Protein 1WBH (pdb70)

Sequence (640 aa):
MKNWKTSAESILTTGPVVPVIVVKKLEHAVPMAKALVAGGVRVLNVTLRTECAVDAIRAIAKEVPEAIVGAGTVLNPQQLAEVTEAGAQFAISPGLTEPLLKAATEGTIPLIPGISTVSELMLGMDYGLKEFKFFPAEANGGVKALQAIAGPFSQVRFCPTGGISPANYRDYLALKSVLCIGGSWLVPADALEAGDYDRITKLAREAVEGAKLAMKNWKTSAESILTTGPVVPVIVVKKLEHAVPMAKALVAGGVRVLNVTLRTECAVDAIRAIAKEVPEAIVGAGTVLNPQQLAEVTEAGAQFAISPGLTEPLLKAATEGTIPLIPGISTVSELMLGMDYGLKEFKFFPAEANGGVKALQAIAGPFSQVRFCPTGGISPANYRDYLALKSVLCIGGSWLVPADALEAGDYDRITKLAREAVEGAKLMKNWKTSAESILTTGPVVPVIVVKKLEHAVPMAKALVAGGVRVLNVTLRTECAVDAIRAIAKEVPEAIVGAGTVLNPQQLAEVTEAGAQFAISPGLTEPLLKAATEGTIPLIPGISTVSELMLGMDYGLKEFKFFPAEANGGVKALQAIAGPFSQVRFCPTGGISPANYRDYLALKSVLCIGGSWLVPADALEAGDYDRITKLAREAVEGAKL

Solvent-accessible surface area: 25324 Å² total; per-residue (Å²): 107,188,58,41,213,49,57,8,66,49,1,0,68,45,27,37,5,3,0,12,0,52,0,165,120,70,130,32,0,18,47,0,0,102,7,0,31,76,5,52,4,119,4,0,5,0,1,25,85,32,184,16,1,29,74,0,0,82,22,1,33,161,98,1,112,89,2,44,0,0,0,0,3,0,26,43,51,137,37,10,64,79,0,50,122,5,28,6,66,0,0,7,0,0,0,4,5,68,63,0,0,116,29,0,18,112,22,93,18,0,1,1,0,0,0,13,7,0,8,12,0,3,42,0,62,64,65,68,13,104,9,0,11,0,10,2,0,83,34,19,40,8,37,168,4,0,91,34,5,10,45,10,8,87,145,2,45,0,5,0,11,15,59,9,36,81,98,26,8,101,78,0,38,85,26,172,15,13,46,0,0,2,3,63,40,0,8,25,78,75,0,8,146,81,34,50,53,102,91,0,26,103,33,0,101,99,3,27,88,27,16,119,212,124,33,195,64,26,208,48,44,8,85,46,2,1,77,37,26,38,5,4,0,16,0,51,0,148,124,69,122,27,0,15,41,0,0,105,7,0,39,76,7,55,6,107,4,0,6,0,1,25,92,32,187,20,1,23,72,0,0,74,21,0,32,147,103,0,95,100,2,31,1,0,0,0,6,0,30,53,53,149,42,8,63,82,0,42,134,5,32,5,64,0,0,5,0,2,0,4,7,66,73,0,0,115,22,1,23,114,24,84,17,1,0,1,0,0,0,12,9,1,6,13,0,1,38,0,60,57,64,44,10,86,7,0,12,0,11,2,0,83,26,28,38,7,36,165,2,0,88,35,7,10,45,13,6,82,147,3,48,0,3,0,12,14,57,12,37,78,100,24,7,106,79,1,23,65,24,173,14,11,54,0,0,1,4,71,46,0,9,24,68,76,1,6,130,79,28,57,57,122,96,0,24,112,37,0,109,94,3,40,101,29,9,124,150,112,189,79,17,200,59,49,7,94,47,4,0,75,46,25,35,5,5,0,11,0,50,0,164,125,67,123,35,0,20,45,0,0,110,8,0,36,81,8,51,5,113,3,0,3,0,1,28,82,32,185,22,1,24,78,0,0,88,20,0,35,152,98,2,99,100,3,38,1,0,0,0,6,0,26,51,54,149,42,10,64,86,0,43,127,5,32,5,72,0,0,5,0,2,0,4,5,68,66,0,0,117,22,0,27,124,24,91,19,0,0,0,0,0,0,10,8,0,7,13,0,3,40,0,64,68,54,41,10,114,17,0,8,0,13,3,0,91,37,20,28,8,36,156,0,2,106,26,5,8,36,14,7,82,144,2,42,0,4,0,8,13,61,8,37,75,97,28,6,113,78,1,20,72,25,164,15,12,48,0,0,1,5,67,41,0,10,24,69,75,0,9,127,82,37,50,55,120,96,0,22,106,36,0,111,86,3,43,102,31,10,144,175

GO terms:
  GO:0008700 (R,S)-4-hydroxy-2-oxoglutarate aldolase activity (F, IDA)
  GO:0008675 2-dehydro-3-deoxy-phosphogluconate aldolase activity (F, EXP)
  GO:0008948 oxaloacetate decarboxylase activity (F, EXP)
  GO:0106009 (4S)-4-hydroxy-2-oxoglutarate aldolase activity (F, EXP)
  GO:0042802 identical protein binding (F, IPI)
  GO:0005829 cytosol (C, IDA)
  GO:0016833 oxo-acid-lyase activity (F, IDA)
  GO:0008675 2-dehydro-3-deoxy-phosphogluconate aldolase activity (F, IDA)
  GO:0008948 oxaloacetate decarboxylase activity (F, IDA)
  GO:0106009 (4S)-4-hydroxy-2-oxoglutarate aldolase activity (F, IDA)
  GO:0009255 Entner-Doudoroff pathway through 6-phosphogluconate (P, EXP)
  GO:0008675 2-dehydro-3-deoxy-phosphogluconate aldolase activity (F, IMP)
  GO:0005829 cytosol (C, HDA)
  GO:0016020 membrane (C, HDA)

Radius of gyration: 25.93 Å; Cα contacts (8 Å, |Δi|>4): 1471; chains: 3; bounding box: 56×73×67 Å

Structure (mmCIF, N/CA/C/O backbone):
data_1WBH
#
_entry.id   1WBH
#
_cell.length_a   54.492
_cell.length_b   84.244
_cell.length_c   132.402
_cell.angle_alpha   90.00
_cell.angle_beta   90.00
_cell.angle_gamma   90.00
#
_symmetry.space_group_name_H-M   'P 21 21 21'
#
loop_
_entity.id
_entity.type
_entity.pdbx_description
1 polymer 'KHG/KDPG ALDOLASE'
2 non-polymer 'PHOSPHATE ION'
3 water water
#
loop_
_atom_site.group_PDB
_atom_site.id
_atom_site.type_symbol
_atom_site.label_atom_id
_atom_site.label_alt_id
_atom_site.label_comp_id
_atom_site.label_asym_id
_atom_site.label_entity_id
_atom_site.label_seq_id
_atom_site.pdbx_PDB_ins_code
_atom_site.Cartn_x
_atom_site.Cartn_y
_atom_site.Cartn_z
_atom_site.occupancy
_atom_site.B_iso_or_equiv
_atom_site.auth_seq_id
_atom_site.auth_comp_id
_atom_site.auth_asym_id
_atom_site.auth_atom_id
_atom_site.pdbx_PDB_model_num
ATOM 1 N N . MET A 1 2 ? -7.373 0.357 49.724 0.0000 29.29 1 MET A N 1
ATOM 2 C CA . MET A 1 2 ? -7.892 0.451 51.088 0.0000 29.29 1 MET A CA 1
ATOM 3 C C . MET A 1 2 ? -8.020 1.906 51.501 0.0000 29.20 1 MET A C 1
ATOM 4 O O . MET A 1 2 ? -8.867 2.242 52.329 0.0000 29.17 1 MET A O 1
ATOM 9 N N . LYS A 1 3 ? -7.203 2.765 50.879 0.0000 29.07 2 LYS A N 1
ATOM 10 C CA . LYS A 1 3 ? -7.270 4.168 51.178 0.0000 28.99 2 LYS A CA 1
ATOM 11 C C . LYS A 1 3 ? -6.429 4.475 52.347 1.00 31.21 2 LYS A C 1
ATOM 12 O O . LYS A 1 3 ? -6.520 5.639 52.745 1.00 33.19 2 LYS A O 1
ATOM 18 N N . ASN A 1 4 ? -5.715 3.546 52.979 1.00 29.21 3 ASN A N 1
ATOM 19 C CA . ASN A 1 4 ? -5.216 3.718 54.340 1.00 27.91 3 ASN A CA 1
ATOM 20 C C . ASN A 1 4 ? -3.975 4.615 54.467 1.00 25.33 3 ASN A C 1
ATOM 21 O O . ASN A 1 4 ? -3.633 5.047 55.571 1.00 25.67 3 ASN A O 1
ATOM 26 N N . TRP A 1 5 ? -3.305 4.901 53.347 1.00 22.10 4 TRP A N 1
ATOM 27 C CA . TRP A 1 5 ? -2.000 5.542 53.378 1.00 18.51 4 TRP A CA 1
ATOM 28 C C . TRP A 1 5 ? -2.154 6.943 52.853 1.00 18.90 4 TRP A C 1
ATOM 29 O O . TRP A 1 5 ? -2.455 7.145 51.658 1.00 20.86 4 TRP A O 1
ATOM 40 N N . LYS A 1 6 ? -1.948 7.901 53.736 1.00 18.0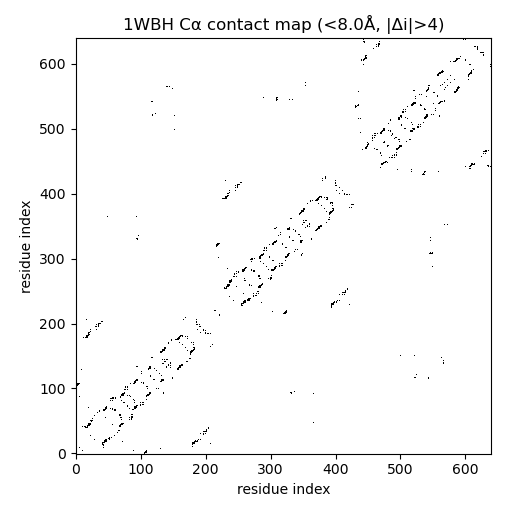8 5 LYS A N 1
ATOM 41 C CA . LYS A 1 6 ? -1.998 9.295 53.320 1.00 19.44 5 LYS A CA 1
ATOM 42 C C . LYS A 1 6 ? -0.801 9.645 52.430 1.00 19.01 5 LYS A C 1
ATOM 43 O O . LYS A 1 6 ? -0.924 10.488 51.542 1.00 18.52 5 LYS A O 1
ATOM 49 N N . THR A 1 7 ? 0.332 8.972 52.649 1.00 15.82 6 THR A N 1
ATOM 50 C CA . THR A 1 7 ? 1.516 9.111 51.795 1.00 15.35 6 THR A CA 1
ATOM 51 C C . THR A 1 7 ? 1.560 7.915 50.843 1.00 14.82 6 THR A C 1
ATOM 52 O O . THR A 1 7 ? 1.647 6.788 51.313 1.00 14.65 6 THR A O 1
ATOM 56 N N . SER A 1 8 ? 1.517 8.147 49.522 1.00 15.07 7 SER A N 1
ATOM 57 C CA . SER A 1 8 ? 1.545 7.001 48.615 1.00 14.69 7 SER A CA 1
ATOM 58 C C . SER A 1 8 ? 2.973 6.425 48.514 1.00 14.41 7 SER A C 1
ATOM 59 O O . SER A 1 8 ? 3.953 7.153 48.685 1.00 14.44 7 SER A O 1
ATOM 62 N N . ALA A 1 9 ? 3.082 5.131 48.200 1.00 13.85 8 ALA A N 1
ATOM 63 C CA . ALA A 1 9 ? 4.394 4.549 47.984 1.00 14.19 8 ALA A CA 1
ATOM 64 C C . ALA A 1 9 ? 5.055 5.222 46.789 1.00 14.33 8 ALA A C 1
ATOM 65 O O . ALA A 1 9 ? 6.264 5.480 46.800 1.00 13.91 8 ALA A O 1
ATOM 67 N N . GLU A 1 10 ? 4.262 5.549 45.757 1.00 14.46 9 GLU A N 1
ATOM 68 C CA . GLU A 1 10 ? 4.877 6.156 44.580 1.00 15.95 9 GLU A CA 1
ATOM 69 C C . GLU A 1 10 ? 5.503 7.500 44.933 1.00 15.29 9 GLU A C 1
ATOM 70 O O . GLU A 1 10 ? 6.549 7.844 44.407 1.00 15.65 9 GLU A O 1
ATOM 76 N N . SER A 1 11 ? 4.886 8.245 45.842 1.00 14.17 10 SER A N 1
ATOM 77 C CA . SER A 1 11 ? 5.423 9.569 46.192 1.00 14.79 10 SER A CA 1
ATOM 78 C C . SER A 1 11 ? 6.794 9.436 46.869 1.00 14.85 10 SER A C 1
ATOM 79 O O . SER A 1 11 ? 7.678 10.270 46.667 1.00 16.19 10 SER A O 1
ATOM 82 N N . ILE A 1 12 ? 6.982 8.376 47.653 1.00 14.44 11 ILE A N 1
ATOM 83 C CA . ILE A 1 12 ? 8.266 8.151 48.311 1.00 14.35 11 ILE A CA 1
ATOM 84 C C . ILE A 1 12 ? 9.345 7.924 47.239 1.00 14.43 11 ILE A C 1
ATOM 85 O O . ILE A 1 12 ? 10.436 8.506 47.301 1.00 16.18 11 ILE A O 1
ATOM 90 N N . LEU A 1 13 ? 9.022 7.094 46.243 1.00 13.38 12 LEU A N 1
ATOM 91 C CA . LEU A 1 13 ? 10.017 6.696 45.241 1.00 13.51 12 LEU A CA 1
ATOM 92 C C . LEU A 1 13 ? 10.294 7.773 44.193 1.00 14.37 12 LEU A C 1
ATOM 93 O O . LEU A 1 13 ? 11.312 7.750 43.510 1.00 16.79 12 LEU A O 1
ATOM 98 N N . THR A 1 14 ? 9.389 8.726 44.047 1.00 13.77 13 THR A N 1
ATOM 99 C CA . THR A 1 14 ? 9.566 9.746 43.019 1.00 14.62 13 THR A CA 1
ATOM 100 C C . THR A 1 14 ? 10.058 11.061 43.593 1.00 14.59 13 THR A C 1
ATOM 101 O O . THR A 1 14 ? 10.255 12.028 42.867 1.00 16.41 13 THR A O 1
ATOM 105 N N . THR A 1 15 ? 10.328 11.105 44.885 1.00 13.71 14 THR A N 1
ATOM 106 C CA . THR A 1 15 ? 10.824 12.366 45.477 1.00 14.90 14 THR A CA 1
ATOM 107 C C . THR A 1 15 ? 12.173 12.760 44.873 1.00 15.42 14 THR A C 1
ATOM 108 O O . THR A 1 15 ? 12.424 13.950 44.598 1.00 16.34 14 THR A O 1
ATOM 112 N N . GLY A 1 16 ? 13.053 11.767 44.723 1.00 14.37 15 GLY A N 1
ATOM 113 C CA . GLY A 1 16 ? 14.357 11.962 44.108 1.00 14.75 15 GLY A CA 1
ATOM 114 C C . GLY A 1 16 ? 14.883 10.658 43.555 1.00 14.43 15 GLY A C 1
ATOM 115 O O . GLY A 1 16 ? 14.245 9.624 43.720 1.00 14.42 15 GLY A O 1
ATOM 116 N N . PRO A 1 17 ? 16.029 10.707 42.862 1.00 13.58 16 PRO A N 1
ATOM 117 C CA . PRO A 1 17 ? 16.531 9.506 42.182 1.00 13.89 16 PRO A CA 1
ATOM 118 C C . PRO A 1 17 ? 17.222 8.495 43.090 1.00 13.69 16 PRO A C 1
ATOM 119 O O . PRO A 1 17 ? 17.387 7.355 42.682 1.00 13.73 16 PRO A O 1
ATOM 123 N N . VAL A 1 18 ? 17.692 8.919 44.262 1.00 12.35 17 VAL A N 1
ATOM 124 C CA . VAL A 1 18 ? 18.462 8.018 45.111 1.00 14.45 17 VAL A CA 1
ATOM 125 C C . VAL A 1 18 ? 17.920 8.076 46.525 1.00 14.01 17 VAL A C 1
ATOM 126 O O . VAL A 1 18 ? 17.631 9.166 47.048 1.00 14.12 17 VAL A O 1
ATOM 130 N N . VAL A 1 19 ? 17.788 6.904 47.144 1.00 13.68 18 VAL A N 1
ATOM 131 C CA . VAL A 1 19 ? 17.364 6.771 48.535 1.00 14.71 18 VAL A CA 1
ATOM 132 C C . VAL A 1 19 ? 18.533 6.106 49.293 1.00 15.44 18 VAL A C 1
ATOM 133 O O . VAL A 1 19 ? 18.871 4.942 49.019 1.00 17.12 18 VAL A O 1
ATOM 137 N N . PRO A 1 20 ? 19.177 6.840 50.219 1.00 15.00 19 PRO A N 1
ATOM 138 C CA . PRO A 1 20 ? 20.318 6.268 50.924 1.00 15.26 19 PRO A CA 1
ATOM 139 C C . PRO A 1 20 ? 19.873 5.175 51.883 1.00 15.78 19 PRO A C 1
ATOM 140 O O . PRO A 1 20 ? 18.859 5.355 52.576 1.00 16.22 19 PRO A O 1
ATOM 144 N N . VAL A 1 21 ? 20.638 4.087 51.894 1.00 15.35 20 VAL A N 1
ATOM 145 C CA . VAL A 1 21 ? 20.481 2.976 52.823 1.00 15.07 20 VAL A CA 1
ATOM 146 C C . VAL A 1 21 ? 21.390 3.313 53.981 1.00 15.59 20 VAL A C 1
ATOM 147 O O . VAL A 1 21 ? 22.652 3.205 53.868 1.00 16.35 20 VAL A O 1
ATOM 151 N N . ILE A 1 22 ? 20.780 3.723 55.092 1.00 14.20 21 ILE A N 1
ATOM 152 C CA . ILE A 1 22 ? 21.542 4.250 56.216 1.00 15.08 21 ILE A CA 1
ATOM 153 C C . ILE A 1 22 ? 21.717 3.209 57.322 1.00 15.76 21 ILE A C 1
ATOM 154 O O . ILE A 1 22 ? 20.740 2.630 57.811 1.00 14.98 21 ILE A O 1
ATOM 159 N N . VAL A 1 23 ? 22.980 3.003 57.730 1.00 16.80 22 VAL A N 1
ATOM 160 C CA . VAL A 1 23 ? 23.323 2.157 58.878 1.00 18.41 22 VAL A CA 1
ATOM 161 C C . VAL A 1 23 ? 24.004 3.098 59.823 1.00 19.14 22 VAL A C 1
ATOM 162 O O . VAL A 1 23 ? 25.091 3.622 59.515 1.00 21.24 22 VAL A O 1
ATOM 166 N N . VAL A 1 24 ? 23.349 3.361 60.944 1.00 18.68 23 VAL A N 1
ATOM 167 C CA . VAL A 1 24 ? 23.869 4.353 61.898 1.00 19.64 23 VAL A CA 1
ATOM 168 C C . VAL A 1 24 ? 24.126 3.660 63.230 1.00 20.31 23 VAL A C 1
ATOM 169 O O . VAL A 1 24 ? 23.223 3.124 63.856 1.00 21.24 23 VAL A O 1
ATOM 173 N N . LYS A 1 25 ? 25.401 3.591 63.626 1.00 21.52 24 LYS A N 1
ATOM 174 C CA . LYS A 1 25 ? 25.730 2.885 64.862 1.00 23.25 24 LYS A CA 1
ATOM 175 C C . LYS A 1 25 ? 25.636 3.746 66.114 1.00 23.56 24 LYS A C 1
ATOM 176 O O . LYS A 1 25 ? 25.286 3.238 67.199 1.00 25.01 24 LYS A O 1
ATOM 182 N N . LYS A 1 26 ? 25.988 5.026 65.983 1.00 22.09 25 LYS A N 1
ATOM 183 C CA . LYS A 1 26 ? 25.921 5.940 67.128 1.00 21.87 25 LYS A CA 1
ATOM 184 C C . LYS A 1 26 ? 24.815 6.945 66.939 1.00 20.74 25 LYS A C 1
ATOM 185 O O . LYS A 1 26 ? 24.798 7.684 65.947 1.00 20.28 25 LYS A O 1
ATOM 191 N N . LEU A 1 27 ? 23.932 7.009 67.928 1.00 19.56 26 LEU A N 1
ATOM 192 C CA . LEU A 1 27 ? 22.736 7.859 67.850 1.00 19.80 26 LEU A CA 1
ATOM 193 C C . LEU A 1 27 ? 23.057 9.334 67.586 1.00 20.94 26 LEU A C 1
ATOM 194 O O . LEU A 1 27 ? 22.330 10.003 66.859 1.00 21.34 26 LEU A O 1
ATOM 199 N N . GLU A 1 28 ? 24.167 9.824 68.140 1.00 21.46 27 GLU A N 1
ATOM 200 C CA . GLU A 1 28 ? 24.533 11.232 68.045 1.00 23.64 27 GLU A CA 1
ATOM 201 C C . GLU A 1 28 ? 24.814 11.649 66.610 1.00 23.12 27 GLU A C 1
ATOM 202 O O . GLU A 1 28 ? 24.753 12.845 66.290 1.00 24.42 27 GLU A O 1
ATOM 208 N N . HIS A 1 29 ? 25.082 10.667 65.750 1.00 22.05 28 HIS A N 1
ATOM 209 C CA . HIS A 1 29 ? 25.393 10.947 64.343 1.00 21.78 28 HIS A CA 1
ATOM 210 C C . HIS A 1 29 ? 24.153 11.138 63.482 1.00 20.61 28 HIS A C 1
ATOM 211 O O . HIS A 1 29 ? 24.256 11.610 62.332 1.00 20.60 28 HIS A O 1
ATOM 218 N N . ALA A 1 30 ? 23.008 10.714 63.991 1.00 18.96 29 ALA A N 1
ATOM 219 C CA . ALA A 1 30 ? 21.802 10.594 63.128 1.00 17.58 29 ALA A CA 1
ATOM 220 C C . ALA A 1 30 ? 21.324 11.942 62.578 1.00 17.62 29 ALA A C 1
ATOM 221 O O . ALA A 1 30 ? 21.116 12.120 61.359 1.00 17.62 29 ALA A O 1
ATOM 223 N N . VAL A 1 31 ? 21.132 12.910 63.472 1.00 17.04 30 VAL A N 1
ATOM 224 C CA . VAL A 1 31 ? 20.589 14.202 63.025 1.00 16.59 30 VAL A CA 1
ATOM 225 C C . VAL A 1 31 ? 21.558 14.976 62.115 1.00 17.12 30 VAL A C 1
ATOM 226 O O . VAL A 1 31 ? 21.135 15.462 61.055 1.00 16.46 30 VAL A O 1
ATOM 230 N N . PRO A 1 32 ? 22.848 15.121 62.512 1.00 17.16 31 PRO A N 1
ATOM 231 C CA . PRO A 1 32 ? 23.776 15.792 61.570 1.00 17.66 31 PRO A CA 1
ATOM 232 C C . PRO A 1 32 ? 23.896 15.059 60.231 1.00 17.00 31 PRO A C 1
ATOM 233 O O . PRO A 1 32 ? 24.069 15.695 59.209 1.00 17.34 31 PRO A O 1
ATOM 237 N N . MET A 1 33 ? 23.786 13.731 60.240 1.00 16.78 32 MET A N 1
ATOM 238 C CA . MET A 1 33 ? 23.855 12.959 59.000 1.00 17.87 32 MET A CA 1
ATOM 239 C C . MET A 1 33 ? 22.644 13.319 58.144 1.00 15.95 32 MET A C 1
ATOM 240 O O . MET A 1 33 ? 22.770 13.540 56.932 1.00 15.81 32 MET A O 1
ATOM 245 N N . ALA A 1 34 ? 21.460 13.361 58.765 1.00 14.24 33 ALA A N 1
ATOM 246 C CA . ALA A 1 34 ? 20.243 13.649 57.999 1.00 13.41 33 ALA A CA 1
ATOM 247 C C . ALA A 1 34 ? 20.304 15.063 57.430 1.00 13.61 33 ALA A C 1
ATOM 248 O O . ALA A 1 34 ? 19.935 15.308 56.262 1.00 13.86 33 ALA A O 1
ATOM 250 N N . LYS A 1 35 ? 20.772 16.010 58.237 1.00 14.01 34 LYS A N 1
ATOM 251 C CA . LYS A 1 35 ? 20.925 17.376 57.737 1.00 15.35 34 LYS A CA 1
ATOM 252 C C . LYS A 1 35 ? 21.908 17.477 56.576 1.00 15.06 34 LYS A C 1
ATOM 253 O O . LYS A 1 35 ? 21.680 18.250 55.624 1.00 15.93 34 LYS A O 1
ATOM 259 N N . ALA A 1 36 ? 22.963 16.669 56.642 1.00 14.24 35 ALA A N 1
ATOM 260 C CA . ALA A 1 36 ? 24.020 16.687 55.625 1.00 14.82 35 ALA A CA 1
ATOM 261 C C . ALA A 1 36 ? 23.454 16.141 54.316 1.00 14.21 35 ALA A C 1
ATOM 262 O O . ALA A 1 36 ? 23.706 16.686 53.251 1.00 14.71 35 ALA A O 1
ATOM 264 N N . LEU A 1 37 ? 22.676 15.070 54.401 1.00 14.09 36 LEU A N 1
ATOM 265 C CA . LEU A 1 37 ? 21.989 14.545 53.195 1.00 13.53 36 LEU A CA 1
ATOM 266 C C . LEU A 1 37 ? 21.027 15.570 52.603 1.00 14.00 36 LEU A C 1
ATOM 267 O O . LEU A 1 37 ? 21.041 15.814 51.394 1.00 14.70 36 LEU A O 1
ATOM 272 N N . VAL A 1 38 ? 20.219 16.193 53.447 1.00 13.67 37 VAL A N 1
ATOM 273 C CA . VAL A 1 38 ? 19.254 17.184 52.961 1.00 15.24 37 VAL A CA 1
ATOM 274 C C . VAL A 1 38 ? 19.969 18.339 52.279 1.00 15.58 37 VAL A C 1
ATOM 275 O O . VAL A 1 38 ? 19.491 18.861 51.268 1.00 17.15 37 VAL A O 1
ATOM 279 N N . ALA A 1 39 ? 21.097 18.763 52.859 1.00 15.48 38 ALA A N 1
ATOM 280 C CA . ALA A 1 39 ? 21.894 19.872 52.264 1.00 15.89 38 ALA A CA 1
ATOM 281 C C . ALA A 1 39 ? 22.443 19.507 50.862 1.00 16.07 38 ALA A C 1
ATOM 282 O O . ALA A 1 39 ? 22.754 20.400 50.028 1.00 17.95 38 ALA A O 1
ATOM 284 N N . GLY A 1 40 ? 22.581 18.210 50.600 1.00 15.34 39 GLY A N 1
ATOM 285 C CA . GLY A 1 40 ? 23.052 17.723 49.287 1.00 15.73 39 GLY A CA 1
ATOM 286 C C . GLY A 1 40 ? 21.888 17.382 48.355 1.00 15.73 39 GLY A C 1
ATOM 287 O O . GLY A 1 40 ? 22.114 16.892 47.263 1.00 16.13 39 GLY A O 1
ATOM 288 N N . GLY A 1 41 ? 20.663 17.630 48.814 1.00 15.33 40 GLY A N 1
ATOM 289 C CA . GLY A 1 41 ? 19.470 17.503 47.961 1.00 14.96 40 GLY A CA 1
ATOM 290 C C . GLY A 1 41 ? 18.827 16.124 48.025 1.00 14.36 40 GLY A C 1
ATOM 291 O O . GLY A 1 41 ? 17.937 15.824 47.221 1.00 14.68 40 GLY A O 1
ATOM 292 N N . VAL A 1 42 ? 19.216 15.320 49.016 1.00 14.17 41 VAL A N 1
ATOM 293 C CA . VAL A 1 42 ? 18.670 13.957 49.209 1.00 14.14 41 VAL A CA 1
ATOM 294 C C . VAL A 1 42 ? 17.856 13.979 50.471 1.00 14.87 41 VAL A C 1
ATOM 295 O O . VAL A 1 42 ? 18.394 14.271 51.554 1.00 16.15 41 VAL A O 1
ATOM 299 N N . ARG A 1 43 ? 16.567 13.702 50.352 1.00 15.74 42 ARG A N 1
ATOM 300 C CA . ARG A 1 43 ? 15.715 13.932 51.505 1.00 16.07 42 ARG A CA 1
ATOM 301 C C . ARG A 1 43 ? 14.710 12.843 51.806 1.00 16.10 42 ARG A C 1
ATOM 302 O O . ARG A 1 43 ? 13.870 13.035 52.673 1.00 18.41 42 ARG A O 1
ATOM 310 N N . VAL A 1 44 ? 14.806 11.705 51.133 1.00 13.91 43 VAL A N 1
ATOM 311 C CA . VAL A 1 44 ? 14.080 10.522 51.584 1.00 14.27 43 VAL A CA 1
ATOM 312 C C . VAL A 1 44 ? 15.125 9.613 52.217 1.00 15.36 43 VAL A C 1
ATOM 313 O O . VAL A 1 44 ? 16.073 9.173 51.530 1.00 16.66 43 VAL A O 1
ATOM 317 N N . LEU A 1 45 ? 14.989 9.360 53.523 1.00 14.50 44 LEU A N 1
ATOM 318 C CA . LEU A 1 45 ? 16.085 8.756 54.312 1.00 15.67 44 LEU A CA 1
ATOM 319 C C . LEU A 1 45 ? 15.645 7.416 54.816 1.00 15.40 44 LEU A C 1
ATOM 320 O O . LEU A 1 45 ? 14.753 7.362 55.656 1.00 17.75 44 LEU A O 1
ATOM 325 N N . ASN A 1 46 ? 16.266 6.344 54.326 1.00 15.10 45 ASN A N 1
ATOM 326 C CA . ASN A 1 46 ? 15.910 4.974 54.749 1.00 14.75 45 ASN A CA 1
ATOM 327 C C . ASN A 1 46 ? 16.832 4.561 55.899 1.00 14.50 45 ASN A C 1
ATOM 328 O O . ASN A 1 46 ? 17.972 4.159 55.663 1.00 15.80 45 ASN A O 1
ATOM 333 N N . VAL A 1 47 ? 16.347 4.684 57.129 1.00 13.52 46 VAL A N 1
ATOM 334 C CA . VAL A 1 47 ? 17.188 4.324 58.291 1.00 12.27 46 VAL A CA 1
ATOM 335 C C . VAL A 1 47 ? 16.958 2.844 58.564 1.00 12.70 46 VAL A C 1
ATOM 336 O O . VAL A 1 47 ? 15.860 2.431 58.964 1.00 13.65 46 VAL A O 1
ATOM 340 N N . THR A 1 48 ? 17.980 2.040 58.337 1.00 12.75 47 THR A N 1
ATOM 341 C CA . THR A 1 48 ? 17.765 0.595 58.436 1.00 12.88 47 THR A CA 1
ATOM 342 C C . THR A 1 48 ? 17.743 0.088 59.878 1.00 14.21 47 THR A C 1
ATOM 343 O O . THR A 1 48 ? 18.498 0.556 60.729 1.00 15.04 47 THR A O 1
ATOM 347 N N . LEU A 1 49 ? 16.904 -0.907 60.144 1.00 14.34 48 LEU A N 1
ATOM 348 C CA . LEU A 1 49 ? 16.816 -1.493 61.496 1.00 14.47 48 LEU A CA 1
ATOM 349 C C . LEU A 1 49 ? 17.907 -2.574 61.647 1.00 15.44 48 LEU A C 1
ATOM 350 O O . LEU A 1 49 ? 17.636 -3.753 61.833 1.00 17.72 48 LEU A O 1
ATOM 355 N N . ARG A 1 50 ? 19.149 -2.154 61.551 1.00 15.70 49 ARG A N 1
ATOM 356 C CA . ARG A 1 50 ? 20.296 -3.048 61.611 1.00 16.38 49 ARG A CA 1
ATOM 357 C C . ARG A 1 50 ? 21.199 -2.701 62.787 1.00 17.50 49 ARG A C 1
ATOM 358 O O . ARG A 1 50 ? 22.262 -3.325 62.961 1.00 19.85 49 ARG A O 1
ATOM 366 N N . THR A 1 51 ? 20.819 -1.701 63.573 1.00 17.58 50 THR A N 1
ATOM 367 C CA . THR A 1 51 ? 21.616 -1.301 64.743 1.00 18.30 50 THR A CA 1
ATOM 368 C C . THR A 1 51 ? 20.682 -1.019 65.908 1.00 18.65 50 THR A C 1
ATOM 369 O O . THR A 1 51 ? 19.508 -0.705 65.703 1.00 18.13 50 THR A O 1
ATOM 373 N N . GLU A 1 52 ? 21.218 -1.116 67.129 1.00 19.85 51 GLU A N 1
ATOM 374 C CA . GLU A 1 52 ? 20.412 -0.875 68.324 1.00 21.10 51 GLU A CA 1
ATOM 375 C C . GLU A 1 52 ? 19.749 0.493 68.293 1.00 20.24 51 GLU A C 1
ATOM 376 O O . GLU A 1 52 ? 18.624 0.614 68.744 1.00 21.76 51 GLU A O 1
ATOM 382 N N . CYS A 1 53 ? 20.432 1.517 67.763 1.00 18.77 52 CYS A N 1
ATOM 383 C CA . CYS A 1 53 ? 19.934 2.875 67.924 1.00 19.39 52 CYS A CA 1
ATOM 384 C C . CYS A 1 53 ? 18.967 3.281 66.802 1.00 18.47 52 CYS A C 1
ATOM 385 O O . CYS A 1 53 ? 18.473 4.424 66.786 1.00 20.15 52 CYS A O 1
ATOM 388 N N . ALA A 1 54 ? 18.688 2.365 65.883 1.00 16.69 53 ALA A N 1
ATOM 389 C CA . ALA A 1 54 ? 17.966 2.793 64.660 1.00 16.53 53 ALA A CA 1
ATOM 390 C C . ALA A 1 54 ? 16.607 3.471 64.896 1.00 16.07 53 ALA A C 1
ATOM 391 O O . ALA A 1 54 ? 16.272 4.479 64.252 1.00 15.50 53 ALA A O 1
ATOM 393 N N . VAL A 1 55 ? 15.782 2.895 65.755 1.00 15.68 54 VAL A N 1
ATOM 394 C CA . VAL A 1 55 ? 14.480 3.463 65.976 1.00 15.95 54 VAL A CA 1
ATOM 395 C C . VAL A 1 55 ? 14.609 4.826 66.671 1.00 16.29 54 VAL A C 1
ATOM 396 O O . VAL A 1 55 ? 13.926 5.792 66.298 1.00 15.39 54 VAL A O 1
ATOM 400 N N . ASP A 1 56 ? 15.520 4.941 67.635 1.00 16.16 55 ASP A N 1
ATOM 401 C CA . ASP A 1 56 ? 15.768 6.274 68.240 1.00 17.73 55 ASP A CA 1
ATOM 402 C C . ASP A 1 56 ? 16.261 7.308 67.215 1.00 16.63 55 ASP A C 1
ATOM 403 O O . ASP A 1 56 ? 15.938 8.505 67.285 1.00 16.40 55 ASP A O 1
ATOM 408 N N . ALA A 1 57 ? 17.067 6.838 66.271 1.00 15.76 56 ALA A N 1
ATOM 409 C CA . ALA A 1 57 ? 17.555 7.689 65.156 1.00 15.01 56 ALA A CA 1
ATOM 410 C C . ALA A 1 57 ? 16.367 8.164 64.307 1.00 14.58 56 ALA A C 1
ATOM 411 O O . ALA A 1 57 ? 16.289 9.354 63.978 1.00 14.60 56 ALA A O 1
ATOM 413 N N . ILE A 1 58 ? 15.456 7.251 63.934 1.00 14.22 57 ILE A N 1
ATOM 414 C CA . ILE A 1 58 ? 14.246 7.662 63.208 1.00 13.45 57 ILE A CA 1
ATOM 415 C C . ILE A 1 58 ? 13.478 8.692 63.997 1.00 14.23 57 ILE A C 1
ATOM 416 O O . ILE A 1 58 ? 13.066 9.720 63.465 1.00 14.27 57 ILE A O 1
ATOM 421 N N . ARG A 1 59 ? 13.297 8.423 65.291 1.00 14.17 58 ARG A N 1
ATOM 422 C CA . ARG A 1 59 ? 12.509 9.342 66.133 1.00 15.13 58 ARG A CA 1
ATOM 423 C C . ARG A 1 59 ? 13.141 10.738 66.118 1.00 15.22 58 ARG A C 1
ATOM 424 O O . ARG A 1 59 ? 12.432 11.755 66.016 1.00 15.82 58 ARG A O 1
ATOM 432 N N . ALA A 1 60 ? 14.468 10.789 66.254 1.00 15.53 59 ALA A N 1
ATOM 433 C CA . ALA A 1 60 ? 15.167 12.079 66.360 1.00 16.72 59 ALA A CA 1
ATOM 434 C C . ALA A 1 60 ? 15.099 12.842 65.044 1.00 16.13 59 ALA A C 1
ATOM 435 O O . ALA A 1 60 ? 14.814 14.059 64.990 1.00 16.61 59 ALA A O 1
ATOM 437 N N . ILE A 1 61 ? 15.330 12.116 63.964 1.00 15.00 60 ILE A N 1
ATOM 438 C CA . ILE A 1 61 ? 15.240 12.742 62.637 1.00 15.22 60 ILE A CA 1
ATOM 439 C C . ILE A 1 61 ? 13.826 13.238 62.334 1.00 15.28 60 ILE A C 1
ATOM 440 O O . ILE A 1 61 ? 13.646 14.326 61.772 1.00 16.10 60 ILE A O 1
ATOM 445 N N . ALA A 1 62 ? 12.817 12.456 62.723 1.00 15.43 61 ALA A N 1
ATOM 446 C CA . ALA A 1 62 ? 11.405 12.848 62.496 1.00 17.03 61 ALA A CA 1
ATOM 447 C C . ALA A 1 62 ? 11.079 14.169 63.175 1.00 18.87 61 ALA A C 1
ATOM 448 O O . ALA A 1 62 ? 10.313 14.992 62.645 1.00 20.05 61 ALA A O 1
ATOM 450 N N . LYS A 1 63 ? 11.695 14.370 64.331 1.00 19.57 62 LYS A N 1
ATOM 451 C CA . LYS A 1 63 ? 11.412 15.542 65.118 1.00 21.45 62 LYS A CA 1
ATOM 452 C C . LYS A 1 63 ? 12.265 16.704 64.692 1.00 21.44 62 LYS A C 1
ATOM 453 O O . LYS A 1 63 ? 11.784 17.822 64.695 1.00 23.65 62 LYS A O 1
ATOM 459 N N . GLU A 1 64 ? 13.524 16.457 64.353 1.00 19.89 63 GLU A N 1
ATOM 460 C CA . GLU A 1 64 ? 14.488 17.561 64.214 1.00 19.92 63 GLU A CA 1
ATOM 461 C C . GLU A 1 64 ? 14.794 17.984 62.789 1.00 18.78 63 GLU A C 1
ATOM 462 O O . GLU A 1 64 ? 15.327 19.071 62.586 1.00 19.25 63 GLU A O 1
ATOM 468 N N . VAL A 1 65 ? 14.357 17.187 61.800 1.00 17.08 64 VAL A N 1
ATOM 469 C CA . VAL A 1 65 ? 14.761 17.461 60.411 1.00 17.13 64 VAL A CA 1
ATOM 470 C C . VAL A 1 65 ? 13.507 17.416 59.529 1.00 17.53 64 VAL A C 1
ATOM 471 O O . VAL A 1 65 ? 13.335 16.480 58.758 1.00 17.61 64 VAL A O 1
ATOM 475 N N . PRO A 1 66 ? 12.622 18.430 59.663 1.00 18.31 65 PRO A N 1
ATOM 476 C CA . PRO A 1 66 ? 11.362 18.435 58.907 1.00 18.26 65 PRO A CA 1
ATOM 477 C C . PRO A 1 66 ? 11.568 18.547 57.392 1.00 18.14 65 PRO A C 1
ATOM 478 O O . PRO A 1 66 ? 10.627 18.339 56.629 1.00 18.48 65 PRO A O 1
ATOM 482 N N . GLU A 1 67 ? 12.779 18.863 56.950 1.00 16.76 66 GLU A N 1
ATOM 483 C CA . GLU A 1 67 ? 13.061 18.952 55.517 1.00 17.53 66 GLU A CA 1
ATOM 484 C C . GLU A 1 67 ? 13.342 17.570 54.946 1.00 15.35 66 GLU A C 1
ATOM 485 O O . GLU A 1 67 ? 13.592 17.443 53.755 1.00 14.74 66 GLU A O 1
ATOM 491 N N . ALA A 1 68 ? 13.382 16.544 55.812 1.00 14.96 67 ALA A N 1
ATOM 492 C CA . ALA A 1 68 ? 13.566 15.163 55.346 1.00 14.92 67 ALA A CA 1
ATOM 493 C C . ALA A 1 68 ? 12.289 14.383 55.541 1.00 14.50 67 ALA A C 1
ATOM 494 O O . ALA A 1 68 ? 11.483 14.677 56.435 1.00 16.99 67 ALA A O 1
ATOM 496 N N . ILE A 1 69 ? 12.109 13.372 54.701 1.00 13.69 68 ILE A N 1
ATOM 497 C CA . ILE A 1 69 ? 11.091 12.367 54.951 1.00 13.07 68 ILE A CA 1
ATOM 498 C C . ILE A 1 69 ? 11.815 11.147 55.435 1.00 13.60 68 ILE A C 1
ATOM 499 O O . ILE A 1 69 ? 12.514 10.533 54.671 1.00 13.10 68 ILE A O 1
ATOM 504 N N . VAL A 1 70 ? 11.657 10.809 56.717 1.00 14.00 69 VAL A N 1
ATOM 505 C CA . VAL A 1 70 ? 12.420 9.695 57.264 1.00 14.01 69 VAL A CA 1
ATOM 506 C C . VAL A 1 70 ? 11.541 8.482 57.294 1.00 13.26 69 VAL A C 1
ATOM 507 O O . VAL A 1 70 ? 10.321 8.592 57.565 1.00 12.87 69 VAL A O 1
ATOM 511 N N . GLY A 1 71 ? 12.139 7.351 56.951 1.00 12.79 70 GLY A N 1
ATOM 512 C CA . GLY A 1 71 ? 11.457 6.082 57.053 1.00 11.76 70 GLY A CA 1
ATOM 513 C C . GLY A 1 71 ? 12.389 5.023 57.589 1.00 12.03 70 GLY A C 1
ATOM 514 O O . GLY A 1 71 ? 13.545 5.316 57.949 1.00 13.54 70 GLY A O 1
ATOM 515 N N . ALA A 1 72 ? 11.865 3.800 57.682 1.00 11.25 71 ALA A N 1
ATOM 516 C CA . ALA A 1 72 ? 12.638 2.683 58.239 1.00 11.89 71 ALA A CA 1
ATOM 517 C C . ALA A 1 72 ? 12.899 1.634 57.186 1.00 12.37 71 ALA A C 1
ATOM 518 O O . ALA A 1 72 ? 12.024 1.376 56.355 1.00 14.88 71 ALA A O 1
ATOM 520 N N . GLY A 1 73 ? 14.074 1.000 57.231 1.00 12.33 72 GLY A N 1
ATOM 521 C CA . GLY A 1 73 ? 14.358 -0.093 56.295 1.00 12.07 72 GLY A CA 1
ATOM 522 C C . GLY A 1 73 ? 14.696 -1.342 57.089 1.00 13.50 72 GLY A C 1
ATOM 523 O O . GLY A 1 73 ? 14.786 -1.291 58.319 1.00 14.70 72 GLY A O 1
ATOM 524 N N . THR A 1 74 ? 14.801 -2.459 56.390 1.00 13.19 73 THR A N 1
ATOM 525 C CA . THR A 1 74 ? 15.027 -3.755 57.033 1.00 13.99 73 THR A CA 1
ATOM 526 C C . THR A 1 74 ? 13.912 -4.018 58.034 1.00 13.09 73 THR A C 1
ATOM 527 O O . THR A 1 74 ? 14.140 -4.609 59.103 1.00 13.71 73 THR A O 1
ATOM 531 N N . VAL A 1 75 ? 12.698 -3.622 57.663 1.00 12.72 74 VAL A N 1
ATOM 532 C CA . VAL A 1 75 ? 11.524 -3.916 58.496 1.00 12.99 74 VAL A CA 1
ATOM 533 C C . VAL A 1 75 ? 11.104 -5.346 58.121 1.00 14.14 74 VAL A C 1
ATOM 534 O O . VAL A 1 75 ? 10.774 -5.614 56.962 1.00 15.94 74 VAL A O 1
ATOM 538 N N . LEU A 1 76 ? 11.174 -6.259 59.092 1.00 13.42 75 LEU A N 1
ATOM 539 C CA . LEU A 1 76 ? 10.970 -7.673 58.779 1.00 13.48 75 LEU A CA 1
ATOM 540 C C . LEU A 1 76 ? 9.611 -8.218 59.140 1.00 12.83 75 LEU A C 1
ATOM 541 O O . LEU A 1 76 ? 9.271 -9.337 58.694 1.00 14.57 75 LEU A O 1
ATOM 546 N N . ASN A 1 77 ? 8.844 -7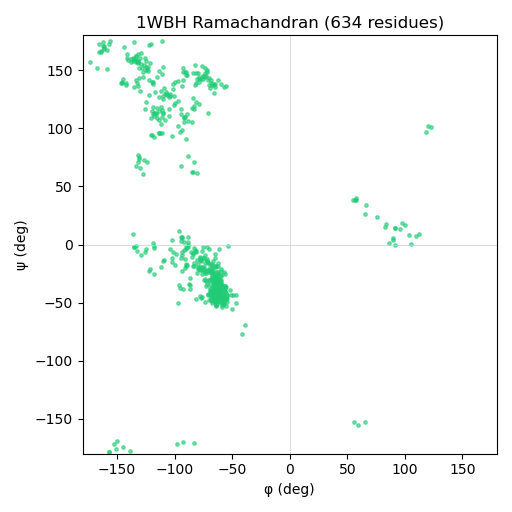.504 59.961 1.00 13.21 76 ASN A N 1
ATOM 547 C CA . ASN A 1 77 ? 7.690 -8.121 60.576 1.00 13.11 76 ASN A CA 1
ATOM 548 C C . ASN A 1 77 ? 6.786 -7.058 61.180 1.00 13.23 76 ASN A C 1
ATOM 549 O O . ASN A 1 77 ? 7.139 -5.882 61.236 1.00 13.63 76 ASN A O 1
ATOM 554 N N . PRO A 1 78 ? 5.551 -7.436 61.511 1.00 13.87 77 PRO A N 1
ATOM 555 C CA . PRO A 1 78 ? 4.643 -6.424 62.042 1.00 13.16 77 PRO A CA 1
ATOM 556 C C . PRO A 1 78 ? 5.064 -5.753 63.357 1.00 12.84 77 PRO A C 1
ATOM 557 O O . PRO A 1 78 ? 4.680 -4.600 63.610 1.00 14.36 77 PRO A O 1
ATOM 561 N N . GLN A 1 79 ? 5.801 -6.459 64.211 1.00 12.16 78 GLN A N 1
ATOM 562 C CA . GLN A 1 79 ? 6.300 -5.878 65.443 1.00 13.04 78 GLN A CA 1
ATOM 563 C C . GLN A 1 79 ? 7.179 -4.666 65.110 1.00 12.13 78 GLN A C 1
ATOM 564 O O . GLN A 1 79 ? 6.990 -3.557 65.646 1.00 14.34 78 GLN A O 1
ATOM 570 N N . GLN A 1 80 ? 8.155 -4.873 64.229 1.00 11.79 79 GLN A N 1
ATOM 571 C CA . GLN A 1 80 ? 8.990 -3.765 63.786 1.00 11.55 79 GLN A CA 1
ATOM 572 C C . GLN A 1 80 ? 8.215 -2.682 63.058 1.00 10.82 79 GLN A C 1
ATOM 573 O O . GLN A 1 80 ? 8.482 -1.461 63.240 1.00 12.31 79 GLN A O 1
ATOM 579 N N . LEU A 1 81 ? 7.268 -3.094 62.215 1.00 11.28 80 LEU A N 1
ATOM 580 C CA . LEU A 1 81 ? 6.453 -2.076 61.540 1.00 12.33 80 LEU A CA 1
ATOM 581 C C . LEU A 1 81 ? 5.744 -1.150 62.555 1.00 12.04 80 LEU A C 1
ATOM 582 O O . LEU A 1 81 ? 5.674 0.077 62.362 1.00 11.52 80 LEU A O 1
ATOM 587 N N . ALA A 1 82 ? 5.175 -1.722 63.614 1.00 12.68 81 ALA A N 1
ATOM 588 C CA . ALA A 1 82 ? 4.442 -0.936 64.590 1.00 12.13 81 ALA A CA 1
ATOM 589 C C . ALA A 1 82 ? 5.427 -0.045 65.325 1.00 13.59 81 ALA A C 1
ATOM 590 O O . ALA A 1 82 ? 5.121 1.127 65.553 1.00 13.66 81 ALA A O 1
ATOM 592 N N . GLU A 1 83 ? 6.622 -0.568 65.663 1.00 13.43 82 GLU A N 1
ATOM 593 C CA . GLU A 1 83 ? 7.632 0.275 66.332 1.00 14.21 82 GLU A CA 1
ATOM 594 C C . GLU A 1 83 ? 8.007 1.497 65.527 1.00 13.85 82 GLU A C 1
ATOM 595 O O . GLU A 1 83 ? 8.072 2.601 66.082 1.00 14.49 82 GLU A O 1
ATOM 601 N N . VAL A 1 84 ? 8.289 1.306 64.228 1.00 12.08 83 VAL A N 1
ATOM 602 C CA . VAL A 1 84 ? 8.729 2.454 63.452 1.00 12.57 83 VAL A CA 1
ATOM 603 C C . VAL A 1 84 ? 7.582 3.407 63.198 1.00 12.48 83 VAL A C 1
ATOM 604 O O . VAL A 1 84 ? 7.805 4.624 63.095 1.00 12.86 83 VAL A O 1
ATOM 608 N N . THR A 1 85 ? 6.363 2.876 63.030 1.00 12.19 84 THR A N 1
ATOM 609 C CA . THR A 1 85 ? 5.187 3.751 62.949 1.00 12.31 84 THR A CA 1
ATOM 610 C C . THR A 1 85 ? 5.060 4.639 64.188 1.00 13.22 84 THR A C 1
ATOM 611 O O . THR A 1 85 ? 4.878 5.860 64.077 1.00 14.10 84 THR A O 1
ATOM 615 N N . GLU A 1 86 ? 5.193 4.035 65.364 1.00 13.16 85 GLU A N 1
ATOM 616 C CA . GLU A 1 86 ? 5.125 4.815 66.614 1.00 13.76 85 GLU A CA 1
ATOM 617 C C . GLU A 1 86 ? 6.210 5.906 66.703 1.00 13.89 85 GLU A C 1
ATOM 618 O O . GLU A 1 86 ? 5.964 7.021 67.235 1.00 16.07 85 GLU A O 1
ATOM 624 N N . ALA A 1 87 ? 7.397 5.586 66.197 1.00 13.92 86 ALA A N 1
ATOM 625 C CA . ALA A 1 87 ? 8.560 6.473 66.299 1.00 14.23 86 ALA A CA 1
ATOM 626 C C . ALA A 1 87 ? 8.547 7.621 65.327 1.00 14.52 86 ALA A C 1
ATOM 627 O O . ALA A 1 87 ? 9.306 8.586 65.498 1.00 17.03 86 ALA A O 1
ATOM 629 N N . GLY A 1 88 ? 7.667 7.556 64.325 1.00 14.07 87 GLY A N 1
ATOM 630 C CA . GLY A 1 88 ? 7.552 8.671 63.356 1.00 14.27 87 GLY A CA 1
ATOM 631 C C . GLY A 1 88 ? 8.013 8.367 61.932 1.00 14.01 87 GLY A C 1
ATOM 632 O O . GLY A 1 88 ? 8.094 9.284 61.089 1.00 15.11 87 GLY A O 1
ATOM 633 N N . ALA A 1 89 ? 8.296 7.107 61.625 1.00 13.14 88 ALA A N 1
ATOM 634 C CA . ALA A 1 89 ? 8.611 6.753 60.242 1.00 13.27 88 ALA A CA 1
ATOM 635 C C . ALA A 1 89 ? 7.427 7.108 59.330 1.00 12.88 88 ALA A C 1
ATOM 636 O O . ALA A 1 89 ? 6.267 6.930 59.701 1.00 12.74 88 ALA A O 1
ATOM 638 N N . GLN A 1 90 ? 7.739 7.669 58.178 1.00 12.30 89 GLN A N 1
ATOM 639 C CA . GLN A 1 90 ? 6.744 8.078 57.185 1.00 13.51 89 GLN A CA 1
ATOM 640 C C . GLN A 1 90 ? 6.538 6.948 56.135 1.00 12.10 89 GLN A C 1
ATOM 641 O O . GLN A 1 90 ? 5.594 6.985 55.330 1.00 12.93 89 GLN A O 1
ATOM 647 N N . PHE A 1 91 ? 7.412 5.939 56.143 1.00 11.01 90 PHE A N 1
ATOM 648 C CA . PHE A 1 91 ? 7.336 4.805 55.205 1.00 11.81 90 PHE A CA 1
ATOM 649 C C . PHE A 1 91 ? 8.193 3.710 55.758 1.00 11.22 90 PHE A C 1
ATOM 650 O O . PHE A 1 91 ? 9.014 3.944 56.677 1.00 11.53 90 PHE A O 1
ATOM 658 N N . ALA A 1 92 ? 8.005 2.516 55.200 1.00 11.50 91 ALA A N 1
ATOM 659 C CA . ALA A 1 92 ? 8.780 1.344 55.612 1.00 10.55 91 ALA A CA 1
ATOM 660 C C . ALA A 1 92 ? 9.267 0.646 54.374 1.00 11.82 91 ALA A C 1
ATOM 661 O O . ALA A 1 92 ? 8.527 0.551 53.377 1.00 12.50 91 ALA A O 1
ATOM 663 N N . ILE A 1 93 ? 10.514 0.194 54.431 1.00 11.33 92 ILE A N 1
ATOM 664 C CA . ILE A 1 93 ? 11.082 -0.620 53.368 1.00 12.83 92 ILE A CA 1
ATOM 665 C C . ILE A 1 93 ? 11.444 -1.968 53.994 1.00 12.32 92 ILE A C 1
ATOM 666 O O . ILE A 1 93 ? 11.951 -2.027 55.114 1.00 13.03 92 ILE A O 1
ATOM 671 N N . SER A 1 94 ? 11.153 -3.038 53.280 1.00 13.05 93 SER A N 1
ATOM 672 C CA . SER A 1 94 ? 11.509 -4.372 53.755 1.00 13.53 93 SER A CA 1
ATOM 673 C C . SER A 1 94 ? 12.381 -5.050 52.703 1.00 13.97 93 SER A C 1
ATOM 674 O O . SER A 1 94 ? 12.284 -4.718 51.511 1.00 14.26 93 SER A O 1
ATOM 677 N N . PRO A 1 95 ? 13.251 -5.975 53.128 1.00 13.56 94 PRO A N 1
ATOM 678 C CA . PRO A 1 95 ? 14.125 -6.574 52.107 1.00 13.48 94 PRO A CA 1
ATOM 679 C C . PRO A 1 95 ? 13.431 -7.622 51.270 1.00 12.98 94 PRO A C 1
ATOM 680 O O . PRO A 1 95 ? 13.886 -7.896 50.170 1.00 14.95 94 PRO A O 1
ATOM 684 N N . GLY A 1 96 ? 12.346 -8.188 51.803 1.00 13.93 95 GLY A N 1
ATOM 685 C CA . GLY A 1 96 ? 11.459 -9.099 51.073 1.00 12.95 95 GLY A CA 1
ATOM 686 C C . GLY A 1 96 ? 10.083 -8.934 51.647 1.00 12.83 95 GLY A C 1
ATOM 687 O O . GLY A 1 96 ? 9.830 -8.013 52.452 1.00 12.74 95 GLY A O 1
ATOM 688 N N . LEU A 1 97 ? 9.166 -9.833 51.285 1.00 13.02 96 LEU A N 1
ATOM 689 C CA . LEU A 1 97 ? 7.797 -9.714 51.836 1.00 12.97 96 LEU A CA 1
ATOM 690 C C . LEU A 1 97 ? 7.275 -11.030 52.371 1.00 12.76 96 LEU A C 1
ATOM 691 O O . LEU A 1 97 ? 7.779 -12.104 52.027 1.00 14.07 96 LEU A O 1
ATOM 696 N N . THR A 1 98 ? 6.294 -10.903 53.262 1.00 12.57 97 THR A N 1
ATOM 697 C CA . THR A 1 98 ? 5.526 -12.015 53.802 1.00 13.97 97 THR A CA 1
ATOM 698 C C . THR A 1 98 ? 4.069 -11.562 53.925 1.00 13.69 97 THR A C 1
ATOM 699 O O . THR A 1 98 ? 3.800 -10.356 53.970 1.00 14.01 97 THR A O 1
ATOM 703 N N . GLU A 1 99 ? 3.136 -12.503 54.082 1.00 14.37 98 GLU A N 1
ATOM 704 C CA . GLU A 1 99 ? 1.733 -12.083 54.199 1.00 13.91 98 GLU A CA 1
ATOM 705 C C . GLU A 1 99 ? 1.469 -11.316 55.492 1.00 15.01 98 GLU A C 1
ATOM 706 O O . GLU A 1 99 ? 0.753 -10.320 55.450 1.00 15.65 98 GLU A O 1
ATOM 712 N N . PRO A 1 100 ? 2.049 -11.730 56.637 1.00 14.94 99 PRO A N 1
ATOM 713 C CA . PRO A 1 100 ? 1.747 -10.945 57.841 1.00 15.06 99 PRO A CA 1
ATOM 714 C C . PRO A 1 100 ? 2.240 -9.506 57.717 1.00 14.51 99 PRO A C 1
ATOM 715 O O . PRO A 1 100 ? 1.555 -8.584 58.188 1.00 16.54 99 PRO A O 1
ATOM 719 N N . LEU A 1 101 ? 3.385 -9.319 57.066 1.00 14.19 100 LEU A N 1
ATOM 720 C CA . LEU A 1 101 ? 3.896 -7.952 56.887 1.00 14.47 100 LEU A CA 1
ATOM 721 C C . LEU A 1 101 ? 3.032 -7.159 55.885 1.00 12.99 100 LEU A C 1
ATOM 722 O O . LEU A 1 101 ? 2.711 -5.976 56.103 1.00 13.04 100 LEU A O 1
ATOM 727 N N . LEU A 1 102 ? 2.661 -7.795 54.785 1.00 13.73 101 LEU A N 1
ATOM 728 C CA . LEU A 1 102 ? 1.817 -7.120 53.785 1.00 12.40 101 LEU A CA 1
ATOM 729 C C . LEU A 1 102 ? 0.448 -6.769 54.396 1.00 13.60 101 LEU A C 1
ATOM 730 O O . LEU A 1 102 ? -0.069 -5.673 54.135 1.00 13.71 101 LEU A O 1
ATOM 735 N N . LYS A 1 103 ? -0.125 -7.685 55.176 1.00 13.19 102 LYS A N 1
ATOM 736 C CA . LYS A 1 103 ? -1.424 -7.422 55.805 1.00 13.84 102 LYS A CA 1
ATOM 737 C C . LYS A 1 103 ? -1.306 -6.272 56.790 1.00 13.31 102 LYS A C 1
ATOM 738 O O . LYS A 1 103 ? -2.090 -5.314 56.735 1.00 14.32 102 LYS A O 1
ATOM 744 N N . ALA A 1 104 ? -0.309 -6.336 57.669 1.00 13.49 103 ALA A N 1
ATOM 745 C CA . ALA A 1 104 ? -0.161 -5.288 58.673 1.00 13.27 103 ALA A CA 1
ATOM 746 C C . ALA A 1 104 ? 0.109 -3.946 57.996 1.00 13.37 103 ALA A C 1
ATOM 747 O O . ALA A 1 104 ? -0.400 -2.908 58.445 1.00 13.70 103 ALA A O 1
ATOM 749 N N . ALA A 1 105 ? 0.969 -3.950 56.971 1.00 12.85 104 ALA A N 1
ATOM 750 C CA . ALA A 1 105 ? 1.264 -2.680 56.290 1.00 11.88 104 ALA A CA 1
ATOM 751 C C . ALA A 1 105 ? 0.028 -2.070 55.622 1.00 13.34 104 ALA A C 1
ATOM 752 O O . ALA A 1 105 ? -0.272 -0.872 55.814 1.00 12.74 104 ALA A O 1
ATOM 754 N N . THR A 1 106 ? -0.667 -2.868 54.822 1.00 13.26 105 THR A N 1
ATOM 755 C CA . THR A 1 106 ? -1.793 -2.317 54.079 1.00 13.59 105 THR A CA 1
ATOM 756 C C . THR A 1 106 ? -2.980 -1.913 54.964 1.00 14.08 105 THR A C 1
ATOM 757 O O . THR A 1 106 ? -3.798 -1.037 54.577 1.00 17.28 105 THR A O 1
ATOM 761 N N . GLU A 1 107 ? -3.086 -2.535 56.127 1.00 14.95 106 GLU A N 1
ATOM 762 C CA . GLU A 1 107 ? -4.069 -2.171 57.144 1.00 16.17 106 GLU A CA 1
ATOM 763 C C . GLU A 1 107 ? -3.637 -0.952 57.966 1.00 16.86 106 GLU A C 1
ATOM 764 O O . GLU A 1 107 ? -4.468 -0.285 58.616 1.00 18.69 106 GLU A O 1
ATOM 770 N N . GLY A 1 108 ? -2.346 -0.669 57.930 1.00 15.34 107 GLY A N 1
ATOM 771 C CA . GLY A 1 108 ? -1.741 0.386 58.736 1.00 15.50 107 GLY A CA 1
ATOM 772 C C . GLY A 1 108 ? -1.662 1.725 58.029 1.00 15.12 107 GLY A C 1
ATOM 773 O O . GLY A 1 108 ? -2.237 1.906 56.940 1.00 16.69 107 GLY A O 1
ATOM 774 N N . THR A 1 109 ? -0.926 2.649 58.646 1.00 14.27 108 THR A N 1
ATOM 775 C CA . THR A 1 109 ? -0.986 4.058 58.242 1.00 13.31 108 THR A CA 1
ATOM 776 C C . THR A 1 109 ? 0.153 4.565 57.381 1.00 13.18 108 THR A C 1
ATOM 777 O O . THR A 1 109 ? 0.087 5.712 56.908 1.00 13.87 108 THR A O 1
ATOM 781 N N . ILE A 1 110 ? 1.184 3.745 57.154 1.00 12.16 109 ILE A N 1
ATOM 782 C CA . ILE A 1 110 ? 2.319 4.229 56.322 1.00 11.86 109 ILE A CA 1
ATOM 783 C C . ILE A 1 110 ? 2.631 3.257 55.180 1.00 11.20 109 ILE A C 1
ATOM 784 O O . ILE A 1 110 ? 2.497 2.024 55.336 1.00 12.81 109 ILE A O 1
ATOM 789 N N . PRO A 1 111 ? 3.099 3.792 54.041 1.00 11.37 110 PRO A N 1
ATOM 790 C CA . PRO A 1 111 ? 3.373 2.894 52.911 1.00 11.26 110 PRO A CA 1
ATOM 791 C C . PRO A 1 111 ? 4.546 1.975 53.168 1.00 11.44 110 PRO A C 1
ATOM 792 O O . PRO A 1 111 ? 5.520 2.367 53.814 1.00 12.19 110 PRO A O 1
ATOM 796 N N . LEU A 1 112 ? 4.406 0.734 52.701 1.00 11.67 111 LEU A N 1
ATOM 797 C CA . LEU A 1 112 ? 5.466 -0.232 52.711 1.00 11.76 111 LEU A CA 1
ATOM 798 C C . LEU A 1 112 ? 5.891 -0.394 51.235 1.00 12.25 111 LEU A C 1
ATOM 799 O O . LEU A 1 112 ? 5.020 -0.561 50.336 1.00 12.25 111 LEU A O 1
ATOM 804 N N . ILE A 1 113 ? 7.198 -0.283 50.990 1.00 12.91 112 ILE A N 1
ATOM 805 C CA . ILE A 1 113 ? 7.791 -0.627 49.705 1.00 12.88 112 ILE A CA 1
ATOM 806 C C . ILE A 1 113 ? 8.627 -1.885 49.926 1.00 12.99 112 ILE A C 1
ATOM 807 O O . ILE A 1 113 ? 9.733 -1.833 50.475 1.00 13.51 112 ILE A O 1
ATOM 812 N N . PRO A 1 114 ? 8.038 -3.055 49.632 1.00 12.37 113 PRO A N 1
ATOM 813 C CA . PRO A 1 114 ? 8.757 -4.290 49.996 1.00 12.50 113 PRO A CA 1
ATOM 814 C C . PRO A 1 114 ? 9.655 -4.784 48.874 1.00 13.75 113 PRO A C 1
ATOM 815 O O . PRO A 1 114 ? 9.325 -4.626 47.673 1.00 13.91 113 PRO A O 1
ATOM 819 N N . GLY A 1 115 ? 10.757 -5.413 49.270 1.00 12.91 114 GLY A N 1
ATOM 820 C CA . GLY A 1 115 ? 11.633 -6.019 48.285 1.00 12.56 114 GLY A CA 1
ATOM 821 C C . GLY A 1 115 ? 11.034 -7.282 47.702 1.00 13.15 114 GLY A C 1
ATOM 822 O O . GLY A 1 115 ? 10.387 -8.064 48.391 1.00 13.79 114 GLY A O 1
ATOM 823 N N . ILE A 1 116 ? 11.358 -7.516 46.445 1.00 12.99 115 ILE A N 1
ATOM 824 C CA . ILE A 1 116 ? 11.108 -8.820 45.826 1.00 11.49 115 ILE A CA 1
ATOM 825 C C . ILE A 1 116 ? 12.336 -9.241 45.040 1.00 11.56 115 ILE A C 1
ATOM 826 O O . ILE A 1 116 ? 13.166 -8.391 44.625 1.00 12.63 115 ILE A O 1
ATOM 831 N N . SER A 1 117 ? 12.409 -10.551 44.803 1.00 11.75 116 SER A N 1
ATOM 832 C CA . SER A 1 117 ? 13.452 -11.134 43.945 1.00 12.56 116 SER A CA 1
ATOM 833 C C . SER A 1 117 ? 12.861 -11.900 42.766 1.00 12.90 116 SER A C 1
ATOM 834 O O . SER A 1 117 ? 13.572 -12.093 41.779 1.00 15.86 116 SER A O 1
ATOM 837 N N . THR A 1 118 ? 11.585 -12.321 42.876 1.00 11.38 117 THR A N 1
ATOM 838 C CA . THR A 1 118 ? 11.001 -13.187 41.874 1.00 11.47 117 THR A CA 1
ATOM 839 C C . THR A 1 118 ? 9.633 -12.672 41.487 1.00 11.64 117 THR A C 1
ATOM 840 O O . THR A 1 118 ? 8.953 -11.941 42.251 1.00 11.71 117 THR A O 1
ATOM 844 N N . VAL A 1 119 ? 9.184 -13.171 40.340 1.00 11.82 118 VAL A N 1
ATOM 845 C CA . VAL A 1 119 ? 7.845 -12.776 39.899 1.00 12.58 118 VAL A CA 1
ATOM 846 C C . VAL A 1 119 ? 6.736 -13.277 40.833 1.00 11.52 118 VAL A C 1
ATOM 847 O O . VAL A 1 119 ? 5.741 -12.587 41.015 1.00 12.75 118 VAL A O 1
ATOM 851 N N . SER A 1 120 ? 6.901 -14.469 41.428 1.00 11.39 119 SER A N 1
ATOM 852 C CA . SER A 1 120 ? 5.897 -14.961 42.375 1.00 11.26 119 SER A CA 1
ATOM 853 C C . SER A 1 120 ? 5.782 -14.016 43.561 1.00 11.26 119 SER A C 1
ATOM 854 O O . SER A 1 120 ? 4.649 -13.778 44.084 1.00 11.61 119 SER A O 1
ATOM 857 N N . GLU A 1 121 ? 6.933 -13.524 44.016 1.00 10.90 120 GLU A N 1
ATOM 858 C CA . GLU A 1 121 ? 6.904 -12.595 45.150 1.00 10.99 120 GLU A CA 1
ATOM 859 C C . GLU A 1 121 ? 6.223 -11.278 44.736 1.00 12.21 120 GLU A C 1
ATOM 860 O O . GLU A 1 121 ? 5.415 -10.706 45.489 1.00 12.42 120 GLU A O 1
ATOM 866 N N . LEU A 1 122 ? 6.543 -10.803 43.534 1.00 11.98 121 LEU A N 1
ATOM 867 C CA . LEU A 1 122 ? 5.844 -9.637 42.983 1.00 12.96 121 LEU A CA 1
ATOM 868 C C . LEU A 1 122 ? 4.322 -9.829 42.936 1.00 12.50 121 LEU A C 1
ATOM 869 O O . LEU A 1 122 ? 3.543 -8.960 43.335 1.00 13.26 121 LEU A O 1
ATOM 874 N N . MET A 1 123 ? 3.905 -10.992 42.447 1.00 11.57 122 MET A N 1
ATOM 875 C CA . MET A 1 123 ? 2.486 -11.324 42.372 1.00 11.51 122 MET A CA 1
ATOM 876 C C . MET A 1 123 ? 1.794 -11.388 43.719 1.00 12.64 122 MET A C 1
ATOM 877 O O . MET A 1 123 ? 0.676 -10.925 43.848 1.00 13.69 122 MET A O 1
ATOM 882 N N . LEU A 1 124 ? 2.474 -11.903 44.748 1.00 11.87 123 LEU A N 1
ATOM 883 C CA . LEU A 1 124 ? 1.898 -11.928 46.089 1.00 11.90 123 LEU A CA 1
ATOM 884 C C . LEU A 1 124 ? 1.728 -10.464 46.543 1.00 12.40 123 LEU A C 1
ATOM 885 O O . LEU A 1 124 ? 0.694 -10.115 47.091 1.00 13.45 123 LEU A O 1
ATOM 890 N N . GLY A 1 125 ? 2.731 -9.613 46.309 1.00 13.02 124 GLY A N 1
ATOM 891 C CA . GLY A 1 125 ? 2.557 -8.191 46.663 1.00 12.19 124 GLY A CA 1
ATOM 892 C C . GLY A 1 125 ? 1.408 -7.542 45.905 1.00 13.04 124 GLY A C 1
ATOM 893 O O . GLY A 1 125 ? 0.629 -6.760 46.478 1.00 13.21 124 GLY A O 1
ATOM 894 N N . MET A 1 126 ? 1.257 -7.894 44.627 1.00 12.90 125 MET A N 1
ATOM 895 C CA . MET A 1 126 ? 0.166 -7.332 43.836 1.00 13.62 125 MET A CA 1
ATOM 896 C C . MET A 1 126 ? -1.197 -7.812 44.343 1.00 13.86 125 MET A C 1
ATOM 897 O O . MET A 1 126 ? -2.209 -7.062 44.225 1.00 15.05 125 MET A O 1
ATOM 902 N N . ASP A 1 127 ? -1.252 -9.032 44.886 1.00 14.17 126 ASP A N 1
ATOM 903 C CA . ASP A 1 127 ? -2.479 -9.532 45.470 1.00 14.13 126 ASP A CA 1
ATOM 904 C C . ASP A 1 127 ? -2.916 -8.674 46.647 1.00 14.01 126 ASP A C 1
ATOM 905 O O . ASP A 1 127 ? -4.102 -8.653 46.977 1.00 16.29 126 ASP A O 1
ATOM 910 N N . TYR A 1 128 ? -1.968 -7.965 47.273 1.00 12.83 127 TYR A N 1
ATOM 911 C CA . TYR A 1 128 ? -2.315 -7.037 48.374 1.00 13.56 127 TYR A CA 1
ATOM 912 C C . TYR A 1 128 ? -2.467 -5.596 47.878 1.00 14.86 127 TYR A C 1
ATOM 913 O O . TYR A 1 128 ? -2.556 -4.657 48.715 1.00 15.93 127 TYR A O 1
ATOM 922 N N . GLY A 1 129 ? -2.509 -5.425 46.549 1.00 14.67 128 GLY A N 1
ATOM 923 C CA . GLY A 1 129 ? -2.783 -4.114 45.963 1.00 15.21 128 GLY A CA 1
ATOM 924 C C . GLY A 1 129 ? -1.565 -3.278 45.724 1.00 15.13 128 GLY A C 1
ATOM 925 O O . GLY A 1 129 ? -1.673 -2.097 45.300 1.00 17.58 128 GLY A O 1
ATOM 926 N N . LEU A 1 130 ? -0.382 -3.842 45.985 1.00 14.61 129 LEU A N 1
ATOM 927 C CA . LEU A 1 130 ? 0.849 -3.033 45.787 1.00 15.56 129 LEU A CA 1
ATOM 928 C C . LEU A 1 130 ? 1.317 -2.987 44.340 1.00 15.16 129 LEU A C 1
ATOM 929 O O . LEU A 1 130 ? 1.143 -3.955 43.587 1.00 14.98 129 LEU A O 1
ATOM 934 N N . LYS A 1 131 ? 1.925 -1.859 43.952 1.00 15.33 130 LYS A N 1
ATOM 935 C CA . LYS A 1 131 ? 2.468 -1.687 42.580 1.00 17.38 130 LYS A CA 1
ATOM 936 C C . LYS A 1 131 ? 3.875 -1.097 42.542 1.00 16.49 130 LYS A C 1
ATOM 937 O O . LYS A 1 131 ? 4.445 -0.883 41.451 1.00 17.21 130 LYS A O 1
ATOM 943 N N . GLU A 1 132 ? 4.414 -0.784 43.730 1.00 15.07 131 GLU A N 1
ATOM 944 C CA . GLU A 1 132 ? 5.793 -0.245 43.836 1.00 14.15 131 GLU A CA 1
ATOM 945 C C . GLU A 1 132 ? 6.582 -1.165 44.742 1.00 14.21 131 GLU A C 1
ATOM 946 O O . GLU A 1 132 ? 6.114 -1.520 45.820 1.00 13.39 131 GLU A O 1
ATOM 952 N N . PHE A 1 133 ? 7.746 -1.599 44.274 1.00 13.02 132 PHE A N 1
ATOM 953 C CA . PHE A 1 133 ? 8.547 -2.582 45.008 1.00 12.99 132 PHE A CA 1
ATOM 954 C C . PHE A 1 133 ? 9.994 -2.222 45.029 1.00 14.14 132 PHE A C 1
ATOM 955 O O . PHE A 1 133 ? 10.445 -1.462 44.161 1.00 14.74 132 PHE A O 1
ATOM 963 N N . LYS A 1 134 ? 10.723 -2.801 45.980 1.00 13.44 133 LYS A N 1
ATOM 964 C CA . LYS A 1 134 ? 12.184 -2.730 45.966 1.00 13.49 133 LYS A CA 1
ATOM 965 C C . LYS A 1 134 ? 12.632 -3.962 45.175 1.00 13.68 133 LYS A C 1
ATOM 966 O O . LYS A 1 134 ? 11.982 -5.010 45.228 1.00 15.08 133 LYS A O 1
ATOM 972 N N . PHE A 1 135 ? 13.716 -3.842 44.428 1.00 13.69 134 PHE A N 1
ATOM 973 C CA . PHE A 1 135 ? 14.291 -5.034 43.783 1.00 13.82 134 PHE A CA 1
ATOM 974 C C . PHE A 1 135 ? 15.574 -5.325 44.526 1.00 14.55 134 PHE A C 1
ATOM 975 O O . PHE A 1 135 ? 16.535 -4.577 44.403 1.00 14.90 134 PHE A O 1
ATOM 983 N N . PHE A 1 136 ? 15.595 -6.383 45.335 1.00 14.29 135 PHE A N 1
ATOM 984 C CA . PHE A 1 136 ? 16.710 -6.563 46.268 1.00 15.37 135 PHE A CA 1
ATOM 985 C C . PHE A 1 136 ? 17.015 -8.059 46.424 1.00 16.37 135 PHE A C 1
ATOM 986 O O . PHE A 1 136 ? 16.071 -8.838 46.503 1.00 16.36 135 PHE A O 1
ATOM 994 N N . PRO A 1 137 ? 18.309 -8.456 46.486 1.00 16.96 136 PRO A N 1
ATOM 995 C CA . PRO A 1 137 ? 19.502 -7.596 46.240 1.00 17.09 136 PRO A CA 1
ATOM 996 C C . PRO A 1 137 ? 19.712 -7.502 44.745 1.00 16.95 136 PRO A C 1
ATOM 997 O O . PRO A 1 137 ? 19.831 -8.537 44.051 1.00 19.28 136 PRO A O 1
ATOM 1001 N N . ALA A 1 138 ? 19.718 -6.269 44.239 1.00 16.01 137 ALA A N 1
ATOM 1002 C CA . ALA A 1 138 ? 19.616 -6.068 42.814 1.00 16.07 137 ALA A CA 1
ATOM 1003 C C . ALA A 1 138 ? 20.718 -6.792 42.040 1.00 17.80 137 ALA A C 1
ATOM 1004 O O . ALA A 1 138 ? 20.429 -7.514 41.083 1.00 18.30 137 ALA A O 1
ATOM 1006 N N . GLU A 1 139 ? 21.978 -6.592 42.444 1.00 18.27 138 GLU A N 1
ATOM 1007 C CA . GLU A 1 139 ? 23.087 -7.210 41.699 1.00 21.53 138 GLU A CA 1
ATOM 1008 C C . GLU A 1 139 ? 23.041 -8.735 41.840 1.00 23.56 138 GLU A C 1
ATOM 1009 O O . GLU A 1 139 ? 23.102 -9.449 40.839 1.00 24.60 138 GLU A O 1
ATOM 1015 N N . ALA A 1 140 ? 22.798 -9.208 43.052 1.00 24.78 139 ALA A N 1
ATOM 1016 C CA . ALA A 1 140 ? 22.605 -10.658 43.296 1.00 26.70 139 ALA A CA 1
ATOM 1017 C C . ALA A 1 140 ? 21.338 -11.266 42.649 1.00 27.58 139 ALA A C 1
ATOM 1018 O O . ALA A 1 140 ? 21.318 -12.480 42.357 1.00 29.51 139 ALA A O 1
ATOM 1020 N N . ASN A 1 141 ? 20.288 -10.469 42.441 1.00 27.45 140 ASN A N 1
ATOM 1021 C CA . ASN A 1 141 ? 19.067 -10.901 41.688 1.00 27.05 140 ASN A CA 1
ATOM 1022 C C . ASN A 1 141 ? 19.283 -11.092 40.175 1.00 28.30 140 ASN A C 1
ATOM 1023 O O . ASN A 1 141 ? 18.330 -11.472 39.469 1.00 28.64 140 ASN A O 1
ATOM 1028 N N . GLY A 1 142 ? 20.495 -10.779 39.698 1.00 28.29 141 GLY A N 1
ATOM 1029 C CA . GLY A 1 142 ? 20.855 -10.732 38.266 1.00 27.87 141 GLY A CA 1
ATOM 1030 C C . GLY A 1 142 ? 20.906 -9.359 37.597 1.00 26.26 141 GLY A C 1
ATOM 1031 O O . GLY A 1 142 ? 20.856 -9.267 36.368 1.00 27.87 141 GLY A O 1
ATOM 1032 N N . GLY A 1 143 ? 20.958 -8.287 38.398 1.00 24.22 142 GLY A N 1
ATOM 1033 C CA . GLY A 1 143 ? 21.129 -6.921 37.877 1.00 21.52 142 GLY A CA 1
ATOM 1034 C C . GLY A 1 143 ? 20.089 -6.384 36.913 1.00 20.96 142 GLY A C 1
ATOM 1035 O O . GLY A 1 143 ? 18.940 -6.797 36.911 1.00 20.86 142 GLY A O 1
ATOM 1036 N N . VAL A 1 144 ? 20.501 -5.420 36.083 1.00 19.53 143 VAL A N 1
ATOM 1037 C CA . VAL A 1 144 ? 19.610 -4.772 35.118 1.00 19.21 143 VAL A CA 1
ATOM 1038 C C . VAL A 1 144 ? 18.900 -5.788 34.211 1.00 19.71 143 VAL A C 1
ATOM 1039 O O . VAL A 1 144 ? 17.700 -5.686 33.975 1.00 19.95 143 VAL A O 1
ATOM 1043 N N . LYS A 1 145 ? 19.632 -6.781 33.718 1.00 20.91 144 LYS A N 1
ATOM 1044 C CA . LYS A 1 145 ? 19.017 -7.748 32.798 1.00 22.20 144 LYS A CA 1
ATOM 1045 C C . LYS A 1 145 ? 17.920 -8.567 33.457 1.00 21.71 144 LYS A C 1
ATOM 1046 O O . LYS A 1 145 ? 16.871 -8.823 32.836 1.00 20.02 144 LYS A O 1
ATOM 1052 N N . ALA A 1 146 ? 18.171 -8.978 34.708 1.00 21.99 145 ALA A N 1
ATOM 1053 C CA . ALA A 1 146 ? 17.202 -9.783 35.445 1.00 22.89 145 ALA A CA 1
ATOM 1054 C C . ALA A 1 146 ? 16.042 -8.880 35.727 1.00 22.58 145 ALA A C 1
ATOM 1055 O O . ALA A 1 146 ? 14.896 -9.270 35.586 1.00 24.15 145 ALA A O 1
ATOM 1057 N N . LEU A 1 147 ? 16.325 -7.623 36.085 1.00 21.30 146 LEU A N 1
ATOM 1058 C CA . LEU A 1 147 ? 15.231 -6.748 36.375 1.00 20.70 146 LEU A CA 1
ATOM 1059 C C . LEU A 1 147 ? 14.383 -6.501 35.127 1.00 20.89 146 LEU A C 1
ATOM 1060 O O . LEU A 1 147 ? 13.158 -6.519 35.223 1.00 21.86 146 LEU A O 1
ATOM 1065 N N . GLN A 1 148 ? 15.015 -6.347 33.956 1.00 21.68 147 GLN A N 1
ATOM 1066 C CA . GLN A 1 148 ? 14.288 -6.164 32.691 1.00 21.90 147 GLN A CA 1
ATOM 1067 C C . GLN A 1 148 ? 13.357 -7.373 32.387 1.00 22.30 147 GLN A C 1
ATOM 1068 O O . GLN A 1 148 ? 12.219 -7.219 31.929 1.00 23.08 147 GLN A O 1
ATOM 1074 N N . ALA A 1 149 ? 13.855 -8.566 32.649 1.00 21.90 148 ALA A N 1
ATOM 1075 C CA . ALA A 1 149 ? 13.063 -9.775 32.403 1.00 22.42 148 ALA A CA 1
ATOM 1076 C C . ALA A 1 149 ? 11.885 -9.888 33.396 1.00 23.06 148 ALA A C 1
ATOM 1077 O O . ALA A 1 149 ? 10.776 -10.240 32.985 1.00 23.10 148 ALA A O 1
ATOM 1079 N N . ILE A 1 150 ? 12.151 -9.611 34.684 1.00 23.47 149 ILE A N 1
ATOM 1080 C CA . ILE A 1 150 ? 11.158 -9.705 35.767 1.00 24.23 149 ILE A CA 1
ATOM 1081 C C . ILE A 1 150 ? 10.079 -8.659 35.540 1.00 24.19 149 ILE A C 1
ATOM 1082 O O . ILE A 1 150 ? 8.895 -8.924 35.759 1.00 25.24 149 ILE A O 1
ATOM 1087 N N . ALA A 1 151 ? 10.496 -7.473 35.122 1.00 24.07 150 ALA A N 1
ATOM 1088 C CA . ALA A 1 151 ? 9.567 -6.366 34.914 1.00 24.47 150 ALA A CA 1
ATOM 1089 C C . ALA A 1 151 ? 8.729 -6.475 33.621 1.00 25.34 150 ALA A C 1
ATOM 1090 O O . ALA A 1 151 ? 7.635 -5.883 33.537 1.00 24.78 150 ALA A O 1
ATOM 1092 N N . GLY A 1 152 ? 9.200 -7.245 32.642 1.00 24.97 151 GLY A N 1
ATOM 1093 C CA . GLY A 1 152 ? 8.553 -7.304 31.283 1.00 23.70 151 GLY A CA 1
ATOM 1094 C C . GLY A 1 152 ? 7.057 -7.643 31.208 1.00 23.49 151 GLY A C 1
ATOM 1095 O O . GLY A 1 152 ? 6.291 -6.983 30.470 1.00 25.73 151 GLY A O 1
ATOM 1096 N N . PRO A 1 153 ? 6.595 -8.676 31.932 1.00 22.30 152 PRO A N 1
ATOM 1097 C CA . PRO A 1 153 ? 5.150 -9.015 31.909 1.00 20.16 152 PRO A CA 1
ATOM 1098 C C . PRO A 1 153 ? 4.328 -8.039 32.737 1.00 20.02 152 PRO A C 1
ATOM 1099 O O . PRO A 1 153 ? 3.089 -8.160 32.822 1.00 20.23 152 PRO A O 1
ATOM 1103 N N . PHE A 1 154 ? 5.015 -7.086 33.371 1.00 19.93 153 PHE A N 1
ATOM 1104 C CA . PHE A 1 154 ? 4.354 -6.238 34.366 1.00 19.94 153 PHE A CA 1
ATOM 1105 C C . PHE A 1 154 ? 4.547 -4.749 34.072 1.00 21.99 153 PHE A C 1
ATOM 1106 O O . PHE A 1 154 ? 5.297 -4.047 34.779 1.00 22.55 153 PHE A O 1
ATOM 1114 N N . SER A 1 155 ? 3.861 -4.273 33.037 1.00 23.35 154 SER A N 1
ATOM 1115 C CA . SER A 1 155 ? 4.146 -2.960 32.452 1.00 26.34 154 SER A CA 1
ATOM 1116 C C . SER A 1 155 ? 3.971 -1.844 33.444 1.00 25.87 154 SER A C 1
ATOM 1117 O O . SER A 1 155 ? 4.634 -0.800 33.325 1.00 27.66 154 SER A O 1
ATOM 1120 N N . GLN A 1 156 ? 3.054 -2.035 34.377 1.00 25.49 155 GLN A N 1
ATOM 1121 C CA . GLN A 1 156 ? 2.632 -0.997 35.288 1.00 26.84 155 GLN A CA 1
ATOM 1122 C C . GLN A 1 156 ? 3.440 -0.971 36.592 1.00 24.56 155 GLN A C 1
ATOM 1123 O O . GLN A 1 156 ? 3.449 0.029 37.312 1.00 24.60 155 GLN A O 1
ATOM 1129 N N . VAL A 1 157 ? 4.096 -2.067 36.923 1.00 20.21 156 VAL A N 1
ATOM 1130 C CA . VAL A 1 157 ? 4.788 -2.104 38.197 1.00 18.36 156 VAL A CA 1
ATOM 1131 C C . VAL A 1 157 ? 6.028 -1.215 38.139 1.00 16.67 156 VAL A C 1
ATOM 1132 O O . VAL A 1 157 ? 6.654 -1.064 37.058 1.00 16.57 156 VAL A O 1
ATOM 1136 N N . ARG A 1 158 ? 6.429 -0.641 39.280 1.00 14.99 157 ARG A N 1
ATOM 1137 C CA . ARG A 1 158 ? 7.650 0.174 39.321 1.00 13.79 157 ARG A CA 1
ATOM 1138 C C . ARG A 1 158 ? 8.548 -0.250 40.479 1.00 14.37 157 ARG A C 1
ATOM 1139 O O . ARG A 1 158 ? 8.066 -0.779 41.477 1.00 14.15 157 ARG A O 1
ATOM 1147 N N . PHE A 1 159 ? 9.837 -0.040 40.297 1.00 13.18 158 PHE A N 1
ATOM 1148 C CA . PHE A 1 159 ? 10.855 -0.534 41.203 1.00 14.29 158 PHE A CA 1
ATOM 1149 C C . PHE A 1 159 ? 11.808 0.497 41.714 1.00 15.54 158 PHE A C 1
ATOM 1150 O O . PHE A 1 159 ? 12.110 1.470 41.038 1.00 15.53 158 PHE A O 1
ATOM 1158 N N . CYS A 1 160 ? 12.350 0.181 42.896 1.00 16.44 159 CYS A N 1
ATOM 1159 C CA . CYS A 1 160 ? 13.563 0.789 43.459 1.00 15.68 159 CYS A CA 1
ATOM 1160 C C . CYS A 1 160 ? 14.623 -0.313 43.682 1.00 15.68 159 CYS A C 1
ATOM 1161 O O . CYS A 1 160 ? 14.612 -1.029 44.694 1.00 16.80 159 CYS A O 1
ATOM 1164 N N . PRO A 1 161 ? 15.506 -0.500 42.712 1.00 14.50 160 PRO A N 1
ATOM 1165 C CA . PRO A 1 161 ? 16.585 -1.472 42.910 1.00 14.67 160 PRO A CA 1
ATOM 1166 C C . PRO A 1 161 ? 17.569 -1.018 44.013 1.00 13.84 160 PRO A C 1
ATOM 1167 O O . PRO A 1 161 ? 17.951 0.149 44.084 1.00 13.92 160 PRO A O 1
ATOM 1171 N N . THR A 1 162 ? 17.965 -1.967 44.848 1.00 14.08 161 THR A N 1
ATOM 1172 C CA . THR A 1 162 ? 18.930 -1.731 45.927 1.00 14.54 161 THR A CA 1
ATOM 1173 C C . THR A 1 162 ? 19.740 -3.011 46.063 1.00 15.38 161 THR A C 1
ATOM 1174 O O . THR A 1 162 ? 19.193 -4.093 45.963 1.00 14.68 161 THR A O 1
ATOM 1178 N N . GLY A 1 163 ? 21.043 -2.859 46.257 1.00 14.73 162 GLY A N 1
ATOM 1179 C CA . GLY A 1 163 ? 21.939 -3.977 46.563 1.00 16.45 162 GLY A CA 1
ATOM 1180 C C . GLY A 1 163 ? 23.029 -4.023 45.516 1.00 17.41 162 GLY A C 1
ATOM 1181 O O . GLY A 1 163 ? 22.807 -4.434 44.364 1.00 19.16 162 GLY A O 1
ATOM 1182 N N . GLY A 1 164 ? 24.194 -3.513 45.889 1.00 16.92 163 GLY A N 1
ATOM 1183 C CA . GLY A 1 164 ? 25.300 -3.519 44.961 1.00 17.20 163 GLY A CA 1
ATOM 1184 C C . GLY A 1 164 ? 25.277 -2.371 43.965 1.00 16.77 163 GLY A C 1
ATOM 1185 O O . GLY A 1 164 ? 26.037 -2.395 42.970 1.00 18.77 163 GLY A O 1
ATOM 1186 N N . ILE A 1 165 ? 24.463 -1.352 44.231 1.00 16.48 164 ILE A N 1
ATOM 1187 C CA . ILE A 1 165 ? 24.387 -0.205 43.320 1.00 16.26 164 ILE A CA 1
ATOM 1188 C C . ILE A 1 165 ? 25.293 0.908 43.848 1.00 17.13 164 ILE A C 1
ATOM 1189 O O . ILE A 1 165 ? 25.336 1.156 45.048 1.00 18.73 164 ILE A O 1
ATOM 1194 N N . SER A 1 166 ? 25.987 1.599 42.951 1.00 17.34 165 SER A N 1
ATOM 1195 C CA . SER A 1 166 ? 26.946 2.643 43.354 1.00 18.30 165 SER A CA 1
ATOM 1196 C C . SER A 1 166 ? 27.089 3.574 42.164 1.00 17.35 165 SER A C 1
ATOM 1197 O O . SER A 1 166 ? 26.393 3.396 41.174 1.00 15.12 165 SER A O 1
ATOM 1200 N N . PRO A 1 167 ? 27.948 4.609 42.265 1.00 16.83 166 PRO A N 1
ATOM 1201 C CA . PRO A 1 167 ? 28.001 5.492 41.079 1.00 18.46 166 PRO A CA 1
ATOM 1202 C C . PRO A 1 167 ? 28.407 4.801 39.775 1.00 19.00 166 PRO A C 1
ATOM 1203 O O . PRO A 1 167 ? 28.070 5.297 38.675 1.00 19.61 166 PRO A O 1
ATOM 1207 N N . ALA A 1 168 ? 29.100 3.671 39.898 1.00 19.18 167 ALA A N 1
ATOM 1208 C CA . ALA A 1 168 ? 29.554 2.934 38.731 1.00 20.10 167 ALA A CA 1
ATOM 1209 C C . ALA A 1 168 ? 28.399 2.400 37.900 1.00 19.28 167 ALA A C 1
ATOM 1210 O O . ALA A 1 168 ? 28.534 2.243 36.681 1.00 20.69 167 ALA A O 1
ATOM 1212 N N . ASN A 1 169 ? 27.258 2.114 38.544 1.00 16.91 168 ASN A N 1
ATOM 1213 C CA . ASN A 1 169 ? 26.197 1.407 37.816 1.00 16.20 168 ASN A CA 1
ATOM 1214 C C . ASN A 1 169 ? 24.807 1.977 38.023 1.00 15.25 168 ASN A C 1
ATOM 1215 O O . ASN A 1 169 ? 23.863 1.540 37.358 1.00 15.01 168 ASN A O 1
ATOM 1220 N N . TYR A 1 170 ? 24.681 3.002 38.857 1.00 14.57 169 TYR A N 1
ATOM 1221 C CA . TYR A 1 170 ? 23.292 3.416 39.126 1.00 14.39 169 TYR A CA 1
ATOM 1222 C C . TYR A 1 170 ? 22.553 3.972 37.907 1.00 14.83 169 TYR A C 1
ATOM 1223 O O . TYR A 1 170 ? 21.333 3.804 37.810 1.00 15.52 169 TYR A O 1
ATOM 1232 N N . ARG A 1 171 ? 23.281 4.623 36.993 1.00 15.66 170 ARG A N 1
ATOM 1233 C CA . ARG A 1 171 ? 22.642 5.149 35.784 1.00 15.73 170 ARG A CA 1
ATOM 1234 C C . ARG A 1 171 ? 22.048 4.060 34.905 1.00 15.36 170 ARG A C 1
ATOM 1235 O O . ARG A 1 171 ? 21.061 4.298 34.181 1.00 16.67 170 ARG A O 1
ATOM 1243 N N . ASP A 1 172 ? 22.623 2.867 34.978 1.00 16.19 171 ASP A N 1
ATOM 1244 C CA . ASP A 1 172 ? 22.140 1.738 34.189 1.00 16.89 171 ASP A CA 1
ATOM 1245 C C . ASP A 1 172 ? 20.735 1.355 34.621 1.00 16.76 171 ASP A C 1
ATOM 1246 O O . ASP A 1 172 ? 19.926 0.918 33.828 1.00 17.63 171 ASP A O 1
ATOM 1251 N N . TYR A 1 173 ? 20.494 1.446 35.918 1.00 15.76 172 TYR A N 1
ATOM 1252 C CA . TYR A 1 173 ? 19.177 1.168 36.491 1.00 14.59 172 TYR A CA 1
ATOM 1253 C C . TYR A 1 173 ? 18.226 2.330 36.244 1.00 14.29 172 TYR A C 1
ATOM 1254 O O . TYR A 1 173 ? 17.057 2.122 35.870 1.00 14.03 172 TYR A O 1
ATOM 1263 N N . LEU A 1 174 ? 18.694 3.555 36.486 1.00 13.67 173 LEU A N 1
ATOM 1264 C CA . LEU A 1 174 ? 17.785 4.718 36.304 1.00 14.45 173 LEU A CA 1
ATOM 1265 C C . LEU A 1 174 ? 17.329 4.843 34.873 1.00 14.58 173 LEU A C 1
ATOM 1266 O O . LEU A 1 174 ? 16.285 5.428 34.587 1.00 16.22 173 LEU A O 1
ATOM 1271 N N . ALA A 1 175 ? 18.108 4.323 33.936 1.00 15.43 174 ALA A N 1
ATOM 1272 C CA . ALA A 1 175 ? 17.706 4.385 32.536 1.00 16.22 174 ALA A CA 1
ATOM 1273 C C . ALA A 1 175 ? 16.477 3.541 32.212 1.00 16.09 174 ALA A C 1
ATOM 1274 O O . ALA A 1 175 ? 15.892 3.708 31.136 1.00 18.72 174 ALA A O 1
ATOM 1276 N N . LEU A 1 176 ? 16.125 2.607 33.096 1.00 15.70 175 LEU A N 1
ATOM 1277 C CA . LEU A 1 176 ? 15.059 1.661 32.780 1.00 15.61 175 LEU A CA 1
ATOM 1278 C C . LEU A 1 176 ? 13.693 2.267 32.995 1.00 16.50 175 LEU A C 1
ATOM 1279 O O . LEU A 1 176 ? 13.459 2.998 34.002 1.00 15.60 175 LEU A O 1
ATOM 1284 N N . LYS A 1 177 ? 12.757 1.919 32.103 1.00 17.55 176 LYS A N 1
ATOM 1285 C CA . LYS A 1 177 ? 11.408 2.483 32.273 1.00 20.28 176 LYS A CA 1
ATOM 1286 C C . LYS A 1 177 ? 10.729 2.002 33.563 1.00 17.95 176 LYS A C 1
ATOM 1287 O O . LYS A 1 177 ? 9.906 2.722 34.133 1.00 19.09 176 LYS A O 1
ATOM 1293 N N . SER A 1 178 ? 11.103 0.821 34.024 1.00 16.41 177 SER A N 1
ATOM 1294 C CA . SER A 1 178 ? 10.450 0.232 35.199 1.00 15.44 177 SER A CA 1
ATOM 1295 C C . SER A 1 178 ? 10.994 0.774 36.521 1.00 14.32 177 SER A C 1
ATOM 1296 O O . SER A 1 178 ? 10.460 0.447 37.580 1.00 15.02 177 SER A O 1
ATOM 1299 N N . VAL A 1 179 ? 12.038 1.595 36.479 1.00 13.01 178 VAL A N 1
ATOM 1300 C CA . VAL A 1 179 ? 12.730 2.062 37.714 1.00 12.95 178 VAL A CA 1
ATOM 1301 C C . VAL A 1 179 ? 12.412 3.525 38.007 1.00 13.78 178 VAL A C 1
ATOM 1302 O O . VAL A 1 179 ? 12.487 4.360 37.102 1.00 15.59 178 VAL A O 1
ATOM 1306 N N . LEU A 1 180 ? 12.008 3.808 39.234 1.00 13.67 179 LEU A N 1
ATOM 1307 C CA . LEU A 1 180 ? 11.724 5.193 39.689 1.00 14.81 179 LEU A CA 1
ATOM 1308 C C . LEU A 1 180 ? 12.914 5.884 40.350 1.00 15.58 179 LEU A C 1
ATOM 1309 O O . LEU A 1 180 ? 13.110 7.115 40.183 1.00 17.15 179 LEU A O 1
ATOM 1314 N N . CYS A 1 181 ? 13.663 5.100 41.127 1.00 14.85 180 CYS A N 1
ATOM 1315 C CA . CYS A 1 181 ? 14.800 5.534 41.904 1.00 14.53 180 CYS A CA 1
ATOM 1316 C C . CYS A 1 181 ? 15.616 4.309 42.273 1.00 13.82 180 CYS A C 1
ATOM 1317 O O . CYS A 1 181 ? 15.228 3.187 41.957 1.00 14.14 180 CYS A O 1
ATOM 1320 N N . ILE A 1 182 ? 16.776 4.511 42.894 1.00 11.65 181 ILE A N 1
ATOM 1321 C CA . ILE A 1 182 ? 17.599 3.400 43.348 1.00 13.52 181 ILE A CA 1
ATOM 1322 C C . ILE A 1 182 ? 17.973 3.645 44.788 1.00 13.52 181 ILE A C 1
ATOM 1323 O O . ILE A 1 182 ? 17.861 4.775 45.280 1.00 13.12 181 ILE A O 1
ATOM 1328 N N . GLY A 1 183 ? 18.370 2.569 45.465 1.00 13.22 182 GLY A N 1
ATOM 1329 C CA . GLY A 1 183 ? 18.875 2.686 46.828 1.00 14.48 182 GLY A CA 1
ATOM 1330 C C . GLY A 1 183 ? 20.339 2.330 46.896 1.00 15.92 182 GLY A C 1
ATOM 1331 O O . GLY A 1 183 ? 20.812 1.455 46.171 1.00 16.64 182 GLY A O 1
ATOM 1332 N N . GLY A 1 184 ? 21.052 2.947 47.829 1.00 16.32 183 GLY A N 1
ATOM 1333 C CA . GLY A 1 184 ? 22.421 2.452 48.067 1.00 17.82 183 GLY A CA 1
ATOM 1334 C C . GLY A 1 184 ? 23.020 3.000 49.320 1.00 17.45 183 GLY A C 1
ATOM 1335 O O . GLY A 1 184 ? 22.681 4.099 49.747 1.00 17.69 183 GLY A O 1
ATOM 1336 N N . SER A 1 185 ? 23.930 2.225 49.898 1.00 18.35 184 SER A N 1
ATOM 1337 C CA . SER A 1 185 ? 24.588 2.639 51.129 1.00 18.57 184 SER A CA 1
ATOM 1338 C C . SER A 1 185 ? 25.782 3.545 50.885 1.00 18.25 184 SER A C 1
ATOM 1339 O O . SER A 1 185 ? 26.353 4.055 51.843 1.00 19.16 184 SER A O 1
ATOM 1342 N N . TRP A 1 186 ? 26.193 3.753 49.636 1.00 18.74 185 TRP A N 1
ATOM 1343 C CA . TRP A 1 186 ? 27.441 4.518 49.418 1.00 18.85 185 TRP A CA 1
ATOM 1344 C C . TRP A 1 186 ? 27.348 5.992 49.810 1.00 19.26 185 TRP A C 1
ATOM 1345 O O . TRP A 1 186 ? 28.396 6.639 50.040 1.00 20.23 185 TRP A O 1
ATOM 1356 N N . LEU A 1 187 ? 26.134 6.534 49.900 1.00 19.73 186 LEU A N 1
ATOM 1357 C CA . LEU A 1 187 ? 25.950 7.937 50.288 1.00 20.45 186 LEU A CA 1
ATOM 1358 C C . LEU A 1 187 ? 26.259 8.207 51.743 1.00 19.91 186 LEU A C 1
ATOM 1359 O O . LEU A 1 187 ? 26.529 9.358 52.123 1.00 19.92 186 LEU A O 1
ATOM 1364 N N . VAL A 1 188 ? 26.205 7.144 52.552 1.00 19.80 187 VAL A N 1
ATOM 1365 C CA . VAL A 1 188 ? 26.485 7.253 54.001 1.00 19.80 187 VAL A CA 1
ATOM 1366 C C . VAL A 1 188 ? 27.474 6.164 54.415 1.00 20.58 187 VAL A C 1
ATOM 1367 O O . VAL A 1 188 ? 27.102 5.162 55.033 1.00 20.54 187 VAL A O 1
ATOM 1371 N N . PRO A 1 189 ? 28.743 6.344 54.040 1.00 21.60 188 PRO A N 1
ATOM 1372 C CA . PRO A 1 189 ? 29.760 5.355 54.381 1.00 22.45 188 PRO A CA 1
ATOM 1373 C C . PRO A 1 189 ? 30.065 5.341 55.873 1.00 23.86 188 PRO A C 1
ATOM 1374 O O . PRO A 1 189 ? 30.093 6.390 56.521 1.00 22.53 188 PRO A O 1
ATOM 1378 N N . ALA A 1 190 ? 30.314 4.144 56.400 1.00 25.69 189 ALA A N 1
ATOM 1379 C CA . ALA A 1 190 ? 30.526 3.998 57.830 1.00 28.03 189 ALA A CA 1
ATOM 1380 C C . ALA A 1 190 ? 31.686 4.883 58.307 1.00 28.57 189 ALA A C 1
ATOM 1381 O O . ALA A 1 190 ? 31.579 5.479 59.368 1.00 29.45 189 ALA A O 1
ATOM 1383 N N . ASP A 1 191 ? 32.760 4.995 57.510 1.00 29.65 190 ASP A N 1
ATOM 1384 C CA . ASP A 1 191 ? 33.934 5.796 57.906 1.00 30.70 190 ASP A CA 1
ATOM 1385 C C . ASP A 1 191 ? 33.674 7.302 57.961 1.00 30.88 190 ASP A C 1
ATOM 1386 O O . ASP A 1 191 ? 34.299 8.032 58.743 1.00 31.29 190 ASP A O 1
ATOM 1391 N N . ALA A 1 192 ? 32.754 7.770 57.122 1.00 30.12 191 ALA A N 1
ATOM 1392 C CA . ALA A 1 192 ? 32.367 9.173 57.140 1.00 30.69 191 ALA A CA 1
ATOM 1393 C C . ALA A 1 192 ? 31.618 9.498 58.430 1.00 30.92 191 ALA A C 1
ATOM 1394 O O . ALA A 1 192 ? 31.898 10.501 59.061 1.00 30.88 191 ALA A O 1
ATOM 1396 N N . LEU A 1 193 ? 30.661 8.647 58.795 1.00 32.29 192 LEU A N 1
ATOM 1397 C CA . LEU A 1 193 ? 29.924 8.809 60.043 1.00 33.81 192 LEU A CA 1
ATOM 1398 C C . LEU A 1 193 ? 30.883 8.807 61.232 1.00 35.21 192 LEU A C 1
ATOM 1399 O O . LEU A 1 193 ? 30.862 9.729 62.055 1.00 36.19 192 LEU A O 1
ATOM 1404 N N . GLU A 1 194 ? 31.744 7.789 61.286 1.00 36.51 193 GLU A N 1
ATOM 1405 C CA . GLU A 1 194 ? 32.722 7.613 62.369 1.00 37.56 193 GLU A CA 1
ATOM 1406 C C . GLU A 1 194 ? 33.655 8.818 62.541 1.00 37.24 193 GLU A C 1
ATOM 1407 O O . GLU A 1 194 ? 34.011 9.169 63.670 1.00 38.56 193 GLU A O 1
ATOM 1413 N N . ALA A 1 195 ? 34.042 9.438 61.427 1.00 35.61 194 ALA A N 1
ATOM 1414 C CA . ALA A 1 195 ? 34.979 10.566 61.404 1.00 34.17 194 ALA A CA 1
ATOM 1415 C C . ALA A 1 195 ? 34.287 11.919 61.522 1.00 33.56 194 ALA A C 1
ATOM 1416 O O . ALA A 1 195 ? 34.950 12.963 61.578 1.00 33.63 194 ALA A O 1
ATOM 1418 N N . GLY A 1 196 ? 32.953 11.893 61.544 1.00 32.73 195 GLY A N 1
ATOM 1419 C CA . GLY A 1 196 ? 32.125 13.109 61.575 1.00 31.37 195 GLY A CA 1
ATOM 1420 C C . GLY A 1 196 ? 32.241 13.973 60.325 1.00 30.45 195 GLY A C 1
ATOM 1421 O O . GLY A 1 196 ? 32.016 15.199 60.377 1.00 30.09 195 GLY A O 1
ATOM 1422 N N . ASP A 1 197 ? 32.583 13.329 59.205 1.00 29.41 196 ASP A N 1
ATOM 1423 C CA . ASP A 1 197 ? 32.766 14.019 57.929 1.00 27.95 196 ASP A CA 1
ATOM 1424 C C . ASP A 1 197 ? 31.414 14.225 57.223 1.00 26.31 196 ASP A C 1
ATOM 1425 O O . ASP A 1 197 ? 31.115 13.629 56.170 1.00 25.44 196 ASP A O 1
ATOM 1430 N N . TYR A 1 198 ? 30.621 15.121 57.791 1.00 23.52 197 TYR A N 1
ATOM 1431 C CA . TYR A 1 198 ? 29.309 15.393 57.252 1.00 22.63 197 TYR A CA 1
ATOM 1432 C C . TYR A 1 198 ? 29.421 16.123 55.939 1.00 22.33 197 TYR A C 1
ATOM 1433 O O . TYR A 1 198 ? 28.548 15.995 55.081 1.00 21.32 197 TYR A O 1
ATOM 1442 N N . ASP A 1 199 ? 30.479 16.911 55.785 1.00 22.68 198 ASP A N 1
ATOM 1443 C CA . ASP A 1 199 ? 30.741 17.626 54.536 1.00 22.98 198 ASP A CA 1
ATOM 1444 C C . ASP A 1 199 ? 30.844 16.677 53.343 1.00 21.56 198 ASP A C 1
ATOM 1445 O O . ASP A 1 199 ? 30.304 16.957 52.261 1.00 20.58 198 ASP A O 1
ATOM 1450 N N . ARG A 1 200 ? 31.452 15.520 53.572 1.00 20.40 199 ARG A N 1
ATOM 1451 C CA . ARG A 1 200 ? 31.635 14.507 52.536 1.00 20.68 199 ARG A CA 1
ATOM 1452 C C . ARG A 1 200 ? 30.311 13.830 52.233 1.00 18.91 199 ARG A C 1
ATOM 1453 O O . ARG A 1 200 ? 30.063 13.457 51.089 1.00 19.12 199 ARG A O 1
ATOM 1461 N N . ILE A 1 201 ? 29.478 13.648 53.252 1.00 17.53 200 ILE A N 1
ATOM 1462 C CA . ILE A 1 201 ? 28.117 13.109 53.026 1.00 16.90 200 ILE A CA 1
ATOM 1463 C C . ILE A 1 201 ? 27.300 14.064 52.136 1.00 16.18 200 ILE A C 1
ATOM 1464 O O . ILE A 1 201 ? 26.647 13.654 51.181 1.00 16.12 200 ILE A O 1
ATOM 1469 N N . THR A 1 202 ? 27.351 15.347 52.435 1.00 16.53 201 THR A N 1
ATOM 1470 C CA . THR A 1 202 ? 26.666 16.322 51.589 1.00 15.60 201 THR A CA 1
ATOM 1471 C C . THR A 1 202 ? 27.154 16.246 50.116 1.00 16.08 201 THR A C 1
ATOM 1472 O O . THR A 1 202 ? 26.337 16.231 49.153 1.00 16.44 201 THR A O 1
ATOM 1476 N N . LYS A 1 203 ? 28.478 16.166 49.937 1.00 16.14 202 LYS A N 1
ATOM 1477 C CA . LYS A 1 203 ? 29.036 16.065 48.582 1.00 15.78 202 LYS A CA 1
ATOM 1478 C C . LYS A 1 203 ? 28.633 14.779 47.886 1.00 15.66 202 LYS A C 1
ATOM 1479 O O . LYS A 1 203 ? 28.289 14.811 46.695 1.00 16.31 202 LYS A O 1
ATOM 1485 N N . LEU A 1 204 ? 28.625 13.666 48.628 1.00 15.91 203 LEU A N 1
ATOM 1486 C CA . LEU A 1 204 ? 28.217 12.387 48.056 1.00 14.87 203 LEU A CA 1
ATOM 1487 C C . LEU A 1 204 ? 26.770 12.466 47.589 1.00 15.24 203 LEU A C 1
ATOM 1488 O O . LEU A 1 204 ? 26.427 11.961 46.515 1.00 16.32 203 LEU A O 1
ATOM 1493 N N . ALA A 1 205 ? 25.935 13.103 48.411 1.00 14.07 204 ALA A N 1
ATOM 1494 C CA . ALA A 1 205 ? 24.537 13.282 48.085 1.00 14.79 204 ALA A CA 1
ATOM 1495 C C . ALA A 1 205 ? 24.364 14.144 46.818 1.00 15.01 204 ALA A C 1
ATOM 1496 O O . ALA A 1 205 ? 23.613 13.796 45.878 1.00 14.78 204 ALA A O 1
ATOM 1498 N N . ARG A 1 206 ? 25.054 15.263 46.768 1.00 15.40 205 ARG A N 1
ATOM 1499 C CA . ARG A 1 206 ? 24.903 16.152 45.624 1.00 16.05 205 ARG A CA 1
ATOM 1500 C C . ARG A 1 206 ? 25.460 15.519 44.348 1.00 15.54 205 ARG A C 1
ATOM 1501 O O . ARG A 1 206 ? 24.850 15.667 43.294 1.00 14.83 205 ARG A O 1
ATOM 1509 N N . GLU A 1 207 ? 26.599 14.830 44.454 1.00 15.23 206 GLU A N 1
ATOM 1510 C CA . GLU A 1 207 ? 27.160 14.046 43.347 1.00 15.23 206 GLU A CA 1
ATOM 1511 C C . GLU A 1 207 ? 26.175 13.014 42.821 1.00 15.42 206 GLU A C 1
ATOM 1512 O O . GLU A 1 207 ? 26.057 12.820 41.609 1.00 16.24 206 GLU A O 1
ATOM 1518 N N . ALA A 1 208 ? 25.465 12.360 43.750 1.00 14.48 207 ALA A N 1
ATOM 1519 C CA . ALA A 1 208 ? 24.474 11.343 43.359 1.00 15.09 207 ALA A CA 1
ATOM 1520 C C . ALA A 1 208 ? 23.315 11.983 42.603 1.00 15.19 207 ALA A C 1
ATOM 1521 O O . ALA A 1 208 ? 22.900 11.481 41.545 1.00 15.89 207 ALA A O 1
ATOM 1523 N N . VAL A 1 209 ? 22.802 13.097 43.130 1.00 15.19 208 VAL A N 1
ATOM 1524 C CA . VAL A 1 209 ? 21.653 13.740 42.504 1.00 15.49 208 VAL A CA 1
ATOM 1525 C C . VAL A 1 209 ? 22.014 14.293 41.129 1.00 15.51 208 VAL A C 1
ATOM 1526 O O . VAL A 1 209 ? 21.297 14.076 40.133 1.00 15.73 208 VAL A O 1
ATOM 1530 N N . GLU A 1 210 ? 23.127 14.984 41.045 1.00 16.22 209 GLU A N 1
ATOM 1531 C CA . GLU A 1 210 ? 23.556 15.546 39.774 1.00 18.41 209 GLU A CA 1
ATOM 1532 C C . GLU A 1 210 ? 23.903 14.464 38.768 1.00 18.03 209 GLU A C 1
ATOM 1533 O O . GLU A 1 210 ? 23.574 14.596 37.576 1.00 18.86 209 GLU A O 1
ATOM 1539 N N . GLY A 1 211 ? 24.521 13.376 39.247 1.00 17.42 210 GLY A N 1
ATOM 1540 C CA . GLY A 1 211 ? 24.953 12.293 38.390 1.00 18.85 210 GLY A CA 1
ATOM 1541 C C . GLY A 1 211 ? 23.824 11.446 37.838 1.00 19.35 210 GLY A C 1
ATOM 1542 O O . GLY A 1 211 ? 24.027 10.643 36.928 1.00 21.63 210 GLY A O 1
ATOM 1543 N N . ALA A 1 212 ? 22.639 11.608 38.416 1.00 18.02 211 ALA A N 1
ATOM 1544 C CA . ALA A 1 212 ? 21.472 10.865 37.999 1.00 18.76 211 ALA A CA 1
ATOM 1545 C C . ALA A 1 212 ? 20.856 11.480 36.751 1.00 19.79 211 ALA A C 1
ATOM 1546 O O . ALA A 1 212 ? 20.107 10.807 36.049 1.00 22.26 211 ALA A O 1
ATOM 1548 N N . LYS A 1 213 ? 21.146 12.757 36.485 1.00 20.52 212 LYS A N 1
ATOM 1549 C CA . LYS A 1 213 ? 20.514 13.427 35.349 1.00 22.44 212 LYS A CA 1
ATOM 1550 C C . LYS A 1 213 ? 21.094 12.908 34.030 1.00 23.53 212 LYS A C 1
ATOM 1551 O O . LYS A 1 213 ? 22.274 12.599 33.933 1.00 24.09 212 LYS A O 1
ATOM 1557 N N . LEU A 1 214 ? 20.249 12.828 33.006 1.00 25.11 213 LEU A N 1
ATOM 1558 C CA . LEU A 1 214 ? 20.731 12.393 31.640 0.0000 22.48 213 LEU A CA 1
ATOM 1559 C C . LEU A 1 214 ? 21.001 10.888 31.642 0.0000 22.57 213 LEU A C 1
ATOM 1560 O O . LEU A 1 214 ? 21.019 10.245 30.592 0.0000 22.53 213 LEU A O 1
ATOM 1566 N N . ALA B 1 1 ? 15.237 -20.583 70.756 1.00 24.97 0 ALA B N 1
ATOM 1567 C CA . ALA B 1 1 ? 14.779 -21.992 70.522 1.00 23.85 0 ALA B CA 1
ATOM 1568 C C . ALA B 1 1 ? 13.309 -22.379 70.599 1.00 21.95 0 ALA B C 1
ATOM 1569 O O . ALA B 1 1 ? 12.393 -21.655 71.042 1.00 22.72 0 ALA B O 1
ATOM 1571 N N . MET B 1 2 ? 13.104 -23.534 70.015 1.00 19.71 1 MET B N 1
ATOM 1572 C CA . MET B 1 2 ? 11.820 -23.997 69.640 1.00 19.68 1 MET B CA 1
ATOM 1573 C C . MET B 1 2 ? 11.394 -24.957 70.713 1.00 18.60 1 MET B C 1
ATOM 1574 O O . MET B 1 2 ? 12.081 -25.959 70.980 1.00 18.32 1 MET B O 1
ATOM 1579 N N . LYS B 1 3 ? 10.258 -24.656 71.327 1.00 17.13 2 LYS B N 1
ATOM 1580 C CA . LYS B 1 3 ? 9.850 -25.350 72.553 1.00 16.61 2 LYS B CA 1
ATOM 1581 C C . LYS B 1 3 ? 9.650 -26.849 72.338 1.00 16.37 2 LYS B C 1
ATOM 1582 O O . LYS B 1 3 ? 9.774 -27.639 73.280 1.00 16.53 2 LYS B O 1
ATOM 1588 N N . ASN B 1 4 ? 9.317 -27.262 71.114 1.00 14.66 3 ASN B N 1
ATOM 1589 C CA . ASN B 1 4 ? 9.023 -28.680 70.898 1.00 15.40 3 ASN B CA 1
ATOM 1590 C C . ASN B 1 4 ? 10.222 -29.513 70.444 1.00 16.24 3 ASN B C 1
ATOM 1591 O O . ASN B 1 4 ? 10.129 -30.737 70.340 1.00 16.39 3 ASN B O 1
ATOM 1596 N N . TRP B 1 5 ? 11.347 -28.858 70.162 1.00 15.94 4 TRP B N 1
ATOM 1597 C CA . TRP B 1 5 ? 12.501 -29.590 69.648 1.00 16.82 4 TRP B CA 1
ATOM 1598 C C . TRP B 1 5 ? 13.499 -29.923 70.779 1.00 18.48 4 TRP B C 1
ATOM 1599 O O . TRP B 1 5 ? 13.983 -29.009 71.456 1.00 19.19 4 TRP B O 1
ATOM 1610 N N . LYS B 1 6 ? 13.851 -31.195 70.992 1.00 21.73 5 LYS B N 1
ATOM 1611 C CA . LYS B 1 6 ? 14.860 -31.447 72.034 1.00 23.50 5 LYS B CA 1
ATOM 1612 C C . LYS B 1 6 ? 16.281 -31.108 71.577 1.00 23.19 5 LYS B C 1
ATOM 1613 O O . LYS B 1 6 ? 17.166 -30.718 72.401 1.00 24.38 5 LYS B O 1
ATOM 1619 N N . THR B 1 7 ? 16.473 -31.169 70.261 1.00 19.20 6 THR B N 1
ATOM 1620 C CA . THR B 1 7 ? 17.768 -30.871 69.641 1.00 17.67 6 THR B CA 1
ATOM 1621 C C . THR B 1 7 ? 17.625 -29.594 68.853 1.00 16.11 6 THR B C 1
ATOM 1622 O O . THR B 1 7 ? 16.674 -29.421 68.087 1.00 15.86 6 THR B O 1
ATOM 1626 N N . SER B 1 8 ? 18.569 -28.682 69.036 1.00 15.33 7 SER B N 1
ATOM 1627 C CA . SER B 1 8 ? 18.490 -27.419 68.296 1.00 14.84 7 SER B CA 1
ATOM 1628 C C . SER B 1 8 ? 18.977 -27.587 66.886 1.00 14.81 7 SER B C 1
ATOM 1629 O O . SER B 1 8 ? 19.898 -28.356 66.615 1.00 13.96 7 SER B O 1
ATOM 1632 N N . ALA B 1 9 ? 18.375 -26.808 65.987 1.00 13.28 8 ALA B N 1
ATOM 1633 C CA . ALA B 1 9 ? 18.881 -26.775 64.620 1.00 13.86 8 ALA B CA 1
ATOM 1634 C C . ALA B 1 9 ? 20.335 -26.281 64.577 1.00 14.13 8 ALA B C 1
ATOM 1635 O O . ALA B 1 9 ? 21.127 -26.759 63.758 1.00 15.82 8 ALA B O 1
ATOM 1637 N N . GLU B 1 10 ? 20.677 -25.334 65.457 1.00 14.61 9 GLU B N 1
ATOM 1638 C CA . GLU B 1 10 ? 22.034 -24.790 65.488 1.00 15.12 9 GLU B CA 1
ATOM 1639 C C . GLU B 1 10 ? 23.013 -25.931 65.757 1.00 15.86 9 GLU B C 1
ATOM 1640 O O . GLU B 1 10 ? 24.054 -26.015 65.087 1.00 16.39 9 GLU B O 1
ATOM 1646 N N . SER B 1 11 ? 22.674 -26.813 66.689 1.00 15.97 10 SER B N 1
ATOM 1647 C CA . SER B 1 11 ? 23.632 -27.856 67.075 1.00 16.45 10 SER B CA 1
ATOM 1648 C C . SER B 1 11 ? 23.867 -28.794 65.895 1.00 16.43 10 SER B C 1
ATOM 1649 O O . SER B 1 11 ? 24.944 -29.327 65.725 1.00 17.12 10 SER B O 1
ATOM 1652 N N . ILE B 1 12 ? 22.842 -29.024 65.074 1.00 15.75 11 ILE B N 1
ATOM 1653 C CA . ILE B 1 12 ? 23.056 -29.834 63.898 1.00 15.27 11 ILE B CA 1
ATOM 1654 C C . ILE B 1 12 ? 24.139 -29.218 63.003 1.00 15.65 11 ILE B C 1
ATOM 1655 O O . ILE B 1 12 ? 25.057 -29.892 62.591 1.00 17.13 11 ILE B O 1
ATOM 1660 N N . LEU B 1 13 ? 24.016 -27.930 62.721 1.00 14.93 12 LEU B N 1
ATOM 1661 C CA . LEU B 1 13 ? 24.934 -27.255 61.803 1.00 14.75 12 LEU B CA 1
ATOM 1662 C C . LEU B 1 13 ? 26.328 -27.027 62.407 1.00 14.59 12 LEU B C 1
ATOM 1663 O O . LEU B 1 13 ? 27.295 -26.853 61.652 1.00 15.75 12 LEU B O 1
ATOM 1668 N N . THR B 1 14 ? 26.435 -26.967 63.735 1.00 15.10 13 THR B N 1
ATOM 1669 C CA . THR B 1 14 ? 27.742 -26.692 64.340 1.00 15.92 13 THR B CA 1
ATOM 1670 C C . THR B 1 14 ? 28.483 -27.982 64.647 1.00 16.46 13 THR B C 1
ATOM 1671 O O . THR B 1 14 ? 29.594 -27.943 65.183 1.00 17.75 13 THR B O 1
ATOM 1675 N N . THR B 1 15 ? 27.907 -29.129 64.298 1.00 14.92 14 THR B N 1
ATOM 1676 C CA . THR B 1 15 ? 28.573 -30.406 64.586 1.00 14.70 14 THR B CA 1
ATOM 1677 C C . THR B 1 15 ? 29.920 -30.522 63.833 1.00 15.28 14 THR B C 1
ATOM 1678 O O . THR B 1 15 ? 30.942 -30.953 64.413 1.00 15.77 14 THR B O 1
ATOM 1682 N N . GLY B 1 16 ? 29.918 -30.128 62.564 1.00 13.66 15 GLY B N 1
ATOM 1683 C CA . GLY B 1 16 ? 31.114 -30.193 61.695 1.00 14.21 15 GLY B CA 1
ATOM 1684 C C . GLY B 1 16 ? 30.896 -29.301 60.502 1.00 13.81 15 GLY B C 1
ATOM 1685 O O . GLY B 1 16 ? 29.805 -28.781 60.315 1.00 15.17 15 GLY B O 1
ATOM 1686 N N . PRO B 1 17 ? 31.948 -29.097 59.706 1.00 13.78 16 PRO B N 1
ATOM 1687 C CA . PRO B 1 17 ? 31.907 -28.139 58.586 1.00 13.94 16 PRO B CA 1
ATOM 1688 C C . PRO B 1 17 ? 31.225 -28.691 57.356 1.00 13.67 16 PRO B C 1
ATOM 1689 O O . PRO B 1 17 ? 30.834 -27.899 56.490 1.00 13.66 16 PRO B O 1
ATOM 1693 N N . VAL B 1 18 ? 31.073 -30.016 57.287 1.00 14.14 17 VAL B N 1
ATOM 1694 C CA . VAL B 1 18 ? 30.512 -30.642 56.082 1.00 15.03 17 VAL B CA 1
ATOM 1695 C C . VAL B 1 18 ? 29.358 -31.635 56.381 1.00 15.24 17 VAL B C 1
ATOM 1696 O O . VAL B 1 18 ? 29.475 -32.507 57.261 1.00 16.64 17 VAL B O 1
ATOM 1700 N N . VAL B 1 19 ? 28.250 -31.506 55.654 1.00 13.92 18 VAL B N 1
ATOM 1701 C CA . VAL B 1 19 ? 27.109 -32.415 55.826 1.00 14.99 18 VAL B CA 1
ATOM 1702 C C . VAL B 1 19 ? 26.955 -33.170 54.489 1.00 15.85 18 VAL B C 1
ATOM 1703 O O . VAL B 1 19 ? 26.651 -32.571 53.463 1.00 16.60 18 VAL B O 1
ATOM 1707 N N . PRO B 1 20 ? 27.225 -34.462 54.493 1.00 16.03 19 PRO B N 1
ATOM 1708 C CA . PRO B 1 20 ? 27.078 -35.194 53.230 1.00 16.42 19 PRO B CA 1
ATOM 1709 C C . PRO B 1 20 ? 25.619 -35.313 52.834 1.00 16.53 19 PRO B C 1
ATOM 1710 O O . PRO B 1 20 ? 24.765 -35.640 53.670 1.00 16.67 19 PRO B O 1
ATOM 1714 N N . VAL B 1 21 ? 25.361 -35.049 51.554 1.00 16.37 20 VAL B N 1
ATOM 1715 C CA . VAL B 1 21 ? 24.058 -35.245 50.902 1.00 16.47 20 VAL B CA 1
ATOM 1716 C C . VAL B 1 21 ? 24.054 -36.641 50.321 1.00 16.92 20 VAL B C 1
ATOM 1717 O O . VAL B 1 21 ? 24.792 -36.917 49.352 1.00 17.92 20 VAL B O 1
ATOM 1721 N N . ILE B 1 22 ? 23.253 -37.526 50.923 1.00 16.34 21 ILE B N 1
ATOM 1722 C CA . ILE B 1 22 ? 23.381 -38.970 50.668 1.00 16.84 21 ILE B CA 1
ATOM 1723 C C . ILE B 1 22 ? 22.212 -39.424 49.828 1.00 16.89 21 ILE B C 1
ATOM 1724 O O . ILE B 1 22 ? 21.074 -39.157 50.180 1.00 16.83 21 ILE B O 1
ATOM 1729 N N . VAL B 1 23 ? 22.504 -40.159 48.750 1.00 17.43 22 VAL B N 1
ATOM 1730 C CA . VAL B 1 23 ? 21.488 -40.775 47.945 1.00 18.85 22 VAL B CA 1
ATOM 1731 C C . VAL B 1 23 ? 21.836 -42.276 48.018 1.00 20.31 22 VAL B C 1
ATOM 1732 O O . VAL B 1 23 ? 22.864 -42.718 47.484 1.00 22.06 22 VAL B O 1
ATOM 1736 N N . VAL B 1 24 ? 21.004 -43.029 48.723 1.00 21.06 23 VAL B N 1
ATOM 1737 C CA . VAL B 1 24 ? 21.280 -44.462 48.935 1.00 22.23 23 VAL B CA 1
ATOM 1738 C C . VAL B 1 24 ? 20.268 -45.303 48.165 1.00 23.10 23 VAL B C 1
ATOM 1739 O O . VAL B 1 24 ? 19.072 -45.276 48.433 1.00 22.94 23 VAL B O 1
ATOM 1743 N N . LYS B 1 25 ? 20.761 -46.053 47.192 1.00 25.41 24 LYS B N 1
ATOM 1744 C CA . LYS B 1 25 ? 19.848 -46.795 46.347 1.00 27.64 24 LYS B CA 1
ATOM 1745 C C . LYS B 1 25 ? 19.524 -48.166 46.926 1.00 29.16 24 LYS B C 1
ATOM 1746 O O . LYS B 1 25 ? 18.390 -48.641 46.790 1.00 30.79 24 LYS B O 1
ATOM 1752 N N . LYS B 1 26 ? 20.489 -48.792 47.598 1.00 28.97 25 LYS B N 1
ATOM 1753 C CA . LYS B 1 26 ? 20.250 -50.139 48.128 1.00 29.51 25 LYS B CA 1
ATOM 1754 C C . LYS B 1 26 ? 20.528 -50.139 49.599 1.00 28.03 25 LYS B C 1
ATOM 1755 O O . LYS B 1 26 ? 21.629 -49.763 50.027 1.00 29.24 25 LYS B O 1
ATOM 1761 N N . LEU B 1 27 ? 19.502 -50.526 50.340 1.00 27.31 26 LEU B N 1
ATOM 1762 C CA . LEU B 1 27 ? 19.461 -50.499 51.791 1.00 26.21 26 LEU B CA 1
ATOM 1763 C C . LEU B 1 27 ? 20.694 -51.063 52.477 1.00 26.30 26 LEU B C 1
ATOM 1764 O O . LEU B 1 27 ? 21.176 -50.505 53.468 1.00 25.00 26 LEU B O 1
ATOM 1769 N N . GLU B 1 28 ? 21.186 -52.187 51.976 1.00 26.15 27 GLU B N 1
ATOM 1770 C CA . GLU B 1 28 ? 22.294 -52.871 52.637 1.00 26.32 27 GLU B CA 1
ATOM 1771 C C . GLU B 1 28 ? 23.582 -52.031 52.703 1.00 25.70 27 GLU B C 1
ATOM 1772 O O . GLU B 1 28 ? 24.464 -52.321 53.501 1.00 26.25 27 GLU B O 1
ATOM 1778 N N . HIS B 1 29 ? 23.666 -50.969 51.899 1.00 25.47 28 HIS B N 1
ATOM 1779 C CA . HIS B 1 29 ? 24.826 -50.077 51.876 1.00 24.98 28 HIS B CA 1
ATOM 1780 C C . HIS B 1 29 ? 24.768 -49.018 52.968 1.00 22.25 28 HIS B C 1
ATOM 1781 O O . HIS B 1 29 ? 25.802 -48.428 53.310 1.00 21.55 28 HIS B O 1
ATOM 1788 N N . ALA B 1 30 ? 23.584 -48.799 53.516 1.00 20.36 29 ALA B N 1
ATOM 1789 C CA . ALA B 1 30 ? 23.348 -47.618 54.376 1.00 19.60 29 ALA B CA 1
ATOM 1790 C C . ALA B 1 30 ? 24.184 -47.651 55.660 1.00 19.07 29 ALA B C 1
ATOM 1791 O O . ALA B 1 30 ? 24.827 -46.667 56.007 1.00 17.80 29 ALA B O 1
ATOM 1793 N N . VAL B 1 31 ? 24.160 -48.776 56.367 1.00 17.80 30 VAL B N 1
ATOM 1794 C CA . VAL B 1 31 ? 24.861 -48.860 57.667 1.00 18.52 30 VAL B CA 1
ATOM 1795 C C . VAL B 1 31 ? 26.382 -48.796 57.509 1.00 18.92 30 VAL B C 1
ATOM 1796 O O . VAL B 1 31 ? 27.045 -48.007 58.183 1.00 18.78 30 VAL B O 1
ATOM 1800 N N . PRO B 1 32 ? 26.970 -49.620 56.621 1.00 19.48 31 PRO B N 1
ATOM 1801 C CA . PRO B 1 32 ? 28.427 -49.483 56.417 1.00 20.22 31 PRO B CA 1
ATOM 1802 C C . PRO B 1 32 ? 28.881 -48.109 55.904 1.00 18.80 31 PRO B C 1
ATOM 1803 O O . PRO B 1 32 ? 29.961 -47.645 56.272 1.00 19.42 31 PRO B O 1
ATOM 1807 N N . MET B 1 33 ? 28.035 -47.444 55.122 1.00 19.03 32 MET B N 1
ATOM 1808 C CA . MET B 1 33 ? 28.356 -46.111 54.629 1.00 19.18 32 MET B CA 1
ATOM 1809 C C . MET B 1 33 ? 28.394 -45.155 55.847 1.00 16.92 32 MET B C 1
ATOM 1810 O O . MET B 1 33 ? 29.314 -44.337 56.011 1.00 17.30 32 MET B O 1
ATOM 1815 N N . ALA B 1 34 ? 27.376 -45.255 56.697 1.00 16.61 33 ALA B N 1
ATOM 1816 C CA . ALA B 1 34 ? 27.311 -44.409 57.894 1.00 15.79 33 ALA B CA 1
ATOM 1817 C C . ALA B 1 34 ? 28.545 -44.623 58.767 1.00 15.24 33 ALA B C 1
ATOM 1818 O O . ALA B 1 34 ? 29.144 -43.660 59.268 1.00 15.05 33 ALA B O 1
ATOM 1820 N N . LYS B 1 35 ? 28.940 -45.874 58.969 1.00 15.75 34 LYS B N 1
ATOM 1821 C CA . LYS B 1 35 ? 30.118 -46.151 59.806 1.00 16.42 34 LYS B CA 1
ATOM 1822 C C . LYS B 1 35 ? 31.373 -45.574 59.171 1.00 15.56 34 LYS B C 1
ATOM 1823 O O . LYS B 1 35 ? 32.243 -45.030 59.881 1.00 16.84 34 LYS B O 1
ATOM 1829 N N . ALA B 1 36 ? 31.475 -45.682 57.836 1.00 15.76 35 ALA B N 1
ATOM 1830 C CA . ALA B 1 36 ? 32.626 -45.147 57.095 1.00 16.66 35 ALA B CA 1
ATOM 1831 C C . ALA B 1 36 ? 32.743 -43.641 57.243 1.00 15.93 35 ALA B C 1
ATOM 1832 O O . ALA B 1 36 ? 33.834 -43.097 57.396 1.00 17.14 35 ALA B O 1
ATOM 1834 N N . LEU B 1 37 ? 31.596 -42.959 57.226 1.00 15.78 36 LEU B N 1
ATOM 1835 C CA . LEU B 1 37 ? 31.619 -41.504 57.363 1.00 15.39 36 LEU B CA 1
ATOM 1836 C C . LEU B 1 37 ? 32.013 -41.123 58.785 1.00 14.92 36 LEU B C 1
ATOM 1837 O O . LEU B 1 37 ? 32.863 -40.270 59.002 1.00 15.09 36 LEU B O 1
ATOM 1842 N N . VAL B 1 38 ? 31.384 -41.757 59.759 1.00 14.66 37 VAL B N 1
ATOM 1843 C CA . VAL B 1 38 ? 31.736 -41.517 61.164 1.00 14.52 37 VAL B CA 1
ATOM 1844 C C . VAL B 1 38 ? 33.226 -41.759 61.394 1.00 14.11 37 VAL B C 1
ATOM 1845 O O . VAL B 1 38 ? 33.907 -40.980 62.098 1.00 14.01 37 VAL B O 1
ATOM 1849 N N . ALA B 1 39 ? 33.757 -42.823 60.783 1.00 14.08 38 AL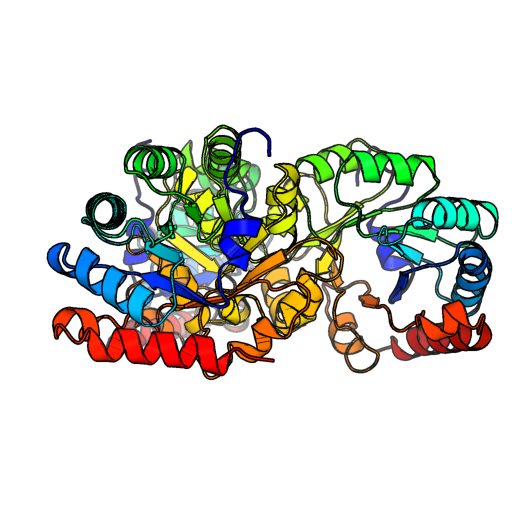A B N 1
ATOM 1850 C CA . ALA B 1 39 ? 35.185 -43.147 60.962 1.00 15.48 38 ALA B CA 1
ATOM 1851 C C . ALA B 1 39 ? 36.088 -42.074 60.345 1.00 15.29 38 ALA B C 1
ATOM 1852 O O . ALA B 1 39 ? 37.234 -41.917 60.772 1.00 17.71 38 ALA B O 1
ATOM 1854 N N . GLY B 1 40 ? 35.551 -41.305 59.377 1.00 15.29 39 GLY B N 1
ATOM 1855 C CA . GLY B 1 40 ? 36.316 -40.211 58.779 1.00 15.75 39 GLY B CA 1
ATOM 1856 C C . GLY B 1 40 ? 36.046 -38.876 59.471 1.00 16.32 39 GLY B C 1
ATOM 1857 O O . GLY B 1 40 ? 36.551 -37.834 59.036 1.00 17.97 39 GLY B O 1
ATOM 1858 N N . GLY B 1 41 ? 35.279 -38.900 60.563 1.00 15.14 40 GLY B N 1
ATOM 1859 C CA . GLY B 1 41 ? 35.036 -37.710 61.351 1.00 15.72 40 GLY B CA 1
ATOM 1860 C C . GLY B 1 41 ? 33.801 -36.907 60.967 1.00 14.37 40 GLY B C 1
ATOM 1861 O O . GLY B 1 41 ? 33.638 -35.738 61.407 1.00 15.92 40 GLY B O 1
ATOM 1862 N N . VAL B 1 42 ? 32.937 -37.521 60.164 1.00 14.14 41 VAL B N 1
ATOM 1863 C CA . VAL B 1 42 ? 31.728 -36.846 59.667 1.00 15.16 41 VAL B CA 1
ATOM 1864 C C . VAL B 1 42 ? 30.512 -37.623 60.175 1.00 15.12 41 VAL B C 1
ATOM 1865 O O . VAL B 1 42 ? 30.347 -38.810 59.864 1.00 15.37 41 VAL B O 1
ATOM 1869 N N . ARG B 1 43 ? 29.670 -36.976 60.982 1.00 14.98 42 ARG B N 1
ATOM 1870 C CA . ARG B 1 43 ? 28.602 -37.751 61.606 1.00 16.94 42 ARG B CA 1
ATOM 1871 C C . ARG B 1 43 ? 27.194 -37.220 61.394 1.00 16.38 42 ARG B C 1
ATOM 1872 O O . ARG B 1 43 ? 26.262 -37.888 61.802 1.00 17.96 42 ARG B O 1
ATOM 1880 N N . VAL B 1 44 ? 27.033 -36.038 60.772 1.00 15.99 43 VAL B N 1
ATOM 1881 C CA . VAL B 1 44 ? 25.689 -35.534 60.461 1.00 15.92 43 VAL B CA 1
ATOM 1882 C C . VAL B 1 44 ? 25.344 -36.024 59.061 1.00 16.63 43 VAL B C 1
ATOM 1883 O O . VAL B 1 44 ? 25.944 -35.581 58.073 1.00 17.23 43 VAL B O 1
ATOM 1887 N N . LEU B 1 45 ? 24.409 -36.963 58.995 1.00 15.93 44 LEU B N 1
ATOM 1888 C CA . LEU B 1 45 ? 24.133 -37.682 57.749 1.00 16.79 44 LEU B CA 1
ATOM 1889 C C . LEU B 1 45 ? 22.774 -37.315 57.171 1.00 16.51 44 LEU B C 1
ATOM 1890 O O . LEU B 1 45 ? 21.729 -37.698 57.715 1.00 18.15 44 LEU B O 1
ATOM 1895 N N . ASN B 1 46 ? 22.794 -36.599 56.050 1.00 17.21 45 ASN B N 1
ATOM 1896 C CA . ASN B 1 46 ? 21.573 -36.143 55.387 1.00 15.59 45 ASN B CA 1
ATOM 1897 C C . ASN B 1 46 ? 21.125 -37.185 54.389 1.00 16.50 45 ASN B C 1
ATOM 1898 O O . ASN B 1 46 ? 21.627 -37.181 53.257 1.00 16.56 45 ASN B O 1
ATOM 1903 N N . VAL B 1 47 ? 20.282 -38.119 54.836 1.00 14.64 46 VAL B N 1
ATOM 1904 C CA . VAL B 1 47 ? 19.790 -39.184 53.943 1.00 15.40 46 VAL B CA 1
ATOM 1905 C C . VAL B 1 47 ? 18.575 -38.646 53.192 1.00 15.36 46 VAL B C 1
ATOM 1906 O O . VAL B 1 47 ? 17.469 -38.491 53.746 1.00 14.88 46 VAL B O 1
ATOM 1910 N N . THR B 1 48 ? 18.778 -38.340 51.913 1.00 14.84 47 THR B N 1
ATOM 1911 C CA . THR B 1 48 ? 17.702 -37.706 51.121 1.00 14.64 47 THR B CA 1
ATOM 1912 C C . THR B 1 48 ? 16.573 -38.671 50.761 1.00 15.19 47 THR B C 1
ATOM 1913 O O . THR B 1 48 ? 16.807 -39.880 50.444 1.00 15.67 47 THR B O 1
ATOM 1917 N N . LEU B 1 49 ? 15.356 -38.120 50.755 1.00 15.18 48 LEU B N 1
ATOM 1918 C CA . LEU B 1 49 ? 14.167 -38.888 50.359 1.00 15.68 48 LEU B CA 1
ATOM 1919 C C . LEU B 1 49 ? 13.998 -38.893 48.849 1.00 16.83 48 LEU B C 1
ATOM 1920 O O . LEU B 1 49 ? 12.986 -38.375 48.305 1.00 17.56 48 LEU B O 1
ATOM 1925 N N . ARG B 1 50 ? 14.994 -39.473 48.181 1.00 16.48 49 ARG B N 1
ATOM 1926 C CA . ARG B 1 50 ? 15.059 -39.549 46.735 1.00 17.37 49 ARG B CA 1
ATOM 1927 C C . ARG B 1 50 ? 15.046 -40.961 46.223 1.00 17.87 49 ARG B C 1
ATOM 1928 O O . ARG B 1 50 ? 15.091 -41.167 44.996 1.00 19.23 49 ARG B O 1
ATOM 1936 N N . THR B 1 51 ? 15.000 -41.932 47.145 1.00 17.95 50 THR B N 1
ATOM 1937 C CA . THR B 1 51 ? 14.987 -43.349 46.740 1.00 18.50 50 THR B CA 1
ATOM 1938 C C . THR B 1 51 ? 14.003 -44.090 47.596 1.00 19.57 50 THR B C 1
ATOM 1939 O O . THR B 1 51 ? 13.658 -43.634 48.679 1.00 20.23 50 THR B O 1
ATOM 1943 N N . GLU B 1 52 ? 13.550 -45.250 47.112 1.00 20.63 51 GLU B N 1
ATOM 1944 C CA . GLU B 1 52 ? 12.520 -45.971 47.840 1.00 22.11 51 GLU B CA 1
ATOM 1945 C C . GLU B 1 52 ? 12.984 -46.395 49.226 1.00 21.93 51 GLU B C 1
ATOM 1946 O O . GLU B 1 52 ? 12.181 -46.469 50.155 1.00 23.13 51 GLU B O 1
ATOM 1952 N N . CYS B 1 53 ? 14.265 -46.728 49.356 1.00 22.05 52 CYS B N 1
ATOM 1953 C CA . CYS B 1 53 ? 14.747 -47.254 50.632 1.00 22.10 52 CYS B CA 1
ATOM 1954 C C . CYS B 1 53 ? 15.220 -46.211 51.624 1.00 21.33 52 CYS B C 1
ATOM 1955 O O . CYS B 1 53 ? 15.684 -46.567 52.713 1.00 22.41 52 CYS B O 1
ATOM 1958 N N . ALA B 1 54 ? 15.159 -44.937 51.246 1.00 20.00 53 ALA B N 1
ATOM 1959 C CA . ALA B 1 54 ? 15.616 -43.878 52.153 1.00 19.54 53 ALA B CA 1
ATOM 1960 C C . ALA B 1 54 ? 15.119 -43.976 53.600 1.00 19.38 53 ALA B C 1
ATOM 1961 O O . ALA B 1 54 ? 15.922 -43.869 54.542 1.00 19.97 53 ALA B O 1
ATOM 1963 N N . VAL B 1 55 ? 13.821 -44.149 53.805 1.00 20.09 54 VAL B N 1
ATOM 1964 C CA . VAL B 1 55 ? 13.288 -44.158 55.156 1.00 20.33 54 VAL B CA 1
ATOM 1965 C C . VAL B 1 55 ? 13.804 -45.409 55.924 1.00 20.70 54 VAL B C 1
ATOM 1966 O O . VAL B 1 55 ? 14.205 -45.317 57.105 1.00 20.11 54 VAL B O 1
ATOM 1970 N N . ASP B 1 56 ? 13.845 -46.562 55.251 1.00 20.63 55 ASP B N 1
ATOM 1971 C CA . ASP B 1 56 ? 14.412 -47.741 55.914 1.00 20.81 55 ASP B CA 1
ATOM 1972 C C . ASP B 1 56 ? 15.895 -47.531 56.220 1.00 20.59 55 ASP B C 1
ATOM 1973 O O . ASP B 1 56 ? 16.380 -48.044 57.229 1.00 19.71 55 ASP B O 1
ATOM 1978 N N . ALA B 1 57 ? 16.611 -46.794 55.367 1.00 19.26 56 ALA B N 1
ATOM 1979 C CA . ALA B 1 57 ? 18.032 -46.497 55.616 1.00 18.08 56 ALA B CA 1
ATOM 1980 C C . ALA B 1 57 ? 18.178 -45.640 56.882 1.00 17.92 56 ALA B C 1
ATOM 1981 O O . ALA B 1 57 ? 19.055 -45.902 57.723 1.00 16.74 56 ALA B O 1
ATOM 1983 N N . ILE B 1 58 ? 17.332 -44.617 57.012 1.00 17.73 57 ILE B N 1
ATOM 1984 C CA . ILE B 1 58 ? 17.323 -43.815 58.246 1.00 18.55 57 ILE B CA 1
ATOM 1985 C C . ILE B 1 58 ? 17.102 -44.675 59.493 1.00 19.40 57 ILE B C 1
ATOM 1986 O O . ILE B 1 58 ? 17.872 -44.589 60.458 1.00 19.98 57 ILE B O 1
ATOM 1991 N N . ARG B 1 59 ? 16.103 -45.558 59.434 1.00 20.01 58 ARG B N 1
ATOM 1992 C CA . ARG B 1 59 ? 15.812 -46.446 60.553 1.00 20.86 58 ARG B CA 1
ATOM 1993 C C . ARG B 1 59 ? 16.994 -47.342 60.834 1.00 20.48 58 ARG B C 1
ATOM 1994 O O . ARG B 1 59 ? 17.374 -47.503 62.007 1.00 21.47 58 ARG B O 1
ATOM 2002 N N . ALA B 1 60 ? 17.604 -47.896 59.789 1.00 19.35 59 ALA B N 1
ATOM 2003 C CA . ALA B 1 60 ? 18.741 -48.810 60.005 1.00 18.88 59 ALA B CA 1
ATOM 2004 C C . ALA B 1 60 ? 19.935 -48.101 60.634 1.00 19.05 59 ALA B C 1
ATOM 2005 O O . ALA B 1 60 ? 20.621 -48.626 61.490 1.00 19.69 59 ALA B O 1
ATOM 2007 N N . ILE B 1 61 ? 20.218 -46.897 60.151 1.00 16.87 60 ILE B N 1
ATOM 2008 C CA . ILE B 1 61 ? 21.346 -46.125 60.666 1.00 16.49 60 ILE B CA 1
ATOM 2009 C C . ILE B 1 61 ? 21.082 -45.712 62.093 1.00 17.40 60 ILE B C 1
ATOM 2010 O O . ILE B 1 61 ? 21.989 -45.794 62.953 1.00 17.82 60 ILE B O 1
ATOM 2015 N N . ALA B 1 62 ? 19.843 -45.295 62.361 1.00 17.66 61 ALA B N 1
ATOM 2016 C CA . ALA B 1 62 ? 19.459 -44.878 63.737 1.00 19.83 61 ALA B CA 1
ATOM 2017 C C . ALA B 1 62 ? 19.636 -46.000 64.744 1.00 20.59 61 ALA B C 1
ATOM 2018 O O . ALA B 1 62 ? 20.044 -45.746 65.875 1.00 22.52 61 ALA B O 1
ATOM 2020 N N . LYS B 1 63 ? 19.401 -47.238 64.296 1.00 22.46 62 LYS B N 1
ATOM 2021 C CA . LYS B 1 63 ? 19.523 -48.431 65.131 1.00 23.76 62 LYS B CA 1
ATOM 2022 C C . LYS B 1 63 ? 20.957 -48.922 65.278 1.00 23.02 62 LYS B C 1
ATOM 2023 O O . LYS B 1 63 ? 21.412 -49.193 66.387 1.00 23.77 62 LYS B O 1
ATOM 2029 N N . GLU B 1 64 ? 21.679 -49.017 64.171 1.00 22.26 63 GLU B N 1
ATOM 2030 C CA . GLU B 1 64 ? 22.996 -49.640 64.154 1.00 21.80 63 GLU B CA 1
ATOM 2031 C C . GLU B 1 64 ? 24.189 -48.723 64.332 1.00 21.16 63 GLU B C 1
ATOM 2032 O O . GLU B 1 64 ? 25.289 -49.173 64.712 1.00 21.40 63 GLU B O 1
ATOM 2038 N N . VAL B 1 65 ? 23.983 -47.451 64.016 1.00 19.16 64 VAL B N 1
ATOM 2039 C CA . VAL B 1 65 ? 25.020 -46.453 64.101 1.00 18.06 64 VAL B CA 1
ATOM 2040 C C . VAL B 1 65 ? 24.468 -45.294 64.933 1.00 17.38 64 VAL B C 1
ATOM 2041 O O . VAL B 1 65 ? 24.364 -44.153 64.475 1.00 16.76 64 VAL B O 1
ATOM 2045 N N . PRO B 1 66 ? 24.111 -45.564 66.185 1.00 17.19 65 PRO B N 1
ATOM 2046 C CA . PRO B 1 66 ? 23.478 -44.505 66.964 1.00 17.14 65 PRO B CA 1
ATOM 2047 C C . PRO B 1 66 ? 24.414 -43.327 67.273 1.00 16.65 65 PRO B C 1
ATOM 2048 O O . PRO B 1 66 ? 23.947 -42.237 67.661 1.00 17.82 65 PRO B O 1
ATOM 2052 N N . GLU B 1 67 ? 25.717 -43.538 67.059 1.00 16.22 66 GLU B N 1
ATOM 2053 C CA . GLU B 1 67 ? 26.668 -42.465 67.274 1.00 16.96 66 GLU B CA 1
ATOM 2054 C C . GLU B 1 67 ? 26.673 -41.467 66.111 1.00 16.82 66 GLU B C 1
ATOM 2055 O O . GLU B 1 67 ? 27.335 -40.437 66.186 1.00 17.29 66 GLU B O 1
ATOM 2061 N N . ALA B 1 68 ? 26.020 -41.820 65.013 1.00 15.96 67 ALA B N 1
ATOM 2062 C CA . ALA B 1 68 ? 25.782 -40.834 63.932 1.00 16.34 67 ALA B CA 1
ATOM 2063 C C . ALA B 1 68 ? 24.586 -40.003 64.261 1.00 16.19 67 ALA B C 1
ATOM 2064 O O . ALA B 1 68 ? 23.724 -40.430 65.012 1.00 17.82 67 ALA B O 1
ATOM 2066 N N . ILE B 1 69 ? 24.551 -38.790 63.702 1.00 15.22 68 ILE B N 1
ATOM 2067 C CA . ILE B 1 69 ? 23.376 -37.935 63.805 1.00 14.85 68 ILE B CA 1
ATOM 2068 C C . ILE B 1 69 ? 22.695 -38.065 62.479 1.00 14.86 68 ILE B C 1
ATOM 2069 O O . ILE B 1 69 ? 23.054 -37.401 61.533 1.00 15.45 68 ILE B O 1
ATOM 2074 N N . VAL B 1 70 ? 21.748 -38.997 62.393 1.00 15.43 69 VAL B N 1
ATOM 2075 C CA . VAL B 1 70 ? 21.144 -39.256 61.105 1.00 15.33 69 VAL B CA 1
ATOM 2076 C C . VAL B 1 70 ? 19.881 -38.399 60.950 1.00 15.80 69 VAL B C 1
ATOM 2077 O O . VAL B 1 70 ? 19.095 -38.201 61.899 1.00 16.46 69 VAL B O 1
ATOM 2081 N N . GLY B 1 71 ? 19.687 -37.898 59.741 1.00 15.30 70 GLY B N 1
ATOM 2082 C CA . GLY B 1 71 ? 18.468 -37.179 59.454 1.00 15.98 70 GLY B CA 1
ATOM 2083 C C . GLY B 1 71 ? 18.003 -37.416 58.042 1.00 15.61 70 GLY B C 1
ATOM 2084 O O . GLY B 1 71 ? 18.616 -38.182 57.298 1.00 16.02 70 GLY B O 1
ATOM 2085 N N . ALA B 1 72 ? 16.955 -36.689 57.664 1.00 15.06 71 ALA B N 1
ATOM 2086 C CA . ALA B 1 72 ? 16.292 -36.892 56.380 1.00 14.79 71 ALA B CA 1
ATOM 2087 C C . ALA B 1 72 ? 16.401 -35.597 55.573 1.00 15.17 71 ALA B C 1
ATOM 2088 O O . ALA B 1 72 ? 16.206 -34.514 56.140 1.00 16.72 71 ALA B O 1
ATOM 2090 N N . GLY B 1 73 ? 16.652 -35.718 54.269 1.00 14.94 72 GLY B N 1
ATOM 2091 C CA . GLY B 1 73 ? 16.670 -34.558 53.400 1.00 14.68 72 GLY B CA 1
ATOM 2092 C C . GLY B 1 73 ? 15.617 -34.739 52.320 1.00 14.63 72 GLY B C 1
ATOM 2093 O O . GLY B 1 73 ? 14.976 -35.785 52.195 1.00 15.73 72 GLY B O 1
ATOM 2094 N N . THR B 1 74 ? 15.416 -33.697 51.542 1.00 14.79 73 THR B N 1
ATOM 2095 C CA . THR B 1 74 ? 14.354 -33.720 50.539 1.00 15.53 73 THR B CA 1
ATOM 2096 C C . THR B 1 74 ? 12.983 -34.002 51.190 1.00 14.72 73 THR B C 1
ATOM 2097 O O . THR B 1 74 ? 12.103 -34.649 50.597 1.00 16.34 73 THR B O 1
ATOM 2101 N N . VAL B 1 75 ? 12.778 -33.428 52.376 1.00 15.00 74 VAL B N 1
ATOM 2102 C CA . VAL B 1 75 ? 11.520 -33.521 53.069 1.00 14.05 74 VAL B CA 1
ATOM 2103 C C . VAL B 1 75 ? 10.628 -32.396 52.514 1.00 15.48 74 VAL B C 1
ATOM 2104 O O . VAL B 1 75 ? 10.976 -31.207 52.611 1.00 16.86 74 VAL B O 1
ATOM 2108 N N . LEU B 1 76 ? 9.518 -32.768 51.882 1.00 15.76 75 LEU B N 1
ATOM 2109 C CA . LEU B 1 76 ? 8.715 -31.773 51.124 1.00 16.15 75 LEU B CA 1
ATOM 2110 C C . LEU B 1 76 ? 7.364 -31.373 51.712 1.00 17.48 75 LEU B C 1
ATOM 2111 O O . LEU B 1 76 ? 6.767 -30.379 51.274 1.00 18.14 75 LEU B O 1
ATOM 2116 N N . ASN B 1 77 ? 6.884 -32.125 52.701 1.00 16.49 76 ASN B N 1
ATOM 2117 C CA . ASN B 1 77 ? 5.574 -31.876 53.255 1.00 16.52 76 ASN B CA 1
ATOM 2118 C C . ASN B 1 77 ? 5.417 -32.512 54.625 1.00 16.44 76 ASN B C 1
ATOM 2119 O O . ASN B 1 77 ? 6.319 -33.241 55.076 1.00 16.63 76 ASN B O 1
ATOM 2124 N N . PRO B 1 78 ? 4.333 -32.177 55.347 1.00 16.26 77 PRO B N 1
ATOM 2125 C CA . PRO B 1 78 ? 4.133 -32.739 56.684 1.00 17.08 77 PRO B CA 1
ATOM 2126 C C . PRO B 1 78 ? 4.092 -34.270 56.748 1.00 17.78 77 PRO B C 1
ATOM 2127 O O . PRO B 1 78 ? 4.583 -34.861 57.701 1.00 16.81 77 PRO B O 1
ATOM 2131 N N . GLN B 1 79 ? 3.528 -34.909 55.733 1.00 17.76 78 GLN B N 1
ATOM 2132 C CA . GLN B 1 79 ? 3.494 -36.367 55.736 1.00 18.61 78 GLN B CA 1
ATOM 2133 C C . GLN B 1 79 ? 4.901 -36.967 55.774 1.00 18.14 78 GLN B C 1
ATOM 2134 O O . GLN B 1 79 ? 5.186 -37.879 56.570 1.00 18.88 78 GLN B O 1
ATOM 2140 N N . GLN B 1 80 ? 5.789 -36.453 54.935 1.00 17.20 79 GLN B N 1
ATOM 2141 C CA . GLN B 1 80 ? 7.156 -36.990 54.911 1.00 16.16 79 GLN B CA 1
ATOM 2142 C C . GLN B 1 80 ? 7.871 -36.666 56.210 1.00 15.79 79 GLN B C 1
ATOM 2143 O O . GLN B 1 80 ? 8.637 -37.497 56.725 1.00 15.63 79 GLN B O 1
ATOM 2149 N N . LEU B 1 81 ? 7.597 -35.480 56.755 1.00 14.97 80 LEU B N 1
ATOM 2150 C CA . LEU B 1 81 ? 8.235 -35.086 58.012 1.00 15.15 80 LEU B CA 1
ATOM 2151 C C . LEU B 1 81 ? 7.820 -36.078 59.112 1.00 16.03 80 LEU B C 1
ATOM 2152 O O . LEU B 1 81 ? 8.659 -36.534 59.893 1.00 15.78 80 LEU B O 1
ATOM 2157 N N . ALA B 1 82 ? 6.520 -36.393 59.186 1.00 16.54 81 ALA B N 1
ATOM 2158 C CA . ALA B 1 82 ? 6.037 -37.314 60.219 1.00 17.13 81 ALA B CA 1
ATOM 2159 C C . ALA B 1 82 ? 6.652 -38.683 60.016 1.00 17.70 81 ALA B C 1
ATOM 2160 O O . ALA B 1 82 ? 7.055 -39.350 60.983 1.00 17.75 81 ALA B O 1
ATOM 2162 N N . GLU B 1 83 ? 6.723 -39.117 58.762 1.00 18.29 82 GLU B N 1
ATOM 2163 C CA . GLU B 1 83 ? 7.245 -40.437 58.442 1.00 20.05 82 GLU B CA 1
ATOM 2164 C C . GLU B 1 83 ? 8.708 -40.548 58.893 1.00 18.20 82 GLU B C 1
ATOM 2165 O O . GLU B 1 83 ? 9.112 -41.545 59.513 1.00 19.35 82 GLU B O 1
ATOM 2171 N N . VAL B 1 84 ? 9.529 -39.535 58.592 1.00 16.70 83 VAL B N 1
ATOM 2172 C CA . VAL B 1 84 ? 10.962 -39.633 58.993 1.00 15.62 83 VAL B CA 1
ATOM 2173 C C . VAL B 1 84 ? 11.178 -39.467 60.498 1.00 15.79 83 VAL B C 1
ATOM 2174 O O . VAL B 1 84 ? 12.078 -40.051 61.078 1.00 15.65 83 VAL B O 1
ATOM 2178 N N . THR B 1 85 ? 10.344 -38.682 61.142 1.00 14.90 84 THR B N 1
ATOM 2179 C CA . THR B 1 85 ? 10.425 -38.527 62.570 1.00 15.38 84 THR B CA 1
ATOM 2180 C C . THR B 1 85 ? 10.138 -39.888 63.222 1.00 17.34 84 THR B C 1
ATOM 2181 O O . THR B 1 85 ? 10.857 -40.304 64.112 1.00 18.00 84 THR B O 1
ATOM 2185 N N . GLU B 1 86 ? 9.082 -40.560 62.770 1.00 17.96 85 GLU B N 1
ATOM 2186 C CA . GLU B 1 86 ? 8.747 -41.891 63.324 1.00 19.62 85 GLU B CA 1
ATOM 2187 C C . GLU B 1 86 ? 9.905 -42.882 63.120 1.00 19.28 85 GLU B C 1
ATOM 2188 O O . GLU B 1 86 ? 10.157 -43.738 63.999 1.00 21.76 85 GLU B O 1
ATOM 2194 N N . ALA B 1 87 ? 10.589 -42.779 61.981 1.00 18.23 86 ALA B N 1
ATOM 2195 C CA . ALA B 1 87 ? 11.741 -43.653 61.623 1.00 18.99 86 ALA B CA 1
ATOM 2196 C C . ALA B 1 87 ? 12.999 -43.406 62.462 1.00 19.47 86 ALA B C 1
ATOM 2197 O O . ALA B 1 87 ? 13.936 -44.207 62.405 1.00 21.78 86 ALA B O 1
ATOM 2199 N N . GLY B 1 88 ? 13.081 -42.279 63.169 1.00 19.27 87 GLY B N 1
ATOM 2200 C CA . GLY B 1 88 ? 14.261 -42.018 63.992 1.00 18.50 87 GLY B CA 1
ATOM 2201 C C . GLY B 1 88 ? 15.153 -40.902 63.475 1.00 17.50 87 GLY B C 1
ATOM 2202 O O . GLY B 1 88 ? 16.215 -40.667 64.011 1.00 17.91 87 GLY B O 1
ATOM 2203 N N . ALA B 1 89 ? 14.723 -40.185 62.447 1.00 15.93 88 ALA B N 1
ATOM 2204 C CA . ALA B 1 89 ? 15.495 -39.011 62.031 1.00 14.77 88 ALA B CA 1
ATOM 2205 C C . ALA B 1 89 ? 15.665 -38.020 63.177 1.00 14.83 88 ALA B C 1
ATOM 2206 O O . ALA B 1 89 ? 14.692 -37.755 63.909 1.00 14.87 88 ALA B O 1
ATOM 2208 N N . GLN B 1 90 ? 16.894 -37.488 63.340 1.00 13.54 89 GLN B N 1
ATOM 2209 C CA . GLN B 1 90 ? 17.165 -36.504 64.392 1.00 13.58 89 GLN B CA 1
ATOM 2210 C C . GLN B 1 90 ? 16.975 -35.078 63.925 1.00 13.15 89 GLN B C 1
ATOM 2211 O O . GLN B 1 90 ? 16.940 -34.148 64.746 1.00 13.19 89 GLN B O 1
ATOM 2217 N N . PHE B 1 91 ? 16.855 -34.923 62.609 1.00 12.50 90 PHE B N 1
ATOM 2218 C CA . PHE B 1 91 ? 16.596 -33.622 61.979 1.00 12.34 90 PHE B CA 1
ATOM 2219 C C . PHE B 1 91 ? 16.064 -33.859 60.581 1.00 12.59 90 PHE B C 1
ATOM 2220 O O . PHE B 1 91 ? 16.193 -34.977 60.039 1.00 12.92 90 PHE B O 1
ATOM 2228 N N . ALA B 1 92 ? 15.563 -32.779 59.982 1.00 13.16 91 ALA B N 1
ATOM 2229 C CA . ALA B 1 92 ? 15.034 -32.823 58.616 1.00 12.70 91 ALA B CA 1
ATOM 2230 C C . ALA B 1 92 ? 15.605 -31.633 57.873 1.00 13.00 91 ALA B C 1
ATOM 2231 O O . ALA B 1 92 ? 15.766 -30.543 58.470 1.00 13.54 91 ALA B O 1
ATOM 2233 N N . ILE B 1 93 ? 15.943 -31.866 56.606 1.00 12.45 92 ILE B N 1
ATOM 2234 C CA . ILE B 1 93 ? 16.368 -30.797 55.681 1.00 12.95 92 ILE B CA 1
ATOM 2235 C C . ILE B 1 93 ? 15.384 -30.788 54.531 1.00 12.62 92 ILE B C 1
ATOM 2236 O O . ILE B 1 93 ? 14.924 -31.832 54.095 1.00 14.35 92 ILE B O 1
ATOM 2241 N N . SER B 1 94 ? 15.016 -29.601 54.087 1.00 13.26 93 SER B N 1
ATOM 2242 C CA . SER B 1 94 ? 14.156 -29.487 52.916 1.00 13.63 93 SER B CA 1
ATOM 2243 C C . SER B 1 94 ? 14.870 -28.608 51.907 1.00 14.63 93 SER B C 1
ATOM 2244 O O . SER B 1 94 ? 15.656 -27.769 52.289 1.00 14.01 93 SER B O 1
ATOM 2247 N N . PRO B 1 95 ? 14.618 -28.819 50.605 1.00 15.04 94 PRO B N 1
ATOM 2248 C CA . PRO B 1 95 ? 15.279 -27.993 49.591 1.00 14.73 94 PRO B CA 1
ATOM 2249 C C . PRO B 1 95 ? 14.708 -26.583 49.494 1.00 13.98 94 PRO B C 1
ATOM 2250 O O . PRO B 1 95 ? 15.354 -25.692 48.948 1.00 14.76 94 PRO B O 1
ATOM 2254 N N . GLY B 1 96 ? 13.496 -26.405 50.009 1.00 13.14 95 GLY B N 1
ATOM 2255 C CA . GLY B 1 96 ? 12.773 -25.129 49.993 1.00 12.50 95 GLY B CA 1
ATOM 2256 C C . GLY B 1 96 ? 11.779 -25.223 51.128 1.00 13.48 95 GLY B C 1
ATOM 2257 O O . GLY B 1 96 ? 11.761 -26.206 51.897 1.00 14.87 95 GLY B O 1
ATOM 2258 N N . LEU B 1 97 ? 10.977 -24.200 51.294 1.00 13.15 96 LEU B N 1
ATOM 2259 C CA . LEU B 1 97 ? 10.021 -24.214 52.418 1.00 11.82 96 LEU B CA 1
ATOM 2260 C C . LEU B 1 97 ? 8.614 -23.843 51.965 1.00 13.10 96 LEU B C 1
ATOM 2261 O O . LEU B 1 97 ? 8.445 -23.182 50.939 1.00 14.35 96 LEU B O 1
ATOM 2266 N N . THR B 1 98 ? 7.630 -24.283 52.745 1.00 13.40 97 THR B N 1
ATOM 2267 C CA . THR B 1 98 ? 6.226 -23.898 52.566 1.00 13.84 97 THR B CA 1
ATOM 2268 C C . THR B 1 98 ? 5.682 -23.706 53.939 1.00 14.83 97 THR B C 1
ATOM 2269 O O . THR B 1 98 ? 6.218 -24.246 54.904 1.00 14.31 97 THR B O 1
ATOM 2273 N N . GLU B 1 99 ? 4.602 -22.951 54.036 1.00 15.33 98 GLU B N 1
ATOM 2274 C CA . GLU B 1 99 ? 3.995 -22.732 55.346 1.00 16.97 98 GLU B CA 1
ATOM 2275 C C . GLU B 1 99 ? 3.491 -24.022 56.015 1.00 16.31 98 GLU B C 1
ATOM 2276 O O . GLU B 1 99 ? 3.768 -24.248 57.191 1.00 16.33 98 GLU B O 1
ATOM 2282 N N . PRO B 1 100 ? 2.814 -24.915 55.282 1.00 16.77 99 PRO B N 1
ATOM 2283 C CA . PRO B 1 100 ? 2.435 -26.174 55.958 1.00 16.66 99 PRO B CA 1
ATOM 2284 C C . PRO B 1 100 ? 3.636 -26.983 56.478 1.00 15.61 99 PRO B C 1
ATOM 2285 O O . PRO B 1 100 ? 3.556 -27.580 57.566 1.00 15.73 99 PRO B O 1
ATOM 2289 N N . LEU B 1 101 ? 4.741 -26.993 55.729 1.00 13.88 100 LEU B N 1
ATOM 2290 C CA . LEU B 1 101 ? 5.918 -27.689 56.226 1.00 14.24 100 LEU B CA 1
ATOM 2291 C C . LEU B 1 101 ? 6.510 -27.005 57.470 1.00 13.75 100 LEU B C 1
ATOM 2292 O O . LEU B 1 101 ? 6.918 -27.685 58.436 1.00 14.51 100 LEU B O 1
ATOM 2297 N N . LEU B 1 102 ? 6.551 -25.671 57.457 1.00 13.37 101 LEU B N 1
ATOM 2298 C CA . LEU B 1 102 ? 7.087 -24.921 58.610 1.00 12.65 101 LEU B CA 1
ATOM 2299 C C . LEU B 1 102 ? 6.236 -25.121 59.861 1.00 14.54 101 LEU B C 1
ATOM 2300 O O . LEU B 1 102 ? 6.774 -25.289 60.972 1.00 14.74 101 LEU B O 1
ATOM 2305 N N . LYS B 1 103 ? 4.918 -25.086 59.678 1.00 15.54 102 LYS B N 1
ATOM 2306 C CA . LYS B 1 103 ? 4.006 -25.258 60.790 1.00 16.10 102 LYS B CA 1
ATOM 2307 C C . LYS B 1 103 ? 4.178 -26.674 61.373 1.00 15.10 102 LYS B C 1
ATOM 2308 O O . LYS B 1 103 ? 4.297 -26.874 62.594 1.00 16.30 102 LYS B O 1
ATOM 2314 N N . ALA B 1 104 ? 4.179 -27.671 60.499 1.00 14.65 103 ALA B N 1
ATOM 2315 C CA . ALA B 1 104 ? 4.340 -29.061 60.987 1.00 14.22 103 ALA B CA 1
ATOM 2316 C C . ALA B 1 104 ? 5.666 -29.226 61.690 1.00 13.94 103 ALA B C 1
ATOM 2317 O O . ALA B 1 104 ? 5.748 -29.925 62.715 1.00 14.14 103 ALA B O 1
ATOM 2319 N N . ALA B 1 105 ? 6.708 -28.606 61.134 1.00 13.48 104 ALA B N 1
ATOM 2320 C CA . ALA B 1 105 ? 7.994 -28.747 61.774 1.00 13.82 104 ALA B CA 1
ATOM 2321 C C . ALA B 1 105 ? 8.031 -28.162 63.154 1.00 14.87 104 ALA B C 1
ATOM 2322 O O . ALA B 1 105 ? 8.536 -28.808 64.069 1.00 14.22 104 ALA B O 1
ATOM 2324 N N . THR B 1 106 ? 7.527 -26.935 63.316 1.00 15.04 105 THR B N 1
ATOM 2325 C CA . THR B 1 106 ? 7.609 -26.283 64.630 1.00 15.88 105 THR B CA 1
ATOM 2326 C C . THR B 1 106 ? 6.677 -26.951 65.653 1.00 15.74 105 THR B C 1
ATOM 2327 O O . THR B 1 106 ? 6.956 -26.886 66.859 1.00 15.89 105 THR B O 1
ATOM 2331 N N . GLU B 1 107 ? 5.620 -27.634 65.189 1.00 14.80 106 GLU B N 1
ATOM 2332 C CA . GLU B 1 107 ? 4.759 -28.403 66.126 1.00 16.35 106 GLU B CA 1
ATOM 2333 C C . GLU B 1 107 ? 5.363 -29.760 66.474 1.00 16.02 106 GLU B C 1
ATOM 2334 O O . GLU B 1 107 ? 5.010 -30.354 67.485 1.00 18.12 106 GLU B O 1
ATOM 2340 N N . GLY B 1 108 ? 6.218 -30.272 65.595 1.00 14.92 107 GLY B N 1
ATOM 2341 C CA . GLY B 1 108 ? 6.837 -31.558 65.773 1.00 15.04 107 GLY B CA 1
ATOM 2342 C C . GLY B 1 108 ? 8.071 -31.546 66.651 1.00 15.21 107 GLY B C 1
ATOM 2343 O O . GLY B 1 108 ? 8.416 -30.517 67.268 1.00 16.45 107 GLY B O 1
ATOM 2344 N N . THR B 1 109 ? 8.752 -32.683 66.667 1.00 15.45 108 THR B N 1
ATOM 2345 C CA . THR B 1 109 ? 9.790 -32.940 67.656 1.00 14.77 108 THR B CA 1
ATOM 2346 C C . THR B 1 109 ? 11.248 -32.836 67.195 1.00 13.86 108 THR B C 1
ATOM 2347 O O . THR B 1 109 ? 12.174 -32.968 68.043 1.00 15.85 108 THR B O 1
ATOM 2351 N N . ILE B 1 110 ? 11.478 -32.598 65.896 1.00 13.53 109 ILE B N 1
ATOM 2352 C CA . ILE B 1 110 ? 12.865 -32.541 65.370 1.00 12.58 109 ILE B CA 1
ATOM 2353 C C . ILE B 1 110 ? 13.129 -31.276 64.605 1.00 12.23 109 ILE B C 1
ATOM 2354 O O . ILE B 1 110 ? 12.221 -30.757 63.931 1.00 13.42 109 ILE B O 1
ATOM 2359 N N . PRO B 1 111 ? 14.356 -30.744 64.709 1.00 12.31 110 PRO B N 1
ATOM 2360 C CA . PRO B 1 111 ? 14.637 -29.516 63.950 1.00 12.77 110 PRO B CA 1
ATOM 2361 C C . PRO B 1 111 ? 14.525 -29.710 62.446 1.00 12.94 110 PRO B C 1
ATOM 2362 O O . PRO B 1 111 ? 15.015 -30.715 61.885 1.00 13.44 110 PRO B O 1
ATOM 2366 N N . LEU B 1 112 ? 13.974 -28.680 61.802 1.00 13.27 111 LEU B N 1
ATOM 2367 C CA . LEU B 1 112 ? 13.945 -28.566 60.350 1.00 13.78 111 LEU B CA 1
ATOM 2368 C C . LEU B 1 112 ? 14.891 -27.443 59.955 1.00 12.90 111 LEU B C 1
ATOM 2369 O O . LEU B 1 112 ? 14.814 -26.339 60.515 1.00 13.78 111 LEU B O 1
ATOM 2374 N N . ILE B 1 113 ? 15.811 -27.747 59.037 1.00 13.72 112 ILE B N 1
ATOM 2375 C CA . ILE B 1 113 ? 16.698 -26.726 58.445 1.00 13.14 112 ILE B CA 1
ATOM 2376 C C . ILE B 1 113 ? 16.308 -26.612 56.988 1.00 12.80 112 ILE B C 1
ATOM 2377 O O . ILE B 1 113 ? 16.692 -27.434 56.184 1.00 12.60 112 ILE B O 1
ATOM 2382 N N . PRO B 1 114 ? 15.452 -25.642 56.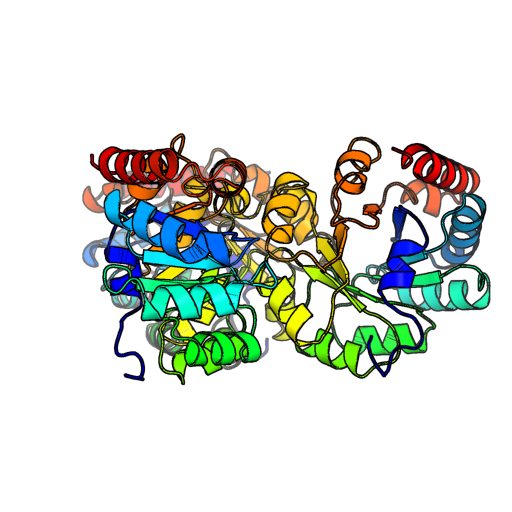677 1.00 12.97 113 PRO B N 1
ATOM 2383 C CA . PRO B 1 114 ? 14.868 -25.606 55.347 1.00 12.80 113 PRO B CA 1
ATOM 2384 C C . PRO B 1 114 ? 15.671 -24.737 54.393 1.00 13.99 113 PRO B C 1
ATOM 2385 O O . PRO B 1 114 ? 16.310 -23.775 54.820 1.00 12.17 113 PRO B O 1
ATOM 2389 N N . GLY B 1 115 ? 15.598 -25.066 53.108 1.00 13.22 114 GLY B N 1
ATOM 2390 C CA . GLY B 1 115 ? 16.291 -24.292 52.068 1.00 14.04 114 GLY B CA 1
ATOM 2391 C C . GLY B 1 115 ? 15.551 -22.995 51.760 1.00 14.23 114 GLY B C 1
ATOM 2392 O O . GLY B 1 115 ? 14.290 -22.936 51.765 1.00 13.52 114 GLY B O 1
ATOM 2393 N N . ILE B 1 116 ? 16.332 -21.943 51.504 1.00 12.15 115 ILE B N 1
ATOM 2394 C CA . ILE B 1 116 ? 15.796 -20.729 50.913 1.00 11.80 115 ILE B CA 1
ATOM 2395 C C . ILE B 1 116 ? 16.701 -20.288 49.783 1.00 11.72 115 ILE B C 1
ATOM 2396 O O . ILE B 1 116 ? 17.880 -20.677 49.715 1.00 11.97 115 ILE B O 1
ATOM 2401 N N . SER B 1 117 ? 16.125 -19.480 48.894 1.00 11.53 116 SER B N 1
ATOM 2402 C CA . SER B 1 117 ? 16.857 -18.867 47.810 1.00 12.36 116 SER B CA 1
ATOM 2403 C C . SER B 1 117 ? 16.750 -17.357 47.852 1.00 13.06 116 SER B C 1
ATOM 2404 O O . SER B 1 117 ? 17.574 -16.663 47.248 1.00 15.94 116 SER B O 1
ATOM 2407 N N . THR B 1 118 ? 15.710 -16.839 48.499 1.00 11.63 117 THR B N 1
ATOM 2408 C CA . THR B 1 118 ? 15.471 -15.384 48.489 1.00 12.26 117 THR B CA 1
ATOM 2409 C C . THR B 1 118 ? 15.199 -14.889 49.898 1.00 12.56 117 THR B C 1
ATOM 2410 O O . THR B 1 118 ? 14.811 -15.667 50.801 1.00 12.60 117 THR B O 1
ATOM 2414 N N . VAL B 1 119 ? 15.305 -13.575 50.077 1.00 12.20 118 VAL B N 1
ATOM 2415 C CA . VAL B 1 119 ? 15.059 -12.995 51.398 1.00 13.42 118 VAL B CA 1
ATOM 2416 C C . VAL B 1 119 ? 13.588 -13.124 51.810 1.00 11.77 118 VAL B C 1
ATOM 2417 O O . VAL B 1 119 ? 13.315 -13.243 53.000 1.00 13.35 118 VAL B O 1
ATOM 2421 N N . SER B 1 120 ? 12.638 -13.133 50.854 1.00 10.36 119 SER B N 1
ATOM 2422 C CA . SER B 1 120 ? 11.221 -13.305 51.250 1.00 11.05 119 SER B CA 1
ATOM 2423 C C . SER B 1 120 ? 11.035 -14.705 51.830 1.00 10.13 119 SER B C 1
ATOM 2424 O O . SER B 1 120 ? 10.268 -14.890 52.775 1.00 13.17 119 SER B O 1
ATOM 2427 N N . GLU B 1 121 ? 11.732 -15.690 51.265 1.00 11.04 120 GLU B N 1
ATOM 2428 C CA . GLU B 1 121 ? 11.604 -17.072 51.784 1.00 11.09 120 GLU B CA 1
ATOM 2429 C C . GLU B 1 121 ? 12.252 -17.162 53.178 1.00 12.66 120 GLU B C 1
ATOM 2430 O O . GLU B 1 121 ? 11.717 -17.761 54.105 1.00 12.46 120 GLU B O 1
ATOM 2436 N N . LEU B 1 122 ? 13.391 -16.520 53.332 1.00 12.16 121 LEU B N 1
ATOM 2437 C CA . LEU B 1 122 ? 14.024 -16.394 54.626 1.00 13.22 121 LEU B CA 1
ATOM 2438 C C . LEU B 1 122 ? 13.082 -15.735 55.632 1.00 12.36 121 LEU B C 1
ATOM 2439 O O . LEU B 1 122 ? 12.951 -16.220 56.768 1.00 13.15 121 LEU B O 1
ATOM 2444 N N . MET B 1 123 ? 12.428 -14.625 55.228 1.00 11.48 122 MET B N 1
ATOM 2445 C CA . MET B 1 123 ? 11.518 -13.959 56.141 1.00 11.92 122 MET B CA 1
ATOM 2446 C C . MET B 1 123 ? 10.331 -14.840 56.547 1.00 12.22 122 MET B C 1
ATOM 2447 O O . MET B 1 123 ? 9.865 -14.802 57.684 1.00 13.27 122 MET B O 1
ATOM 2452 N N . LEU B 1 124 ? 9.835 -15.657 55.628 1.00 11.91 123 LEU B N 1
ATOM 2453 C CA . LEU B 1 124 ? 8.735 -16.566 55.976 1.00 12.37 123 LEU B CA 1
ATOM 2454 C C . LEU B 1 124 ? 9.221 -17.578 57.027 1.00 12.12 123 LEU B C 1
ATOM 2455 O O . LEU B 1 124 ? 8.531 -17.839 58.015 1.00 13.95 123 LEU B O 1
ATOM 2460 N N . GLY B 1 125 ? 10.425 -18.123 56.822 1.00 12.78 124 GLY B N 1
ATOM 2461 C CA . GLY B 1 125 ? 11.003 -19.038 57.824 1.00 12.90 124 GLY B CA 1
ATOM 2462 C C . GLY B 1 125 ? 11.171 -18.343 59.180 1.00 13.02 124 GLY B C 1
ATOM 2463 O O . GLY B 1 125 ? 10.880 -18.894 60.239 1.00 14.18 124 GLY B O 1
ATOM 2464 N N . MET B 1 126 ? 11.668 -17.113 59.157 1.00 12.87 125 MET B N 1
ATOM 2465 C CA . MET B 1 126 ? 11.829 -16.314 60.380 1.00 13.93 125 MET B CA 1
ATOM 2466 C C . MET B 1 126 ? 10.521 -16.040 61.108 1.00 13.64 125 MET B C 1
ATOM 2467 O O . MET B 1 126 ? 10.526 -15.924 62.326 1.00 15.61 125 MET B O 1
ATOM 2472 N N . ASP B 1 127 ? 9.414 -15.909 60.357 1.00 14.25 126 ASP B N 1
ATOM 2473 C CA . ASP B 1 127 ? 8.061 -15.740 60.958 1.00 15.04 126 ASP B CA 1
ATOM 2474 C C . ASP B 1 127 ? 7.704 -16.927 61.844 1.00 15.30 126 ASP B C 1
ATOM 2475 O O . ASP B 1 127 ? 6.864 -16.790 62.733 1.00 16.96 126 ASP B O 1
ATOM 2480 N N . TYR B 1 128 ? 8.284 -18.090 61.541 1.00 15.19 127 TYR B N 1
ATOM 2481 C CA . TYR B 1 128 ? 8.084 -19.322 62.328 1.00 15.56 127 TYR B CA 1
ATOM 2482 C C . TYR B 1 128 ? 9.173 -19.530 63.383 1.00 16.55 127 TYR B C 1
ATOM 2483 O O . TYR B 1 128 ? 9.202 -20.569 64.074 1.00 18.61 127 TYR B O 1
ATOM 2492 N N . GLY B 1 129 ? 10.048 -18.543 63.543 1.00 15.77 128 GLY B N 1
ATOM 2493 C CA . GLY B 1 129 ? 11.073 -18.593 64.596 1.00 15.40 128 GLY B CA 1
ATOM 2494 C C . GLY B 1 129 ? 12.388 -19.197 64.185 1.00 15.23 128 GLY B C 1
ATOM 2495 O O . GLY B 1 129 ? 13.301 -19.295 65.020 1.00 15.93 128 GLY B O 1
ATOM 2496 N N . LEU B 1 130 ? 12.503 -19.624 62.935 1.00 14.45 129 LEU B N 1
ATOM 2497 C CA . LEU B 1 130 ? 13.738 -20.297 62.476 1.00 14.85 129 LEU B CA 1
ATOM 2498 C C . LEU B 1 130 ? 14.857 -19.289 62.275 1.00 14.73 129 LEU B C 1
ATOM 2499 O O . LEU B 1 130 ? 14.630 -18.128 61.850 1.00 15.11 129 LEU B O 1
ATOM 2504 N N . LYS B 1 131 ? 16.068 -19.733 62.588 1.00 15.42 130 LYS B N 1
ATOM 2505 C CA . LYS B 1 131 ? 17.270 -18.925 62.369 1.00 16.38 130 LYS B CA 1
ATOM 2506 C C . LYS B 1 131 ? 18.362 -19.661 61.625 1.00 16.09 130 LYS B C 1
ATOM 2507 O O . LYS B 1 131 ? 19.347 -19.050 61.259 1.00 16.49 130 LYS B O 1
ATOM 2513 N N . GLU B 1 132 ? 18.186 -20.969 61.421 1.00 13.83 131 GLU B N 1
ATOM 2514 C CA . GLU B 1 132 ? 19.185 -21.759 60.673 1.00 15.07 131 GLU B CA 1
ATOM 2515 C C . GLU B 1 132 ? 18.551 -22.220 59.379 1.00 14.68 131 GLU B C 1
ATOM 2516 O O . GLU B 1 132 ? 17.473 -22.826 59.412 1.00 13.68 131 GLU B O 1
ATOM 2522 N N . PHE B 1 133 ? 19.209 -21.935 58.254 1.00 13.53 132 PHE B N 1
ATOM 2523 C CA . PHE B 1 133 ? 18.652 -22.297 56.939 1.00 12.61 132 PHE B CA 1
ATOM 2524 C C . PHE B 1 133 ? 19.662 -22.979 56.039 1.00 13.41 132 PHE B C 1
ATOM 2525 O O . PHE B 1 133 ? 20.878 -22.844 56.226 1.00 15.32 132 PHE B O 1
ATOM 2533 N N . LYS B 1 134 ? 19.148 -23.720 55.066 1.00 13.21 133 LYS B N 1
ATOM 2534 C CA . LYS B 1 134 ? 19.974 -24.154 53.954 1.00 13.60 133 LYS B CA 1
ATOM 2535 C C . LYS B 1 134 ? 19.888 -23.079 52.871 1.00 14.52 133 LYS B C 1
ATOM 2536 O O . LYS B 1 134 ? 18.882 -22.375 52.768 1.00 15.76 133 LYS B O 1
ATOM 2542 N N . PHE B 1 135 ? 20.977 -22.910 52.115 1.00 14.65 134 PHE B N 1
ATOM 2543 C CA . PHE B 1 135 ? 20.949 -21.998 50.977 1.00 14.20 134 PHE B CA 1
ATOM 2544 C C . PHE B 1 135 ? 21.105 -22.899 49.767 1.00 13.99 134 PHE B C 1
ATOM 2545 O O . PHE B 1 135 ? 22.197 -23.417 49.493 1.00 14.50 134 PHE B O 1
ATOM 2553 N N . PHE B 1 136 ? 20.008 -23.065 49.034 1.00 13.55 135 PHE B N 1
ATOM 2554 C CA . PHE B 1 136 ? 19.956 -24.083 47.974 1.00 14.87 135 PHE B CA 1
ATOM 2555 C C . PHE B 1 136 ? 19.181 -23.576 46.761 1.00 15.89 135 PHE B C 1
ATOM 2556 O O . PHE B 1 136 ? 18.103 -23.008 46.921 1.00 17.41 135 PHE B O 1
ATOM 2564 N N . PRO B 1 137 ? 19.677 -23.832 45.535 1.00 16.66 136 PRO B N 1
ATOM 2565 C CA . PRO B 1 137 ? 20.991 -24.420 45.211 1.00 16.47 136 PRO B CA 1
ATOM 2566 C C . PRO B 1 137 ? 22.013 -23.314 45.210 1.00 16.34 136 PRO B C 1
ATOM 2567 O O . PRO B 1 137 ? 21.830 -22.305 44.511 1.00 17.66 136 PRO B O 1
ATOM 2571 N N . ALA B 1 138 ? 23.068 -23.483 45.980 1.00 15.21 137 ALA B N 1
ATOM 2572 C CA . ALA B 1 138 ? 23.946 -22.376 46.319 1.00 16.18 137 ALA B CA 1
ATOM 2573 C C . ALA B 1 138 ? 24.569 -21.699 45.114 1.00 17.08 137 ALA B C 1
ATOM 2574 O O . ALA B 1 138 ? 24.494 -20.483 44.974 1.00 17.32 137 ALA B O 1
ATOM 2576 N N . GLU B 1 139 ? 25.220 -22.473 44.264 1.00 18.60 138 GLU B N 1
ATOM 2577 C CA . GLU B 1 139 ? 25.960 -21.875 43.131 1.00 20.86 138 GLU B CA 1
ATOM 2578 C C . GLU B 1 139 ? 24.993 -21.263 42.128 1.00 22.81 138 GLU B C 1
ATOM 2579 O O . GLU B 1 139 ? 25.206 -20.146 41.627 1.00 24.14 138 GLU B O 1
ATOM 2585 N N . ALA B 1 140 ? 23.910 -21.969 41.843 1.00 23.40 139 ALA B N 1
ATOM 2586 C CA . ALA B 1 140 ? 22.958 -21.404 40.910 1.00 25.00 139 ALA B CA 1
ATOM 2587 C C . ALA B 1 140 ? 22.137 -20.217 41.487 1.00 25.64 139 ALA B C 1
ATOM 2588 O O . ALA B 1 140 ? 21.662 -19.386 40.684 1.00 28.08 139 ALA B O 1
ATOM 2590 N N . ASN B 1 141 ? 22.001 -20.111 42.829 1.00 25.09 140 ASN B N 1
ATOM 2591 C CA . ASN B 1 141 ? 21.449 -18.948 43.588 1.00 24.76 140 ASN B CA 1
ATOM 2592 C C . ASN B 1 141 ? 22.333 -17.684 43.442 1.00 25.52 140 ASN B C 1
ATOM 2593 O O . ASN B 1 141 ? 21.965 -16.611 43.950 1.00 27.18 140 ASN B O 1
ATOM 2598 N N . GLY B 1 142 ? 23.508 -17.840 42.831 1.00 24.99 141 GLY B N 1
ATOM 2599 C CA . GLY B 1 142 ? 24.544 -16.790 42.782 1.00 24.85 141 GLY B CA 1
ATOM 2600 C C . GLY B 1 142 ? 25.656 -16.880 43.812 1.00 24.35 141 GLY B C 1
ATOM 2601 O O . GLY B 1 142 ? 26.350 -15.877 44.084 1.00 25.22 141 GLY B O 1
ATOM 2602 N N . GLY B 1 143 ? 25.832 -18.056 44.398 1.00 23.77 142 GLY B N 1
ATOM 2603 C CA . GLY B 1 143 ? 27.033 -18.329 45.220 1.00 21.29 142 GLY B CA 1
ATOM 2604 C C . GLY B 1 143 ? 27.340 -17.383 46.382 1.00 20.25 142 GLY B C 1
ATOM 2605 O O . GLY B 1 143 ? 26.475 -16.772 47.006 1.00 19.44 142 GLY B O 1
ATOM 2606 N N . VAL B 1 144 ? 28.626 -17.296 46.705 1.00 19.48 143 VAL B N 1
ATOM 2607 C CA . VAL B 1 144 ? 29.085 -16.505 47.826 1.00 19.37 143 VAL B CA 1
ATOM 2608 C C . VAL B 1 144 ? 28.653 -15.057 47.719 1.00 18.96 143 VAL B C 1
ATOM 2609 O O . VAL B 1 144 ? 28.256 -14.463 48.702 1.00 19.45 143 VAL B O 1
ATOM 2613 N N . LYS B 1 145 ? 28.699 -14.480 46.528 1.00 20.02 144 LYS B N 1
ATOM 2614 C CA . LYS B 1 145 ? 28.264 -13.084 46.423 1.00 20.64 144 LYS B CA 1
ATOM 2615 C C . LYS B 1 145 ? 26.800 -12.889 46.737 1.00 21.15 144 LYS B C 1
ATOM 2616 O O . LYS B 1 145 ? 26.427 -11.907 47.358 1.00 19.82 144 LYS B O 1
ATOM 2622 N N . ALA B 1 146 ? 25.991 -13.829 46.264 1.00 21.89 145 ALA B N 1
ATOM 2623 C CA . ALA B 1 146 ? 24.569 -13.723 46.463 1.00 24.64 145 ALA B CA 1
ATOM 2624 C C . ALA B 1 146 ? 24.359 -13.913 47.943 1.00 24.84 145 ALA B C 1
ATOM 2625 O O . ALA B 1 146 ? 23.678 -13.138 48.630 1.00 26.42 145 ALA B O 1
ATOM 2627 N N . LEU B 1 147 ? 24.995 -14.956 48.473 1.00 24.23 146 LEU B N 1
ATOM 2628 C CA . LEU B 1 147 ? 24.745 -15.259 49.840 1.00 22.95 146 LEU B CA 1
ATOM 2629 C C . LEU B 1 147 ? 25.172 -14.120 50.717 1.00 22.28 146 LEU B C 1
ATOM 2630 O O . LEU B 1 147 ? 24.413 -13.773 51.577 1.00 23.78 146 LEU B O 1
ATOM 2635 N N . GLN B 1 148 ? 26.299 -13.454 50.417 1.00 24.39 147 GLN B N 1
ATOM 2636 C CA . GLN B 1 148 ? 26.769 -12.260 51.117 1.00 24.83 147 GLN B CA 1
ATOM 2637 C C . GLN B 1 148 ? 25.727 -11.124 51.154 1.00 25.77 147 GLN B C 1
ATOM 2638 O O . GLN B 1 148 ? 25.426 -10.601 52.209 1.00 26.02 147 GLN B O 1
ATOM 2644 N N . ALA B 1 149 ? 25.204 -10.751 49.996 1.00 25.15 148 ALA B N 1
ATOM 2645 C CA . ALA B 1 149 ? 24.172 -9.725 49.915 1.00 26.71 148 ALA B CA 1
ATOM 2646 C C . ALA B 1 149 ? 22.891 -10.068 50.686 1.00 27.78 148 ALA B C 1
ATOM 2647 O O . ALA B 1 149 ? 22.370 -9.193 51.391 1.00 28.27 148 ALA B O 1
ATOM 2649 N N . ILE B 1 150 ? 22.394 -11.306 50.496 1.00 28.24 149 ILE B N 1
ATOM 2650 C CA . ILE B 1 150 ? 21.129 -11.831 51.108 1.00 28.71 149 ILE B CA 1
ATOM 2651 C C . ILE B 1 150 ? 21.272 -11.862 52.608 1.00 28.87 149 ILE B C 1
ATOM 2652 O O . ILE B 1 150 ? 20.358 -11.436 53.333 1.00 29.30 149 ILE B O 1
ATOM 2657 N N . ALA B 1 151 ? 22.397 -12.386 53.077 1.00 28.90 150 ALA B N 1
ATOM 2658 C CA . ALA B 1 151 ? 22.679 -12.487 54.510 1.00 28.22 150 ALA B CA 1
ATOM 2659 C C . ALA B 1 151 ? 22.960 -11.127 55.169 1.00 29.09 150 ALA B C 1
ATOM 2660 O O . ALA B 1 151 ? 22.778 -10.975 56.383 1.00 28.86 150 ALA B O 1
ATOM 2662 N N . GLY B 1 152 ? 23.365 -10.146 54.366 1.00 29.01 151 GLY B N 1
ATOM 2663 C CA . GLY B 1 152 ? 23.603 -8.711 54.853 1.00 26.83 151 GLY B CA 1
ATOM 2664 C C . GLY B 1 152 ? 22.676 -8.027 55.887 1.00 27.54 151 GLY B C 1
ATOM 2665 O O . GLY B 1 152 ? 23.123 -7.725 56.996 1.00 30.46 151 GLY B O 1
ATOM 2666 N N . PRO B 1 153 ? 21.407 -7.704 55.523 1.00 25.17 152 PRO B N 1
ATOM 2667 C CA . PRO B 1 153 ? 20.345 -7.243 56.445 1.00 23.46 152 PRO B CA 1
ATOM 2668 C C . PRO B 1 153 ? 19.940 -8.229 57.546 1.00 23.73 152 PRO B C 1
ATOM 2669 O O . PRO B 1 153 ? 19.071 -7.879 58.373 1.00 23.23 152 PRO B O 1
ATOM 2673 N N . PHE B 1 154 ? 20.508 -9.441 57.538 1.00 22.71 153 PHE B N 1
ATOM 2674 C CA . PHE B 1 154 ? 20.089 -10.530 58.426 1.00 22.72 153 PHE B CA 1
ATOM 2675 C C . PHE B 1 154 ? 21.243 -11.056 59.231 1.00 24.34 153 PHE B C 1
ATOM 2676 O O . PHE B 1 154 ? 21.695 -12.183 59.000 1.00 25.44 153 PHE B O 1
ATOM 2684 N N . SER B 1 155 ? 21.702 -10.264 60.179 1.00 24.68 154 SER B N 1
ATOM 2685 C CA . SER B 1 155 ? 22.924 -10.625 60.935 1.00 26.27 154 SER B CA 1
ATOM 2686 C C . SER B 1 155 ? 22.850 -11.843 61.878 1.00 26.35 154 SER B C 1
ATOM 2687 O O . SER B 1 155 ? 23.901 -12.316 62.330 1.00 27.34 154 SER B O 1
ATOM 2690 N N . GLN B 1 156 ? 21.664 -12.312 62.258 1.00 25.77 155 GLN B N 1
ATOM 2691 C CA . GLN B 1 156 ? 21.628 -13.396 63.251 1.00 26.59 155 GLN B CA 1
ATOM 2692 C C . GLN B 1 156 ? 21.413 -14.748 62.583 1.00 24.62 155 GLN B C 1
ATOM 2693 O O . GLN B 1 156 ? 21.709 -15.813 63.169 1.00 25.69 155 GLN B O 1
ATOM 2699 N N . VAL B 1 157 ? 20.937 -14.714 61.341 1.00 21.35 156 VAL B N 1
ATOM 2700 C CA . VAL B 1 157 ? 20.643 -15.964 60.629 1.00 18.46 156 VAL B CA 1
ATOM 2701 C C . VAL B 1 157 ? 21.948 -16.652 60.257 1.00 16.84 156 VAL B C 1
ATOM 2702 O O . VAL B 1 157 ? 22.939 -15.982 59.963 1.00 16.41 156 VAL B O 1
ATOM 2706 N N . ARG B 1 158 ? 21.913 -17.988 60.228 1.00 14.92 157 ARG B N 1
ATOM 2707 C CA . ARG B 1 158 ? 23.052 -18.759 59.779 1.00 12.77 157 ARG B CA 1
ATOM 2708 C C . ARG B 1 158 ? 22.650 -19.758 58.726 1.00 14.38 157 ARG B C 1
ATOM 2709 O O . ARG B 1 158 ? 21.504 -20.197 58.699 1.00 13.95 157 ARG B O 1
ATOM 2717 N N . PHE B 1 159 ? 23.594 -20.091 57.855 1.00 13.94 158 PHE B N 1
ATOM 2718 C CA . PHE B 1 159 ? 23.288 -20.968 56.726 1.00 14.50 158 PHE B CA 1
ATOM 2719 C C . PHE B 1 159 ? 24.148 -22.210 56.587 1.00 15.58 158 PHE B C 1
ATOM 2720 O O . PHE B 1 159 ? 25.319 -22.232 56.991 1.00 16.04 158 PHE B O 1
ATOM 2728 N N . CYS B 1 160 ? 23.570 -23.184 55.876 1.00 15.84 159 CYS B N 1
ATOM 2729 C CA . CYS B 1 160 ? 24.286 -24.318 55.270 1.00 14.28 159 CYS B CA 1
ATOM 2730 C C . CYS B 1 160 ? 24.075 -24.305 53.758 1.00 14.95 159 CYS B C 1
ATOM 2731 O O . CYS B 1 160 ? 23.076 -24.824 53.252 1.00 15.13 159 CYS B O 1
ATOM 2734 N N . PRO B 1 161 ? 25.001 -23.687 53.024 1.00 14.92 160 PRO B N 1
ATOM 2735 C CA . PRO B 1 161 ? 24.858 -23.710 51.567 1.00 15.04 160 PRO B CA 1
ATOM 2736 C C . PRO B 1 161 ? 25.067 -25.118 51.017 1.00 14.79 160 PRO B C 1
ATOM 2737 O O . PRO B 1 161 ? 25.968 -25.821 51.443 1.00 15.94 160 PRO B O 1
ATOM 2741 N N . THR B 1 162 ? 24.237 -25.498 50.056 1.00 14.50 161 THR B N 1
ATOM 2742 C CA . THR B 1 162 ? 24.336 -26.790 49.388 1.00 15.88 161 THR B CA 1
ATOM 2743 C C . THR B 1 162 ? 23.941 -26.594 47.927 1.00 16.23 161 THR B C 1
ATOM 2744 O O . THR B 1 162 ? 23.043 -25.809 47.627 1.00 16.30 161 THR B O 1
ATOM 2748 N N . GLY B 1 163 ? 24.627 -27.299 47.021 1.00 16.67 162 GLY B N 1
ATOM 2749 C CA . GLY B 1 163 ? 24.269 -27.265 45.587 1.00 18.32 162 GLY B CA 1
ATOM 2750 C C . GLY B 1 163 ? 25.444 -26.702 44.813 1.00 18.54 162 GLY B C 1
ATOM 2751 O O . GLY B 1 163 ? 25.632 -25.474 44.731 1.00 20.05 162 GLY B O 1
ATOM 2752 N N . GLY B 1 164 ? 26.255 -27.601 44.269 1.00 18.80 163 GLY B N 1
ATOM 2753 C CA . GLY B 1 164 ? 27.420 -27.205 43.486 1.00 19.11 163 GLY B CA 1
ATOM 2754 C C . GLY B 1 164 ? 28.638 -26.896 44.330 1.00 19.64 163 GLY B C 1
ATOM 2755 O O . GLY B 1 164 ? 29.579 -26.271 43.856 1.00 20.05 163 GLY B O 1
ATOM 2756 N N . ILE B 1 165 ? 28.626 -27.349 45.577 1.00 19.17 164 ILE B N 1
ATOM 2757 C CA . ILE B 1 165 ? 29.758 -27.124 46.450 1.00 19.24 164 ILE B CA 1
ATOM 2758 C C . ILE B 1 165 ? 30.683 -28.320 46.360 1.00 20.33 164 ILE B C 1
ATOM 2759 O O . ILE B 1 165 ? 30.217 -29.467 46.359 1.00 21.62 164 ILE B O 1
ATOM 2764 N N . SER B 1 166 ? 31.981 -28.034 46.282 1.00 21.21 165 SER B N 1
ATOM 2765 C CA . SER B 1 166 ? 33.029 -29.034 46.010 1.00 22.05 165 SER B CA 1
ATOM 2766 C C . SER B 1 166 ? 34.258 -28.684 46.804 1.00 21.16 165 SER B C 1
ATOM 2767 O O . SER B 1 166 ? 34.352 -27.583 47.347 1.00 19.19 165 SER B O 1
ATOM 2770 N N . PRO B 1 167 ? 35.245 -29.601 46.831 1.00 21.30 166 PRO B N 1
ATOM 2771 C CA . PRO B 1 167 ? 36.500 -29.194 47.471 1.00 21.46 166 PRO B CA 1
ATOM 2772 C C . PRO B 1 167 ? 37.120 -27.924 46.852 1.00 21.05 166 PRO B C 1
ATOM 2773 O O . PRO B 1 167 ? 37.839 -27.194 47.543 1.00 19.88 166 PRO B O 1
ATOM 2777 N N . ALA B 1 168 ? 36.802 -27.655 45.584 1.00 21.90 167 ALA B N 1
ATOM 2778 C CA . ALA B 1 168 ? 37.297 -26.455 44.918 1.00 22.38 167 ALA B CA 1
ATOM 2779 C C . ALA B 1 168 ? 36.804 -25.147 45.504 1.00 22.16 167 ALA B C 1
ATOM 2780 O O . ALA B 1 168 ? 37.562 -24.153 45.566 1.00 24.00 167 ALA B O 1
ATOM 2782 N N . ASN B 1 169 ? 35.569 -25.150 46.002 1.00 19.66 168 ASN B N 1
ATOM 2783 C CA . ASN B 1 169 ? 34.988 -23.904 46.455 1.00 18.12 168 ASN B CA 1
ATOM 2784 C C . ASN B 1 169 ? 34.474 -23.878 47.897 1.00 16.34 168 ASN B C 1
ATOM 2785 O O . ASN B 1 169 ? 34.060 -22.807 48.384 1.00 16.88 168 ASN B O 1
ATOM 2790 N N . TYR B 1 170 ? 34.515 -25.003 48.612 1.00 16.15 169 TYR B N 1
ATOM 2791 C CA . TYR B 1 170 ? 33.826 -24.971 49.927 1.00 15.81 169 TYR B CA 1
ATOM 2792 C C . TYR B 1 170 ? 34.420 -24.009 50.940 1.00 16.16 169 TYR B C 1
ATOM 2793 O O . TYR B 1 170 ? 33.675 -23.462 51.764 1.00 16.37 169 TYR B O 1
ATOM 2802 N N . ARG B 1 171 ? 35.739 -23.785 50.899 1.00 17.13 170 ARG B N 1
ATOM 2803 C CA . ARG B 1 171 ? 36.345 -22.832 51.836 1.00 17.98 170 ARG B CA 1
ATOM 2804 C C . ARG B 1 171 ? 35.889 -21.397 51.547 1.00 16.71 170 ARG B C 1
ATOM 2805 O O . ARG B 1 171 ? 35.937 -20.514 52.427 1.00 17.00 170 ARG B O 1
ATOM 2813 N N . ASP B 1 172 ? 35.473 -21.143 50.310 1.00 17.29 171 ASP B N 1
ATOM 2814 C CA . ASP B 1 172 ? 34.938 -19.811 49.962 1.00 17.99 171 ASP B CA 1
ATOM 2815 C C . ASP B 1 172 ? 33.687 -19.541 50.795 1.00 16.47 171 ASP B C 1
ATOM 2816 O O . ASP B 1 172 ? 33.443 -18.420 51.261 1.00 17.92 171 ASP B O 1
ATOM 2821 N N . TYR B 1 173 ? 32.858 -20.572 50.938 1.00 15.02 172 TYR B N 1
ATOM 2822 C CA . TYR B 1 173 ? 31.637 -20.444 51.724 1.00 14.08 172 TYR B CA 1
ATOM 2823 C C . TYR B 1 173 ? 31.924 -20.501 53.211 1.00 13.77 172 TYR B C 1
ATOM 2824 O O . TYR B 1 173 ? 31.400 -19.709 53.992 1.00 13.92 172 TYR B O 1
ATOM 2833 N N . LEU B 1 174 ? 32.774 -21.448 53.615 1.00 14.51 173 LEU B N 1
ATOM 2834 C CA . LEU B 1 174 ? 33.070 -21.587 55.049 1.00 14.44 173 LEU B CA 1
ATOM 2835 C C . LEU B 1 174 ? 33.741 -20.346 55.635 1.00 15.10 173 LEU B C 1
ATOM 2836 O O . LEU B 1 174 ? 33.695 -20.146 56.863 1.00 17.38 173 LEU B O 1
ATOM 2841 N N . ALA B 1 175 ? 34.309 -19.477 54.778 1.00 15.17 174 ALA B N 1
ATOM 2842 C CA . ALA B 1 175 ? 34.930 -18.257 55.269 1.00 14.57 174 ALA B CA 1
ATOM 2843 C C . ALA B 1 175 ? 33.920 -17.171 55.620 1.00 15.05 174 ALA B C 1
ATOM 2844 O O . ALA B 1 175 ? 34.277 -16.146 56.204 1.00 16.38 174 ALA B O 1
ATOM 2846 N N . LEU B 1 176 ? 32.658 -17.374 55.235 1.00 14.45 175 LEU B N 1
ATOM 2847 C CA . LEU B 1 176 ? 31.659 -16.340 55.477 1.00 14.30 175 LEU B CA 1
ATOM 2848 C C . LEU B 1 176 ? 31.126 -16.388 56.921 1.00 13.95 175 LEU B C 1
ATOM 2849 O O . LEU B 1 176 ? 30.846 -17.463 57.444 1.00 14.82 175 LEU B O 1
ATOM 2854 N N . LYS B 1 177 ? 30.952 -15.215 57.528 1.00 15.55 176 LYS B N 1
ATOM 2855 C CA . LYS B 1 177 ? 30.429 -15.135 58.843 1.00 16.67 176 LYS B CA 1
ATOM 2856 C C . LYS B 1 177 ? 29.088 -15.811 58.945 1.00 16.25 176 LYS B C 1
ATOM 2857 O O . LYS B 1 177 ? 28.782 -16.394 59.988 1.00 17.47 176 LYS B O 1
ATOM 2863 N N . SER B 1 178 ? 28.271 -15.733 57.897 1.00 15.96 177 SER B N 1
ATOM 2864 C CA . SER B 1 178 ? 26.887 -16.248 57.990 1.00 15.30 177 SER B CA 1
ATOM 2865 C C . SER B 1 178 ? 26.801 -17.748 57.793 1.00 14.38 177 SER B C 1
ATOM 2866 O O . SER B 1 178 ? 25.714 -18.291 57.904 1.00 15.92 177 SER B O 1
ATOM 2869 N N . VAL B 1 179 ? 27.913 -18.403 57.440 1.00 13.33 178 VAL B N 1
ATOM 2870 C CA . VAL B 1 179 ? 27.886 -19.842 57.090 1.00 12.72 178 VAL B CA 1
ATOM 2871 C C . VAL B 1 179 ? 28.462 -20.676 58.198 1.00 14.03 178 VAL B C 1
ATOM 2872 O O . VAL B 1 179 ? 29.585 -20.405 58.638 1.00 17.48 178 VAL B O 1
ATOM 2876 N N . LEU B 1 180 ? 27.720 -21.681 58.659 1.00 13.62 179 LEU B N 1
ATOM 2877 C CA . LEU B 1 180 ? 28.268 -22.613 59.692 1.00 13.94 179 LEU B CA 1
ATOM 2878 C C . LEU B 1 180 ? 28.864 -23.851 59.071 1.00 13.74 179 LEU B C 1
ATOM 2879 O O . LEU B 1 180 ? 29.873 -24.379 59.558 1.00 15.86 179 LEU B O 1
ATOM 2884 N N . CYS B 1 181 ? 28.228 -24.339 58.018 1.00 13.45 180 CYS B N 1
ATOM 2885 C CA . CYS B 1 181 ? 28.707 -25.565 57.375 1.00 12.69 180 CYS B CA 1
ATOM 2886 C C . CYS B 1 181 ? 28.223 -25.599 55.951 1.00 13.29 180 CYS B C 1
ATOM 2887 O O . CYS B 1 181 ? 27.449 -24.746 55.562 1.00 14.37 180 CYS B O 1
ATOM 2890 N N . ILE B 1 182 ? 28.687 -26.565 55.181 1.00 12.28 181 ILE B N 1
ATOM 2891 C CA . ILE B 1 182 ? 28.171 -26.761 53.828 1.00 13.66 181 ILE B CA 1
ATOM 2892 C C . ILE B 1 182 ? 27.689 -28.173 53.603 1.00 14.19 181 ILE B C 1
ATOM 2893 O O . ILE B 1 182 ? 28.087 -29.075 54.340 1.00 14.39 181 ILE B O 1
ATOM 2898 N N . GLY B 1 183 ? 26.859 -28.358 52.581 1.00 14.84 182 GLY B N 1
ATOM 2899 C CA . GLY B 1 183 ? 26.452 -29.703 52.208 1.00 15.29 182 GLY B CA 1
ATOM 2900 C C . GLY B 1 183 ? 27.043 -30.091 50.884 1.00 17.07 182 GLY B C 1
ATOM 2901 O O . GLY B 1 183 ? 27.191 -29.265 49.998 1.00 15.93 182 GLY B O 1
ATOM 2902 N N . GLY B 1 184 ? 27.362 -31.364 50.722 1.00 18.08 183 GLY B N 1
ATOM 2903 C CA . GLY B 1 184 ? 27.882 -31.784 49.446 1.00 19.85 183 GLY B CA 1
ATOM 2904 C C . GLY B 1 184 ? 27.702 -33.261 49.242 1.00 20.03 183 GLY B C 1
ATOM 2905 O O . GLY B 1 184 ? 27.723 -34.022 50.193 1.00 18.49 183 GLY B O 1
ATOM 2906 N N . SER B 1 185 ? 27.564 -33.647 47.981 1.00 21.86 184 SER B N 1
ATOM 2907 C CA . SER B 1 185 ? 27.417 -35.029 47.618 1.00 23.47 184 SER B CA 1
ATOM 2908 C C . SER B 1 185 ? 28.725 -35.722 47.313 1.00 23.01 184 SER B C 1
ATOM 2909 O O . SER B 1 185 ? 28.704 -36.952 47.155 1.00 23.32 184 SER B O 1
ATOM 2912 N N . TRP B 1 186 ? 29.851 -35.008 47.316 1.00 22.47 185 TRP B N 1
ATOM 2913 C CA . TRP B 1 186 ? 31.100 -35.639 46.878 1.00 22.94 185 TRP B CA 1
ATOM 2914 C C . TRP B 1 186 ? 31.696 -36.644 47.863 1.00 23.59 185 TRP B C 1
ATOM 2915 O O . TRP B 1 186 ? 32.562 -37.443 47.483 1.00 24.12 185 TRP B O 1
ATOM 2926 N N . LEU B 1 187 ? 31.242 -36.607 49.117 1.00 22.95 186 LEU B N 1
ATOM 2927 C CA . LEU B 1 187 ? 31.765 -37.532 50.135 1.00 24.27 186 LEU B CA 1
ATOM 2928 C C . LEU B 1 187 ? 31.262 -38.929 49.936 1.00 24.80 186 LEU B C 1
ATOM 2929 O O . LEU B 1 187 ? 31.897 -39.866 50.408 1.00 25.61 186 LEU B O 1
ATOM 2934 N N . VAL B 1 188 ? 30.099 -39.069 49.273 1.00 25.35 187 VAL B N 1
ATOM 2935 C CA . VAL B 1 188 ? 29.466 -40.386 49.105 1.00 25.56 187 VAL B CA 1
ATOM 2936 C C . VAL B 1 188 ? 29.106 -40.559 47.627 1.00 26.35 187 VAL B C 1
ATOM 2937 O O . VAL B 1 188 ? 27.938 -40.456 47.248 1.00 26.82 187 VAL B O 1
ATOM 2941 N N . PRO B 1 189 ? 30.129 -40.829 46.799 1.00 26.92 188 PRO B N 1
ATOM 2942 C CA . PRO B 1 189 ? 29.921 -41.016 45.367 1.00 28.16 188 PRO B CA 1
ATOM 2943 C C . PRO B 1 189 ? 29.069 -42.249 45.137 1.00 28.80 188 PRO B C 1
ATOM 2944 O O . PRO B 1 189 ? 29.269 -43.279 45.791 1.00 27.79 188 PRO B O 1
ATOM 2948 N N . ALA B 1 190 ? 28.120 -42.138 44.213 1.00 29.27 189 ALA B N 1
ATOM 2949 C CA . ALA B 1 190 ? 27.205 -43.239 43.917 1.00 30.04 189 ALA B CA 1
ATOM 2950 C C . ALA B 1 190 ? 27.961 -44.536 43.650 1.00 30.35 189 ALA B C 1
ATOM 2951 O O . ALA B 1 190 ? 27.572 -45.593 44.149 1.00 30.63 189 ALA B O 1
ATOM 2953 N N . ASP B 1 191 ? 29.046 -44.453 42.883 1.00 30.70 190 ASP B N 1
ATOM 2954 C CA . ASP B 1 191 ? 29.788 -45.670 42.509 1.00 31.52 190 ASP B CA 1
ATOM 2955 C C . ASP B 1 191 ? 30.520 -46.316 43.694 1.00 31.14 190 ASP B C 1
ATOM 2956 O O . ASP B 1 191 ? 30.636 -47.539 43.758 1.00 30.75 190 ASP B O 1
ATOM 2961 N N . ALA B 1 192 ? 31.015 -45.495 44.628 1.00 30.57 191 ALA B N 1
ATOM 2962 C CA . ALA B 1 192 ? 31.672 -46.023 45.827 1.00 30.17 191 ALA B CA 1
ATOM 2963 C C . ALA B 1 192 ? 30.622 -46.781 46.635 1.00 30.58 191 ALA B C 1
ATOM 2964 O O . ALA B 1 192 ? 30.858 -47.887 47.152 1.00 29.83 191 ALA B O 1
ATOM 2966 N N . LEU B 1 193 ? 29.443 -46.176 46.737 1.00 30.96 192 LEU B N 1
ATOM 2967 C CA . LEU B 1 193 ? 28.382 -46.758 47.517 1.00 31.50 192 LEU B CA 1
ATOM 2968 C C . LEU B 1 193 ? 27.934 -48.099 46.956 1.00 33.20 192 LEU B C 1
ATOM 2969 O O . LEU B 1 193 ? 27.828 -49.071 47.707 1.00 33.96 192 LEU B O 1
ATOM 2974 N N . GLU B 1 194 ? 27.688 -48.173 45.644 1.00 34.41 193 GLU B N 1
ATOM 2975 C CA . GLU B 1 194 ? 27.301 -49.447 45.010 1.00 35.85 193 GLU B CA 1
ATOM 2976 C C . GLU B 1 194 ? 28.437 -50.491 45.058 1.00 35.37 193 GLU B C 1
ATOM 2977 O O . GLU B 1 194 ? 28.181 -51.689 45.275 1.00 36.49 193 GLU B O 1
ATOM 2983 N N . ALA B 1 195 ? 29.683 -50.041 44.903 1.00 34.58 194 ALA B N 1
ATOM 2984 C CA . ALA B 1 195 ? 30.844 -50.949 44.976 1.00 33.71 194 ALA B CA 1
ATOM 2985 C C . ALA B 1 195 ? 31.135 -51.445 46.395 1.00 33.12 194 ALA B C 1
ATOM 2986 O O . ALA B 1 195 ? 31.925 -52.384 46.577 1.00 33.19 194 ALA B O 1
ATOM 2988 N N . GLY B 1 196 ? 30.530 -50.810 47.401 1.00 31.89 195 GLY B N 1
ATOM 2989 C CA . GLY B 1 196 ? 30.920 -51.091 48.795 1.00 31.12 195 GLY B CA 1
ATOM 2990 C C . GLY B 1 196 ? 32.346 -50.637 49.091 1.00 29.79 195 GLY B C 1
ATOM 2991 O O . GLY B 1 196 ? 33.061 -51.254 49.883 1.00 30.27 195 GLY B O 1
ATOM 2992 N N . ASP B 1 197 ? 32.770 -49.544 48.463 1.00 28.92 196 ASP B N 1
ATOM 2993 C CA . ASP B 1 197 ? 34.121 -49.046 48.699 1.00 27.91 196 ASP B CA 1
ATOM 2994 C C . ASP B 1 197 ? 34.159 -48.077 49.898 1.00 27.62 196 ASP B C 1
ATOM 2995 O O . ASP B 1 197 ? 34.260 -46.839 49.747 1.00 27.48 196 ASP B O 1
ATOM 3000 N N . TYR B 1 198 ? 34.088 -48.645 51.094 1.00 27.10 197 TYR B N 1
ATOM 3001 C CA . TYR B 1 198 ? 33.951 -47.808 52.294 1.00 26.90 197 TYR B CA 1
ATOM 3002 C C . TYR B 1 198 ? 35.209 -47.075 52.721 1.00 26.51 197 TYR B C 1
ATOM 3003 O O . TYR B 1 198 ? 35.115 -45.969 53.260 1.00 25.77 197 TYR B O 1
ATOM 3012 N N . ASP B 1 199 ? 36.380 -47.651 52.448 1.00 26.36 198 ASP B N 1
ATOM 3013 C CA . ASP B 1 199 ? 37.636 -46.984 52.755 1.00 26.12 198 ASP B CA 1
ATOM 3014 C C . ASP B 1 199 ? 37.734 -45.668 51.982 1.00 25.09 198 ASP B C 1
ATOM 3015 O O . ASP B 1 199 ? 38.276 -44.695 52.486 1.00 24.30 198 ASP B O 1
ATOM 3020 N N . ARG B 1 200 ? 37.239 -45.687 50.747 1.00 23.98 199 ARG B N 1
ATOM 3021 C CA . ARG B 1 200 ? 37.247 -44.498 49.904 1.00 23.85 199 ARG B CA 1
ATOM 3022 C C . ARG B 1 200 ? 36.357 -43.404 50.516 1.00 22.68 199 ARG B C 1
ATOM 3023 O O . ARG B 1 200 ? 36.718 -42.210 50.515 1.00 22.80 199 ARG B O 1
ATOM 3031 N N . ILE B 1 201 ? 35.200 -43.819 51.022 1.00 22.30 200 ILE B N 1
ATOM 3032 C CA . ILE B 1 201 ? 34.259 -42.886 51.678 1.00 20.86 200 ILE B CA 1
ATOM 3033 C C . ILE B 1 201 ? 34.938 -42.288 52.936 1.00 20.53 200 ILE B C 1
ATOM 3034 O O . ILE B 1 201 ? 34.951 -41.075 53.141 1.00 21.08 200 ILE B O 1
ATOM 3039 N N . THR B 1 202 ? 35.530 -43.139 53.761 1.00 20.34 201 THR B N 1
ATOM 3040 C CA . THR B 1 202 ? 36.285 -42.630 54.912 1.00 18.94 201 THR B CA 1
ATOM 3041 C C . THR B 1 202 ? 37.380 -41.638 54.536 1.00 19.43 201 THR B C 1
ATOM 3042 O O . THR B 1 202 ? 37.518 -40.576 55.182 1.00 20.11 201 THR B O 1
ATOM 3046 N N . LYS B 1 203 ? 38.169 -41.969 53.503 1.00 20.02 202 LYS B N 1
ATOM 3047 C CA . LYS B 1 203 ? 39.243 -41.083 53.031 1.00 20.98 202 LYS B CA 1
ATOM 3048 C C . LYS B 1 203 ? 38.696 -39.713 52.611 1.00 20.59 202 LYS B C 1
ATOM 3049 O O . LYS B 1 203 ? 39.226 -38.653 52.986 1.00 20.42 202 LYS B O 1
ATOM 3055 N N . LEU B 1 204 ? 37.622 -39.739 51.838 1.00 20.71 203 LEU B N 1
ATOM 3056 C CA . LEU B 1 204 ? 37.012 -38.501 51.354 1.00 20.18 203 LEU B CA 1
ATOM 3057 C C . LEU B 1 204 ? 36.460 -37.653 52.513 1.00 19.65 203 LEU B C 1
ATOM 3058 O O . LEU B 1 204 ? 36.617 -36.438 52.543 1.00 19.40 203 LEU B O 1
ATOM 3063 N N . ALA B 1 205 ? 35.848 -38.300 53.493 1.00 17.92 204 ALA B N 1
ATOM 3064 C CA . ALA B 1 205 ? 35.344 -37.556 54.651 1.00 17.55 204 ALA B CA 1
ATOM 3065 C C . ALA B 1 205 ? 36.513 -36.932 55.432 1.00 17.34 204 ALA B C 1
ATOM 3066 O O . ALA B 1 205 ? 36.453 -35.774 55.871 1.00 17.70 204 ALA B O 1
ATOM 3068 N N . ARG B 1 206 ? 37.586 -37.707 55.622 1.00 17.71 205 ARG B N 1
ATOM 3069 C CA . ARG B 1 206 ? 38.724 -37.211 56.357 1.00 20.29 205 ARG B CA 1
ATOM 3070 C C . ARG B 1 206 ? 39.366 -36.029 55.627 1.00 18.96 205 ARG B C 1
ATOM 3071 O O . ARG B 1 206 ? 39.735 -35.014 56.229 1.00 18.44 205 ARG B O 1
ATOM 3079 N N . GLU B 1 207 ? 39.492 -36.158 54.311 1.00 18.83 206 GLU B N 1
ATOM 3080 C CA . GLU B 1 207 ? 40.028 -35.057 53.507 1.00 19.58 206 GLU B CA 1
ATOM 3081 C C . GLU B 1 207 ? 39.146 -33.807 53.542 1.00 18.71 206 GLU B C 1
ATOM 3082 O O . GLU B 1 207 ? 39.657 -32.685 53.590 1.00 19.36 206 GLU B O 1
ATOM 3088 N N . ALA B 1 208 ? 37.832 -34.009 53.536 1.00 18.68 207 ALA B N 1
ATOM 3089 C CA . ALA B 1 208 ? 36.889 -32.887 53.596 1.00 17.88 207 ALA B CA 1
ATOM 3090 C C . ALA B 1 208 ? 37.031 -32.121 54.926 1.00 17.42 207 ALA B C 1
ATOM 3091 O O . ALA B 1 208 ? 37.087 -30.905 54.965 1.00 16.49 207 ALA B O 1
ATOM 3093 N N . VAL B 1 209 ? 37.100 -32.855 56.029 1.00 17.18 208 VAL B N 1
ATOM 3094 C CA . VAL B 1 209 ? 37.265 -32.225 57.337 1.00 17.88 208 VAL B CA 1
ATOM 3095 C C . VAL B 1 209 ? 38.596 -31.470 57.462 1.00 19.13 208 VAL B C 1
ATOM 3096 O O . VAL B 1 209 ? 38.625 -30.308 57.876 1.00 19.98 208 VAL B O 1
ATOM 3100 N N . GLU B 1 210 ? 39.689 -32.095 57.037 1.00 19.54 209 GLU B N 1
ATOM 3101 C CA . GLU B 1 210 ? 40.978 -31.403 57.075 1.00 21.08 209 GLU B CA 1
ATOM 3102 C C . GLU B 1 210 ? 41.032 -30.191 56.145 1.00 20.23 209 GLU B C 1
ATOM 3103 O O . GLU B 1 210 ? 41.584 -29.156 56.504 1.00 20.31 209 GLU B O 1
ATOM 3109 N N . GLY B 1 211 ? 40.437 -30.319 54.966 1.00 19.24 210 GLY B N 1
ATOM 3110 C CA . GLY B 1 211 ? 40.480 -29.257 53.972 1.00 19.64 210 GLY B CA 1
ATOM 3111 C C . GLY B 1 211 ? 39.569 -28.094 54.335 1.00 20.27 210 GLY B C 1
ATOM 3112 O O . GLY B 1 211 ? 39.670 -27.018 53.732 1.00 21.52 210 GLY B O 1
ATOM 3113 N N . ALA B 1 212 ? 38.697 -28.288 55.330 1.00 20.14 211 ALA B N 1
ATOM 3114 C CA . ALA B 1 212 ? 37.756 -27.223 55.715 1.00 21.13 211 ALA B CA 1
ATOM 3115 C C . ALA B 1 212 ? 38.413 -26.129 56.525 1.00 23.22 211 ALA B C 1
ATOM 3116 O O . ALA B 1 212 ? 37.898 -25.003 56.625 1.00 24.42 211 ALA B O 1
ATOM 3118 N N . LYS B 1 213 ? 39.559 -26.464 57.100 1.00 25.32 212 LYS B N 1
ATOM 3119 C CA . LYS B 1 213 ? 40.309 -25.566 57.965 1.00 27.54 212 LYS B CA 1
ATOM 3120 C C . LYS B 1 213 ? 40.829 -24.361 57.190 1.00 27.79 212 LYS B C 1
ATOM 3121 O O . LYS B 1 213 ? 41.369 -24.508 56.095 1.00 28.30 212 LYS B O 1
ATOM 3127 N N . LEU B 1 214 ? 40.591 -23.166 57.729 1.00 27.85 213 LEU B N 1
ATOM 3128 C CA . LEU B 1 214 ? 40.888 -21.931 57.004 1.00 29.26 213 LEU B CA 1
ATOM 3129 C C . LEU B 1 214 ? 42.311 -21.462 57.262 1.00 29.91 213 LEU B C 1
ATOM 3130 O O . LEU B 1 214 ? 42.880 -20.731 56.426 1.00 31.25 213 LEU B O 1
ATOM 3136 N N . MET C 1 2 ? -5.236 -34.563 36.428 0.0000 11.28 1 MET C N 1
ATOM 3137 C CA . MET C 1 2 ? -6.382 -33.990 37.190 0.0000 11.29 1 MET C CA 1
ATOM 3138 C C . MET C 1 2 ? -7.704 -34.360 36.527 0.0000 11.84 1 MET C C 1
ATOM 3139 O O . MET C 1 2 ? -7.830 -34.316 35.303 0.0000 11.82 1 MET C O 1
ATOM 3144 N N . LYS C 1 3 ? -8.686 -34.725 37.345 0.0000 12.46 2 LYS C N 1
ATOM 3145 C CA . LYS C 1 3 ? -10.007 -35.094 36.848 0.0000 12.96 2 LYS C CA 1
ATOM 3146 C C . LYS C 1 3 ? -11.012 -33.822 36.324 1.00 29.22 2 LYS C C 1
ATOM 3147 O O . LYS C 1 3 ? -11.464 -33.950 35.171 1.00 30.91 2 LYS C O 1
ATOM 3153 N N . ASN C 1 4 ? -10.448 -32.686 36.728 1.00 28.08 3 ASN C N 1
ATOM 3154 C CA . ASN C 1 4 ? -10.974 -31.414 36.292 1.00 25.55 3 ASN C CA 1
ATOM 3155 C C . ASN C 1 4 ? -10.370 -30.882 34.998 1.00 22.54 3 ASN C C 1
ATOM 3156 O O . ASN C 1 4 ? -10.954 -30.002 34.391 1.00 22.75 3 ASN C O 1
ATOM 3161 N N . TRP C 1 5 ? -9.192 -31.386 34.593 1.00 21.05 4 TRP C N 1
ATOM 3162 C CA . TRP C 1 5 ? -8.531 -30.888 33.373 1.00 18.96 4 TRP C CA 1
ATOM 3163 C C . TRP C 1 5 ? -8.486 -31.968 32.276 1.00 18.46 4 TRP C C 1
ATOM 3164 O O . TRP C 1 5 ? -7.568 -32.799 32.269 1.00 19.53 4 TRP C O 1
ATOM 3175 N N . LYS C 1 6 ? -9.436 -31.952 31.345 1.00 17.00 5 LYS C N 1
ATOM 3176 C CA . LYS C 1 6 ? -9.420 -32.986 30.301 1.00 16.94 5 LYS C CA 1
ATOM 3177 C C . LYS C 1 6 ? -8.133 -32.897 29.485 1.00 16.95 5 LYS C C 1
ATOM 3178 O O . LYS C 1 6 ? -7.588 -33.921 29.059 1.00 17.34 5 LYS C O 1
ATOM 3184 N N . THR C 1 7 ? -7.686 -31.657 29.236 1.00 15.80 6 THR C N 1
ATOM 3185 C CA . THR C 1 7 ? -6.455 -31.442 28.491 1.00 16.19 6 THR C CA 1
ATOM 3186 C C . THR C 1 7 ? -5.366 -31.290 29.523 1.00 16.75 6 THR C C 1
ATOM 3187 O O . THR C 1 7 ? -5.364 -30.339 30.303 1.00 17.48 6 THR C O 1
ATOM 3191 N N . SER C 1 8 ? -4.465 -32.251 29.569 1.00 16.37 7 SER C N 1
ATOM 3192 C CA . SER C 1 8 ? -3.425 -32.239 30.594 1.00 17.05 7 SER C CA 1
ATOM 3193 C C . SER C 1 8 ? -2.366 -31.193 30.326 1.00 16.40 7 SER C C 1
ATOM 3194 O O . SER C 1 8 ? -2.102 -30.875 29.180 1.00 17.46 7 SER C O 1
ATOM 3197 N N . ALA C 1 9 ? -1.736 -30.701 31.397 1.00 16.68 8 ALA C N 1
ATOM 3198 C CA . ALA C 1 9 ? -0.621 -29.760 31.217 1.00 17.02 8 ALA C CA 1
ATOM 3199 C C . ALA C 1 9 ? 0.488 -30.427 30.394 1.00 17.12 8 ALA C C 1
ATOM 3200 O O . ALA C 1 9 ? 1.091 -29.821 29.539 1.00 17.52 8 ALA C O 1
ATOM 3202 N N . GLU C 1 10 ? 0.733 -31.711 30.653 1.00 17.98 9 GLU C N 1
ATOM 3203 C CA . GLU C 1 10 ? 1.756 -32.457 29.954 1.00 20.29 9 GLU C CA 1
ATOM 3204 C C . GLU C 1 10 ? 1.467 -32.499 28.455 1.00 19.33 9 GLU C C 1
ATOM 3205 O O . GLU C 1 10 ? 2.370 -32.364 27.641 1.00 19.96 9 GLU C O 1
ATOM 3211 N N . SER C 1 11 ? 0.201 -32.624 28.079 1.00 18.36 10 SER C N 1
ATOM 3212 C CA . SER C 1 11 ? -0.130 -32.644 26.645 1.00 19.51 10 SER C CA 1
ATOM 3213 C C . SER C 1 11 ? 0.173 -31.316 25.976 1.00 18.02 10 SER C C 1
ATOM 3214 O O . SER C 1 11 ? 0.656 -31.287 24.850 1.00 18.99 10 SER C O 1
ATOM 3217 N N . ILE C 1 12 ? -0.096 -30.222 26.680 1.00 17.51 11 ILE C N 1
ATOM 3218 C CA . ILE C 1 12 ? 0.245 -28.910 26.135 1.00 17.17 11 ILE C CA 1
ATOM 3219 C C . ILE C 1 12 ? 1.757 -28.846 25.878 1.00 17.43 11 ILE C C 1
ATOM 3220 O O . ILE C 1 12 ? 2.187 -28.461 24.792 1.00 18.40 11 ILE C O 1
ATOM 3225 N N . LEU C 1 13 ? 2.557 -29.220 26.879 1.00 16.41 12 LEU C N 1
ATOM 3226 C CA . LEU C 1 13 ? 3.999 -29.027 26.752 1.00 15.97 12 LEU C CA 1
ATOM 3227 C C . LEU C 1 13 ? 4.670 -30.031 25.831 1.00 16.12 12 LEU C C 1
ATOM 3228 O O . LEU C 1 13 ? 5.753 -29.759 25.315 1.00 16.76 12 LEU C O 1
ATOM 3233 N N . THR C 1 14 ? 4.043 -31.180 25.606 1.00 16.50 13 THR C N 1
ATOM 3234 C CA . THR C 1 14 ? 4.687 -32.164 24.718 1.00 17.63 13 THR C CA 1
ATOM 3235 C C . THR C 1 14 ? 4.305 -31.993 23.250 1.00 17.95 13 THR C C 1
ATOM 3236 O O . THR C 1 14 ? 4.753 -32.759 22.384 1.00 19.30 13 THR C O 1
ATOM 3240 N N . THR C 1 15 ? 3.434 -31.043 22.950 1.00 17.56 14 THR C N 1
ATOM 3241 C CA . THR C 1 15 ? 2.970 -30.909 21.565 1.00 17.39 14 THR C CA 1
ATOM 3242 C C . THR C 1 15 ? 4.111 -30.613 20.585 1.00 17.41 14 THR C C 1
ATOM 3243 O O . THR C 1 15 ? 4.136 -31.135 19.459 1.00 17.72 14 THR C O 1
ATOM 3247 N N . GLY C 1 16 ? 5.030 -29.743 21.004 1.00 16.37 15 GLY C N 1
ATOM 3248 C CA . GLY C 1 16 ? 6.153 -29.367 20.172 1.00 16.14 15 GLY C CA 1
ATOM 3249 C C . GLY C 1 16 ? 7.227 -28.768 21.071 1.00 16.22 15 GLY C C 1
ATOM 3250 O O . GLY C 1 16 ? 7.000 -28.544 22.280 1.00 16.11 15 GLY C O 1
ATOM 3251 N N . PRO C 1 17 ? 8.404 -28.538 20.497 1.00 16.21 16 PRO C N 1
ATOM 3252 C CA . PRO C 1 17 ? 9.590 -28.103 21.286 1.00 15.09 16 PRO C CA 1
ATOM 3253 C C . PRO C 1 17 ? 9.531 -26.638 21.683 1.00 14.77 16 PRO C C 1
ATOM 3254 O O . PRO C 1 17 ? 10.243 -26.244 22.602 1.00 14.31 16 PRO C O 1
ATOM 3258 N N . VAL C 1 18 ? 8.722 -25.833 20.985 1.00 14.30 17 VAL C N 1
ATOM 3259 C CA . VAL C 1 18 ? 8.749 -24.382 21.227 1.00 14.75 17 VAL C CA 1
ATOM 3260 C C . VAL C 1 18 ? 7.327 -23.828 21.321 1.00 14.84 17 VAL C C 1
ATOM 3261 O O . VAL C 1 18 ? 6.464 -24.127 20.489 1.00 15.83 17 VAL C O 1
ATOM 3265 N N . VAL C 1 19 ? 7.139 -22.988 22.323 1.00 15.43 18 VAL C N 1
ATOM 3266 C CA . VAL C 1 19 ? 5.902 -22.245 22.550 1.00 15.19 18 VAL C CA 1
ATOM 3267 C C . VAL C 1 19 ? 6.146 -20.731 22.404 1.00 15.27 18 VAL C C 1
ATOM 3268 O O . VAL C 1 19 ? 6.848 -20.107 23.227 1.00 16.72 18 VAL C O 1
ATOM 3272 N N . PRO C 1 20 ? 5.632 -20.119 21.336 1.00 14.66 19 PRO C N 1
ATOM 3273 C CA . PRO C 1 20 ? 5.861 -18.687 21.168 1.00 15.70 19 PRO C CA 1
ATOM 3274 C C . PRO C 1 20 ? 5.139 -17.863 22.247 1.00 16.27 19 PRO C C 1
ATOM 3275 O O . PRO C 1 20 ? 3.957 -18.115 22.517 1.00 16.10 19 PRO C O 1
ATOM 3279 N N . VAL C 1 21 ? 5.849 -16.864 22.775 1.00 15.60 20 VAL C N 1
ATOM 3280 C CA . VAL C 1 21 ? 5.304 -15.852 23.684 1.00 16.22 20 VAL C CA 1
ATOM 3281 C C . VAL C 1 21 ? 4.862 -14.710 22.788 1.00 16.10 20 VAL C C 1
ATOM 3282 O O . VAL C 1 21 ? 5.688 -14.002 22.183 1.00 18.29 20 VAL C O 1
ATOM 3286 N N . ILE C 1 22 ? 3.544 -14.560 22.683 1.00 15.62 21 ILE C N 1
ATOM 3287 C CA . ILE C 1 22 ? 2.950 -13.635 21.727 1.00 16.04 21 ILE C CA 1
ATOM 3288 C C . ILE C 1 22 ? 2.451 -12.378 22.415 1.00 16.82 21 ILE C C 1
ATOM 3289 O O . ILE C 1 22 ? 1.668 -12.450 23.357 1.00 16.13 21 ILE C O 1
ATOM 3294 N N . VAL C 1 23 ? 2.883 -11.236 21.893 1.00 18.72 22 VAL C N 1
ATOM 3295 C CA . VAL C 1 23 ? 2.346 -9.958 22.297 1.00 19.81 22 VAL C CA 1
ATOM 3296 C C . VAL C 1 23 ? 1.713 -9.372 21.049 1.00 21.29 22 VAL C C 1
ATOM 3297 O O . VAL C 1 23 ? 2.408 -9.048 20.094 1.00 22.52 22 VAL C O 1
ATOM 3301 N N . VAL C 1 24 ? 0.388 -9.286 21.046 1.00 21.92 23 VAL C N 1
ATOM 3302 C CA . VAL C 1 24 ? -0.305 -8.815 19.851 1.00 23.32 23 VAL C CA 1
ATOM 3303 C C . VAL C 1 24 ? -0.897 -7.451 20.128 1.00 23.42 23 VAL C C 1
ATOM 3304 O O . VAL C 1 24 ? -1.798 -7.271 20.961 1.00 23.52 23 VAL C O 1
ATOM 3308 N N . LYS C 1 25 ? -0.337 -6.484 19.429 1.00 23.54 24 LYS C N 1
ATOM 3309 C CA . LYS C 1 25 ? -0.710 -5.095 19.656 1.00 25.47 24 LYS C CA 1
ATOM 3310 C C . LYS C 1 25 ? -1.919 -4.703 18.817 1.00 25.83 24 LYS C C 1
ATOM 3311 O O . LYS C 1 25 ? -2.710 -3.840 19.221 1.00 27.61 24 LYS C O 1
ATOM 3317 N N . LYS C 1 26 ? -2.083 -5.349 17.673 1.00 24.28 25 LYS C N 1
ATOM 3318 C CA . LYS C 1 26 ? -3.178 -5.031 16.776 1.00 25.08 25 LYS C CA 1
ATOM 3319 C C . LYS C 1 26 ? -3.956 -6.284 16.469 1.00 22.69 25 LYS C C 1
ATOM 3320 O O . LYS C 1 26 ? -3.426 -7.229 15.876 1.00 22.01 25 LYS C O 1
ATOM 3326 N N . LEU C 1 27 ? -5.218 -6.295 16.879 1.00 22.01 26 LEU C N 1
ATOM 3327 C CA . LEU C 1 27 ? -6.049 -7.485 16.762 1.00 21.72 26 LEU C CA 1
ATOM 3328 C C . LEU C 1 27 ? -6.077 -8.097 15.373 1.00 21.29 26 LEU C C 1
ATOM 3329 O O . LEU C 1 27 ? -6.079 -9.324 15.239 1.00 19.21 26 LEU C O 1
ATOM 3334 N N . GLU C 1 28 ? -6.113 -7.256 14.350 1.00 22.61 27 GLU C N 1
ATOM 3335 C CA . GLU C 1 28 ? -6.286 -7.736 12.991 1.00 23.09 27 GLU C CA 1
ATOM 3336 C C . GLU C 1 28 ? -5.158 -8.695 12.575 1.00 22.96 27 GLU C C 1
ATOM 3337 O O . GLU C 1 28 ? -5.313 -9.466 11.626 1.00 24.00 27 GLU C O 1
ATOM 3343 N N . HIS C 1 29 ? -4.020 -8.616 13.274 1.00 21.65 28 HIS C N 1
ATOM 3344 C CA . HIS C 1 29 ? -2.863 -9.461 12.951 1.00 21.70 28 HIS C CA 1
ATOM 3345 C C . HIS C 1 29 ? -2.911 -10.835 13.604 1.00 20.79 28 HIS C C 1
ATOM 3346 O O . HIS C 1 29 ? -2.124 -11.700 13.257 1.00 20.14 28 HIS C O 1
ATOM 3353 N N . ALA C 1 30 ? -3.831 -11.041 14.527 1.00 18.72 29 ALA C N 1
ATOM 3354 C CA . ALA C 1 30 ? -3.801 -12.264 15.365 1.00 17.88 29 ALA C CA 1
ATOM 3355 C C . ALA C 1 30 ? -3.992 -13.528 14.561 1.00 17.78 29 ALA C C 1
ATOM 3356 O O . ALA C 1 30 ? -3.216 -14.489 14.690 1.00 17.53 29 ALA C O 1
ATOM 3358 N N . VAL C 1 31 ? -5.053 -13.546 13.779 1.00 17.56 30 VAL C N 1
ATOM 3359 C CA . VAL C 1 31 ? -5.374 -14.738 13.016 1.00 17.47 30 VAL C CA 1
ATOM 3360 C C . VAL C 1 31 ? -4.304 -15.070 11.968 1.00 18.38 30 VAL C C 1
ATOM 3361 O O . VAL C 1 31 ? -3.861 -16.203 11.889 1.00 17.62 30 VAL C O 1
ATOM 3365 N N . PRO C 1 32 ? -3.922 -14.105 11.118 1.00 18.87 31 PRO C N 1
ATOM 3366 C CA . PRO C 1 32 ? -2.876 -14.470 10.172 1.00 19.44 31 PRO C CA 1
ATOM 3367 C C . PRO C 1 32 ? -1.543 -14.840 10.848 1.00 19.24 31 PRO C C 1
ATOM 3368 O O . PRO C 1 32 ? -0.830 -15.712 10.321 1.00 18.66 31 PRO C O 1
ATOM 3372 N N . MET C 1 33 ? -1.208 -14.211 11.980 1.00 18.32 32 MET C N 1
ATOM 3373 C CA . MET C 1 33 ? -0.040 -14.638 12.751 1.00 18.20 32 MET C CA 1
ATOM 3374 C C . MET C 1 33 ? -0.159 -16.101 13.190 1.00 16.70 32 MET C C 1
ATOM 3375 O O . MET C 1 33 ? 0.789 -16.873 13.071 1.00 16.15 32 MET C O 1
ATOM 3380 N N . ALA C 1 34 ? -1.320 -16.469 13.694 1.00 16.46 33 ALA C N 1
ATOM 3381 C CA . ALA C 1 34 ? -1.524 -17.836 14.164 1.00 15.69 33 ALA C CA 1
ATOM 3382 C C . ALA C 1 34 ? -1.436 -18.826 12.995 1.00 16.02 33 ALA C C 1
ATOM 3383 O O . ALA C 1 34 ? -0.800 -19.888 13.107 1.00 16.67 33 ALA C O 1
ATOM 3385 N N . LYS C 1 35 ? -2.060 -18.487 11.869 1.00 15.91 34 LYS C N 1
ATOM 3386 C CA . LYS C 1 35 ? -1.971 -19.344 10.695 1.00 16.91 34 LYS C CA 1
ATOM 3387 C C . LYS C 1 35 ? -0.524 -19.469 10.258 1.00 17.70 34 LYS C C 1
ATOM 3388 O O . LYS C 1 35 ? -0.106 -20.566 9.840 1.00 18.71 34 LYS C O 1
ATOM 3394 N N . ALA C 1 36 ? 0.268 -18.396 10.370 1.00 17.63 35 ALA C N 1
ATOM 3395 C CA . ALA C 1 36 ? 1.668 -18.435 9.927 1.00 16.65 35 ALA C CA 1
ATOM 3396 C C . ALA C 1 36 ? 2.531 -19.351 10.810 1.00 16.41 35 ALA C C 1
ATOM 3397 O O . ALA C 1 36 ? 3.400 -20.103 10.324 1.00 16.91 35 ALA C O 1
ATOM 3399 N N . LEU C 1 37 ? 2.265 -19.290 12.109 1.00 15.85 36 LEU C N 1
ATOM 3400 C CA . LEU C 1 37 ? 2.927 -20.195 13.052 1.00 16.32 36 LEU C CA 1
ATOM 3401 C C . LEU C 1 37 ? 2.578 -21.639 12.748 1.00 17.09 36 LEU C C 1
ATOM 3402 O O . LEU C 1 37 ? 3.460 -22.501 12.650 1.00 16.37 36 LEU C O 1
ATOM 3407 N N . VAL C 1 38 ? 1.292 -21.901 12.558 1.00 17.21 37 VAL C N 1
ATOM 3408 C CA . VAL C 1 38 ? 0.847 -23.269 12.339 1.00 18.11 37 VAL C CA 1
ATOM 3409 C C . VAL C 1 38 ? 1.448 -23.776 11.017 1.00 17.92 37 VAL C C 1
ATOM 3410 O O . VAL C 1 38 ? 1.834 -24.950 10.916 1.00 19.15 37 VAL C O 1
ATOM 3414 N N . ALA C 1 39 ? 1.579 -22.878 10.021 1.00 18.18 38 ALA C N 1
ATOM 3415 C CA . ALA C 1 39 ? 2.154 -23.257 8.730 1.00 19.73 38 ALA C CA 1
ATOM 3416 C C . ALA C 1 39 ? 3.616 -23.652 8.853 1.00 19.83 38 ALA C C 1
ATOM 3417 O O . ALA C 1 39 ? 4.138 -24.477 8.054 1.00 21.54 38 ALA C O 1
ATOM 3419 N N . GLY C 1 40 ? 4.277 -23.065 9.852 1.00 19.16 39 GLY C N 1
ATOM 3420 C CA . GLY C 1 40 ? 5.660 -23.367 10.154 1.00 19.14 39 GLY C CA 1
ATOM 3421 C C . GLY C 1 40 ? 5.814 -24.527 11.117 1.00 19.16 39 GLY C C 1
ATOM 3422 O O . GLY C 1 40 ? 6.938 -24.880 11.457 1.00 20.39 39 GLY C O 1
ATOM 3423 N N . GLY C 1 41 ? 4.704 -25.093 11.600 1.00 18.75 40 GLY C N 1
ATOM 3424 C CA . GLY C 1 41 ? 4.758 -26.279 12.451 1.00 19.24 40 GLY C CA 1
ATOM 3425 C C . GLY C 1 41 ? 4.720 -26.033 13.953 1.00 19.46 40 GLY C C 1
ATOM 3426 O O . GLY C 1 41 ? 5.005 -26.932 14.711 1.00 20.60 40 GLY C O 1
ATOM 3427 N N . VAL C 1 42 ? 4.369 -24.820 14.364 1.00 18.78 41 VAL C N 1
ATOM 3428 C CA . VAL C 1 42 ? 4.306 -24.445 15.774 1.00 17.77 41 VAL C CA 1
ATOM 3429 C C . VAL C 1 42 ? 2.839 -24.188 16.068 1.00 19.44 41 VAL C C 1
ATOM 3430 O O . VAL C 1 42 ? 2.255 -23.259 15.467 1.00 19.02 41 VAL C O 1
ATOM 3434 N N . ARG C 1 43 ? 2.247 -25.023 16.943 1.00 17.78 42 ARG C N 1
ATOM 3435 C CA . ARG C 1 43 ? 0.800 -24.983 17.172 1.00 19.98 42 ARG C CA 1
ATOM 3436 C C . ARG C 1 43 ? 0.342 -24.489 18.529 1.00 17.92 42 ARG C C 1
ATOM 3437 O O . ARG C 1 43 ? -0.814 -24.125 18.678 1.00 18.46 42 ARG C O 1
ATOM 3445 N N . VAL C 1 44 ? 1.214 -24.494 19.530 1.00 16.68 43 VAL C N 1
ATOM 3446 C CA . VAL C 1 44 ? 0.801 -24.067 20.874 1.00 16.04 43 VAL C CA 1
ATOM 3447 C C . VAL C 1 44 ? 1.161 -22.598 20.994 1.00 16.91 43 VAL C C 1
ATOM 3448 O O . VAL C 1 44 ? 2.347 -22.241 20.886 1.00 18.83 43 VAL C O 1
ATOM 3452 N N . LEU C 1 45 ? 0.142 -21.762 21.165 1.00 16.07 44 LEU C N 1
ATOM 3453 C CA . LEU C 1 45 ? 0.307 -20.317 21.098 1.00 17.27 44 LEU C CA 1
ATOM 3454 C C . LEU C 1 45 ? 0.011 -19.696 22.456 1.00 17.22 44 LEU C C 1
ATOM 3455 O O . LEU C 1 45 ? -1.123 -19.783 22.954 1.00 17.82 44 LEU C O 1
ATOM 3460 N N . ASN C 1 46 ? 1.010 -19.065 23.042 1.00 15.87 45 ASN C N 1
ATOM 3461 C CA . ASN C 1 46 ? 0.819 -18.393 24.341 1.00 15.67 45 ASN C CA 1
ATOM 3462 C C . ASN C 1 46 ? 0.524 -16.933 24.053 1.00 15.66 45 ASN C C 1
ATOM 3463 O O . ASN C 1 46 ? 1.442 -16.146 23.806 1.00 16.11 45 ASN C O 1
ATOM 3468 N N . VAL C 1 47 ? -0.769 -16.595 24.045 1.00 13.93 46 VAL C N 1
ATOM 3469 C CA . VAL C 1 47 ? -1.189 -15.207 23.774 1.00 13.69 46 VAL C CA 1
ATOM 3470 C C . VAL C 1 47 ? -1.204 -14.461 25.108 1.00 13.60 46 VAL C C 1
ATOM 3471 O O . VAL C 1 47 ? -2.088 -14.689 25.945 1.00 14.20 46 VAL C O 1
ATOM 3475 N N . THR C 1 48 ? -0.224 -13.585 25.319 1.00 14.73 47 THR C N 1
ATOM 3476 C CA . THR C 1 48 ? -0.054 -12.957 26.637 1.00 15.39 47 THR C CA 1
ATOM 3477 C C . THR C 1 48 ? -1.042 -11.826 26.878 1.00 15.79 47 THR C C 1
ATOM 3478 O O . THR C 1 48 ? -1.379 -11.054 25.948 1.00 16.34 47 THR C O 1
ATOM 3482 N N . LEU C 1 49 ? -1.495 -11.741 28.121 1.00 14.44 48 LEU C N 1
ATOM 3483 C CA . LEU C 1 49 ? -2.410 -10.665 28.550 1.00 15.51 48 LEU C CA 1
ATOM 3484 C C . LEU C 1 49 ? -1.611 -9.411 28.826 1.00 16.36 48 LEU C C 1
ATOM 3485 O O . LEU C 1 49 ? -1.576 -8.928 29.964 1.00 17.92 48 LEU C O 1
ATOM 3490 N N . ARG C 1 50 ? -0.947 -8.908 27.784 1.00 16.91 49 ARG C N 1
ATOM 3491 C CA . ARG C 1 50 ? -0.091 -7.732 27.914 1.00 18.64 49 ARG C CA 1
ATOM 3492 C C . ARG C 1 50 ? -0.567 -6.574 27.064 1.00 19.60 49 ARG C C 1
ATOM 3493 O O . ARG C 1 50 ? 0.044 -5.492 27.105 1.00 21.07 49 ARG C O 1
ATOM 3501 N N . THR C 1 51 ? -1.630 -6.800 26.296 1.00 19.78 50 THR C N 1
ATOM 3502 C CA . THR C 1 51 ? -2.239 -5.760 25.468 1.00 20.25 50 THR C CA 1
ATOM 3503 C C . THR C 1 51 ? -3.750 -5.817 25.616 1.00 21.12 50 THR C C 1
ATOM 3504 O O . THR C 1 51 ? -4.314 -6.853 25.989 1.00 21.18 50 THR C O 1
ATOM 3508 N N . GLU C 1 52 ? -4.429 -4.718 25.278 1.00 21.88 51 GLU C N 1
ATOM 3509 C CA . GLU C 1 52 ? -5.855 -4.654 25.493 1.00 24.70 51 GLU C CA 1
ATOM 3510 C C . GLU C 1 52 ? -6.627 -5.673 24.669 1.00 23.04 51 GLU C C 1
ATOM 3511 O O . GLU C 1 52 ? -7.646 -6.174 25.133 1.00 24.22 51 GLU C O 1
ATOM 3517 N N . CYS C 1 53 ? -6.129 -5.978 23.472 1.00 22.41 52 CYS C N 1
ATOM 3518 C CA . CYS C 1 53 ? -6.855 -6.851 22.553 1.00 22.15 52 CYS C CA 1
ATOM 3519 C C . CYS C 1 53 ? -6.539 -8.325 22.767 1.00 19.51 52 CYS C C 1
ATOM 3520 O O . CYS C 1 53 ? -7.019 -9.139 21.993 1.00 18.91 52 CYS C O 1
ATOM 3523 N N . ALA C 1 54 ? -5.773 -8.674 23.800 1.00 18.00 53 ALA C N 1
ATOM 3524 C CA . ALA C 1 54 ? -5.361 -10.085 23.935 1.00 16.87 53 ALA C CA 1
ATOM 3525 C C . ALA C 1 54 ? -6.506 -11.068 24.029 1.00 17.02 53 ALA C C 1
ATOM 3526 O O . ALA C 1 54 ? -6.479 -12.137 23.376 1.00 16.70 53 ALA C O 1
ATOM 3528 N N . VAL C 1 55 ? -7.500 -10.769 24.850 1.00 17.50 54 VAL C N 1
ATOM 3529 C CA . VAL C 1 55 ? -8.589 -11.719 25.036 1.00 18.28 54 VAL C CA 1
ATOM 3530 C C . VAL C 1 55 ? -9.381 -11.848 23.726 1.00 17.58 54 VAL C C 1
ATOM 3531 O O . VAL C 1 55 ? -9.754 -12.956 23.320 1.00 17.19 54 VAL C O 1
ATOM 3535 N N . ASP C 1 56 ? -9.609 -10.735 23.022 1.00 16.69 55 ASP C N 1
ATOM 3536 C CA . ASP C 1 56 ? -10.249 -10.821 21.705 1.00 17.74 55 ASP C CA 1
ATOM 3537 C C . ASP C 1 56 ? -9.403 -11.626 20.689 1.00 16.87 55 ASP C C 1
ATOM 3538 O O . ASP C 1 56 ? -9.955 -12.309 19.798 1.00 17.69 55 ASP C O 1
ATOM 3543 N N . ALA C 1 57 ? -8.081 -11.576 20.847 1.00 16.38 56 ALA C N 1
ATOM 3544 C CA . ALA C 1 57 ? -7.167 -12.309 19.960 1.00 16.14 56 ALA C CA 1
ATOM 3545 C C . ALA C 1 57 ? -7.337 -13.807 20.201 1.00 16.69 56 ALA C C 1
ATOM 3546 O O . ALA C 1 57 ? -7.373 -14.611 19.242 1.00 16.65 56 ALA C O 1
ATOM 3548 N N . ILE C 1 58 ? -7.460 -14.173 21.465 1.00 15.26 57 ILE C N 1
ATOM 3549 C CA . ILE C 1 58 ? -7.670 -15.586 21.850 1.00 15.25 57 ILE C CA 1
ATOM 3550 C C . ILE C 1 58 ? -8.982 -16.064 21.261 1.00 15.82 57 ILE C C 1
ATOM 3551 O O . ILE C 1 58 ? -9.007 -17.120 20.631 1.00 16.48 57 ILE C O 1
ATOM 3556 N N . ARG C 1 59 ? -10.056 -15.273 21.414 1.00 16.69 58 ARG C N 1
ATOM 3557 C CA . ARG C 1 59 ? -11.366 -15.651 20.839 1.00 19.00 58 ARG C CA 1
ATOM 3558 C C . ARG C 1 59 ? -11.271 -15.822 19.312 1.00 17.10 58 ARG C C 1
ATOM 3559 O O . ARG C 1 59 ? -11.782 -16.827 18.749 1.00 17.70 58 ARG C O 1
ATOM 3567 N N . ALA C 1 60 ? -10.586 -14.904 18.635 1.00 17.15 59 ALA C N 1
ATOM 3568 C CA . ALA C 1 60 ? -10.450 -14.965 17.161 1.00 16.22 59 ALA C CA 1
ATOM 3569 C C . ALA C 1 60 ? -9.678 -16.194 16.706 1.00 16.30 59 ALA C C 1
ATOM 3570 O O . ALA C 1 60 ? -10.089 -16.883 15.765 1.00 18.26 59 ALA C O 1
ATOM 3572 N N . ILE C 1 61 ? -8.526 -16.429 17.342 1.00 14.93 60 ILE C N 1
ATOM 3573 C CA . ILE C 1 61 ? -7.703 -17.573 16.955 1.00 15.00 60 ILE C CA 1
ATOM 3574 C C . ILE C 1 61 ? -8.452 -18.876 17.230 1.00 15.73 60 ILE C C 1
ATOM 3575 O O . ILE C 1 61 ? -8.399 -19.806 16.422 1.00 15.84 60 ILE C O 1
ATOM 3580 N N . ALA C 1 62 ? -9.178 -18.922 18.343 1.00 15.39 61 ALA C N 1
ATOM 3581 C CA . ALA C 1 62 ? -9.931 -20.142 18.743 1.00 17.30 61 ALA C CA 1
ATOM 3582 C C . ALA C 1 62 ? -10.959 -20.484 17.662 1.00 18.29 61 ALA C C 1
ATOM 3583 O O . ALA C 1 62 ? -11.130 -21.644 17.281 1.00 20.26 61 ALA C O 1
ATOM 3585 N N . LYS C 1 63 ? -11.625 -19.459 17.153 1.00 19.32 62 LYS C N 1
ATOM 3586 C CA . LYS C 1 63 ? -12.650 -19.657 16.115 1.00 21.36 62 LYS C CA 1
ATOM 3587 C C . LYS C 1 63 ? -12.062 -19.987 14.754 1.00 19.67 62 LYS C C 1
ATOM 3588 O O . LYS C 1 63 ? -12.505 -20.935 14.076 1.00 19.73 62 LYS C O 1
ATOM 3594 N N . GLU C 1 64 ? -11.095 -19.201 14.321 1.00 19.11 63 GLU C N 1
ATOM 3595 C CA . GLU C 1 64 ? -10.612 -19.249 12.960 1.00 18.91 63 GLU C CA 1
ATOM 3596 C C . GLU C 1 64 ? -9.469 -20.212 12.674 1.00 18.39 63 GLU C C 1
ATOM 3597 O O . GLU C 1 64 ? -9.218 -20.551 11.517 1.00 19.02 63 GLU C O 1
ATOM 3603 N N . VAL C 1 65 ? -8.769 -20.646 13.731 1.00 17.96 64 VAL C N 1
ATOM 3604 C CA . VAL C 1 65 ? -7.578 -21.484 13.581 1.00 16.46 64 VAL C CA 1
ATOM 3605 C C . VAL C 1 65 ? -7.688 -22.642 14.566 1.00 16.40 64 VAL C C 1
ATOM 3606 O O . VAL C 1 65 ? -6.911 -22.734 15.542 1.00 15.51 64 VAL C O 1
ATOM 3610 N N . PRO C 1 66 ? -8.660 -23.541 14.338 1.00 16.77 65 PRO C N 1
ATOM 3611 C CA . PRO C 1 66 ? -8.932 -24.580 15.331 1.00 15.79 65 PRO C CA 1
ATOM 3612 C C . PRO C 1 66 ? -7.760 -25.567 15.513 1.00 14.65 65 PRO C C 1
ATOM 3613 O O . PRO C 1 66 ? -7.715 -26.284 16.526 1.00 16.24 65 PRO C O 1
ATOM 3617 N N . GLU C 1 67 ? -6.831 -25.624 14.554 1.00 13.52 66 GLU C N 1
ATOM 3618 C CA . GLU C 1 67 ? -5.616 -26.469 14.763 1.00 15.25 66 GLU C CA 1
ATOM 3619 C C . GLU C 1 67 ? -4.609 -25.803 15.701 1.00 14.15 66 GLU C C 1
ATOM 3620 O O . GLU C 1 67 ? -3.635 -26.457 16.147 1.00 15.29 66 GLU C O 1
ATOM 3626 N N . ALA C 1 68 ? -4.769 -24.509 15.987 1.00 14.00 67 ALA C N 1
ATOM 3627 C CA . ALA C 1 68 ? -3.862 -23.898 16.962 1.00 13.51 67 ALA C CA 1
ATOM 3628 C C . ALA C 1 68 ? -4.350 -24.300 18.343 1.00 14.22 67 ALA C C 1
ATOM 3629 O O . ALA C 1 68 ? -5.566 -24.297 18.622 1.00 15.79 67 ALA C O 1
ATOM 3631 N N . ILE C 1 69 ? -3.429 -24.610 19.233 1.00 14.34 68 ILE C N 1
ATOM 3632 C CA . ILE C 1 69 ? -3.822 -24.858 20.614 1.00 14.50 68 ILE C CA 1
ATOM 3633 C C . ILE C 1 69 ? -3.567 -23.524 21.279 1.00 13.54 68 ILE C C 1
ATOM 3634 O O . ILE C 1 69 ? -2.412 -23.179 21.553 1.00 14.04 68 ILE C O 1
ATOM 3639 N N . VAL C 1 70 ? -4.627 -22.762 21.512 1.00 14.97 69 VAL C N 1
ATOM 3640 C CA . VAL C 1 70 ? -4.448 -21.385 21.945 1.00 15.16 69 VAL C CA 1
ATOM 3641 C C . VAL C 1 70 ? -4.656 -21.246 23.435 1.00 14.90 69 VAL C C 1
ATOM 3642 O O . VAL C 1 70 ? -5.613 -21.758 24.025 1.00 15.39 69 VAL C O 1
ATOM 3646 N N . GLY C 1 71 ? -3.722 -20.533 24.055 1.00 13.60 70 GLY C N 1
ATOM 3647 C CA . GLY C 1 71 ? -3.811 -20.299 25.493 1.00 14.38 70 GLY C CA 1
ATOM 3648 C C . GLY C 1 71 ? -3.513 -18.857 25.811 1.00 13.74 70 GLY C C 1
ATOM 3649 O O . GLY C 1 71 ? -3.134 -18.069 24.915 1.00 14.60 70 GLY C O 1
ATOM 3650 N N . ALA C 1 72 ? -3.688 -18.534 27.084 1.00 13.45 71 ALA C N 1
ATOM 3651 C CA . ALA C 1 72 ? -3.432 -17.176 27.606 1.00 12.16 71 ALA C CA 1
ATOM 3652 C C . ALA C 1 72 ? -2.183 -17.195 28.476 1.00 13.76 71 ALA C C 1
ATOM 3653 O O . ALA C 1 72 ? -2.020 -18.104 29.280 1.00 14.67 71 ALA C O 1
ATOM 3655 N N . GLY C 1 73 ? -1.312 -16.223 28.287 1.00 12.61 72 GLY C N 1
ATOM 3656 C CA . GLY C 1 73 ? -0.192 -16.032 29.214 1.00 12.88 72 GLY C CA 1
ATOM 3657 C C . GLY C 1 73 ? -0.326 -14.780 30.035 1.00 13.90 72 GLY C C 1
ATOM 3658 O O . GLY C 1 73 ? -1.227 -13.969 29.833 1.00 14.08 72 GLY C O 1
ATOM 3659 N N . THR C 1 74 ? 0.602 -14.611 30.959 1.00 13.93 73 THR C N 1
ATOM 3660 C CA . THR C 1 74 ? 0.559 -13.440 31.876 1.00 14.30 73 THR C CA 1
ATOM 3661 C C . THR C 1 74 ? -0.788 -13.396 32.586 1.00 14.56 73 THR C C 1
ATOM 3662 O O . THR C 1 74 ? -1.372 -12.332 32.869 1.00 17.14 73 THR C O 1
ATOM 3666 N N . VAL C 1 75 ? -1.263 -14.585 32.934 1.00 13.03 74 VAL C N 1
ATOM 3667 C CA . VAL C 1 75 ? -2.455 -14.703 33.749 1.00 14.99 74 VAL C CA 1
ATOM 3668 C C . VAL C 1 75 ? -2.040 -14.555 35.204 1.00 15.56 74 VAL C C 1
ATOM 3669 O O . VAL C 1 75 ? -1.218 -15.350 35.731 1.00 15.50 74 VAL C O 1
ATOM 3673 N N . LEU C 1 76 ? -2.580 -13.532 35.869 1.00 15.26 75 LEU C N 1
ATOM 3674 C CA . LEU C 1 76 ? -2.056 -13.203 37.198 1.00 14.85 75 LEU C CA 1
ATOM 3675 C C . LEU C 1 76 ? -2.951 -13.489 38.397 1.00 16.12 75 LEU C C 1
ATOM 3676 O O . LEU C 1 76 ? -2.501 -13.437 39.543 1.00 16.84 75 LEU C O 1
ATOM 3681 N N . ASN C 1 77 ? -4.237 -13.741 38.145 1.00 15.41 76 ASN C N 1
ATOM 3682 C CA . ASN C 1 77 ? -5.192 -13.870 39.216 1.00 14.88 76 ASN C CA 1
ATOM 3683 C C . ASN C 1 77 ? -6.441 -14.644 38.759 1.00 16.07 76 ASN C C 1
ATOM 3684 O O . ASN C 1 77 ? -6.628 -14.878 37.557 1.00 16.11 76 ASN C O 1
ATOM 3689 N N . PRO C 1 78 ? -7.283 -15.062 39.705 1.00 15.92 77 PRO C N 1
ATOM 3690 C CA . PRO C 1 78 ? -8.492 -15.797 39.292 1.00 15.70 77 PRO C CA 1
ATOM 3691 C C . PRO C 1 78 ? -9.399 -15.051 38.301 1.00 16.74 77 PRO C C 1
ATOM 3692 O O . PRO C 1 78 ? -9.976 -15.697 37.395 1.00 15.85 77 PRO C O 1
ATOM 3696 N N . GLN C 1 79 ? -9.544 -13.736 38.453 1.00 16.95 78 GLN C N 1
ATOM 3697 C CA . GLN C 1 79 ? -10.397 -12.976 37.525 1.00 19.10 78 GLN C CA 1
ATOM 3698 C C . GLN C 1 79 ? -9.909 -13.134 36.076 1.00 16.97 78 GLN C C 1
ATOM 3699 O O . GLN C 1 79 ? -10.680 -13.444 35.169 1.00 16.69 78 GLN C O 1
ATOM 3705 N N . GLN C 1 80 ? -8.615 -12.994 35.860 1.00 15.86 79 GLN C N 1
ATOM 3706 C CA . GLN C 1 80 ? -8.094 -13.134 34.506 1.00 14.84 79 GLN C CA 1
ATOM 3707 C C . GLN C 1 80 ? -8.206 -14.567 34.056 1.00 15.07 79 GLN C C 1
ATOM 3708 O O . GLN C 1 80 ? -8.503 -14.809 32.885 1.00 13.93 79 GLN C O 1
ATOM 3714 N N . LEU C 1 81 ? -7.950 -15.514 34.963 1.00 13.68 80 LEU C N 1
ATOM 3715 C CA . LEU C 1 81 ? -8.098 -16.919 34.576 1.00 13.10 80 LEU C CA 1
ATOM 3716 C C . LEU C 1 81 ? -9.541 -17.196 34.107 1.00 13.80 80 LEU C C 1
ATOM 3717 O O . LEU C 1 81 ? -9.751 -17.876 33.104 1.00 13.99 80 LEU C O 1
ATOM 3722 N N . ALA C 1 82 ? -10.535 -16.734 34.877 1.00 14.07 81 ALA C N 1
ATOM 3723 C CA . ALA C 1 82 ? -11.925 -16.969 34.471 1.00 15.15 81 ALA C CA 1
ATOM 3724 C C . ALA C 1 82 ? -12.235 -16.313 33.142 1.00 14.81 81 ALA C C 1
ATOM 3725 O O . ALA C 1 82 ? -12.911 -16.902 32.282 1.00 17.05 81 ALA C O 1
ATOM 3727 N N . GLU C 1 83 ? -11.739 -15.097 32.939 1.00 14.65 82 GLU C N 1
ATOM 3728 C CA . GLU C 1 83 ? -11.964 -14.395 31.683 1.00 16.36 82 GLU C CA 1
ATOM 3729 C C . GLU C 1 83 ? -11.429 -15.157 30.479 1.00 15.61 82 GLU C C 1
ATOM 3730 O O . GLU C 1 83 ? -12.116 -15.292 29.458 1.00 17.18 82 GLU C O 1
ATOM 3736 N N . VAL C 1 84 ? -10.207 -15.661 30.564 1.00 14.22 83 VAL C N 1
ATOM 3737 C CA . VAL C 1 84 ? -9.625 -16.334 29.405 1.00 14.35 83 VAL C CA 1
ATOM 3738 C C . VAL C 1 84 ? -10.251 -17.699 29.189 1.00 14.88 83 VAL C C 1
ATOM 3739 O O . VAL C 1 84 ? -10.393 -18.140 28.042 1.00 15.51 83 VAL C O 1
ATOM 3743 N N . THR C 1 85 ? -10.695 -18.331 30.276 1.00 14.41 84 THR C N 1
ATOM 3744 C CA . THR C 1 85 ? -11.372 -19.625 30.166 1.00 14.65 84 THR C CA 1
ATOM 3745 C C . THR C 1 85 ? -12.666 -19.417 29.396 1.00 14.80 84 THR C C 1
ATOM 3746 O O . THR C 1 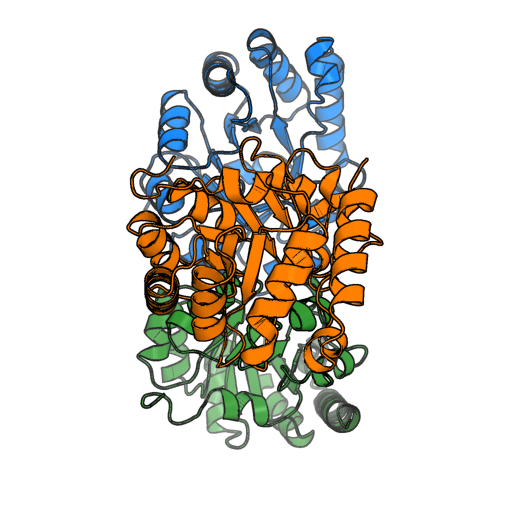85 ? -12.948 -20.161 28.467 1.00 15.99 84 THR C O 1
ATOM 3750 N N . GLU C 1 86 ? -13.409 -18.367 29.744 1.00 16.13 85 GLU C N 1
ATOM 3751 C CA . GLU C 1 86 ? -14.681 -18.115 29.070 1.00 17.19 85 GLU C CA 1
ATOM 3752 C C . GLU C 1 86 ? -14.447 -17.766 27.611 1.00 17.82 85 GLU C C 1
ATOM 3753 O O . GLU C 1 86 ? -15.305 -18.054 26.761 1.00 19.77 85 GLU C O 1
ATOM 3759 N N . ALA C 1 87 ? -13.345 -17.087 27.327 1.00 16.34 86 ALA C N 1
ATOM 3760 C CA . ALA C 1 87 ? -13.004 -16.662 25.957 1.00 16.98 86 ALA C CA 1
ATOM 3761 C C . ALA C 1 87 ? -12.522 -17.823 25.068 1.00 16.37 86 ALA C C 1
ATOM 3762 O O . ALA C 1 87 ? -12.318 -17.617 23.849 1.00 17.28 86 ALA C O 1
ATOM 3764 N N . GLY C 1 88 ? -12.295 -19.010 25.648 1.00 15.88 87 GLY C N 1
ATOM 3765 C CA . GLY C 1 88 ? -11.857 -20.196 24.846 1.00 16.04 87 GLY C CA 1
ATOM 3766 C C . GLY C 1 88 ? -10.387 -20.589 24.933 1.00 15.03 87 GLY C C 1
ATOM 3767 O O . GLY C 1 88 ? -9.916 -21.460 24.180 1.00 15.81 87 GLY C O 1
ATOM 3768 N N . ALA C 1 89 ? -9.641 -19.955 25.836 1.00 14.74 88 ALA C N 1
ATOM 3769 C CA . ALA C 1 89 ? -8.281 -20.432 26.100 1.00 13.78 88 ALA C CA 1
ATOM 3770 C C . ALA C 1 89 ? -8.321 -21.896 26.473 1.00 13.82 88 ALA C C 1
ATOM 3771 O O . ALA C 1 89 ? -9.175 -22.335 27.233 1.00 14.28 88 ALA C O 1
ATOM 3773 N N . GLN C 1 90 ? -7.392 -22.649 25.911 1.00 12.46 89 GLN C N 1
ATOM 3774 C CA . GLN C 1 90 ? -7.300 -24.063 26.225 1.00 13.22 89 GLN C CA 1
ATOM 3775 C C . GLN C 1 90 ? -6.325 -24.376 27.346 1.00 12.43 89 GLN C C 1
ATOM 3776 O O . GLN C 1 90 ? -6.262 -25.502 27.840 1.00 12.96 89 GLN C O 1
ATOM 3782 N N . PHE C 1 91 ? -5.569 -23.356 27.752 1.00 12.22 90 PHE C N 1
ATOM 3783 C CA . PHE C 1 91 ? -4.624 -23.464 28.860 1.00 12.44 90 PHE C CA 1
ATOM 3784 C C . PHE C 1 91 ? -4.268 -22.067 29.265 1.00 12.58 90 PHE C C 1
ATOM 3785 O O . PHE C 1 91 ? -4.493 -21.133 28.506 1.00 12.76 90 PHE C O 1
ATOM 3793 N N . ALA C 1 92 ? -3.642 -21.964 30.432 1.00 12.43 91 ALA C N 1
ATOM 3794 C CA . ALA C 1 92 ? -3.171 -20.686 30.948 1.00 12.57 91 ALA C CA 1
ATOM 3795 C C . ALA C 1 92 ? -1.734 -20.819 31.397 1.00 13.55 91 ALA C C 1
ATOM 3796 O O . ALA C 1 92 ? -1.334 -21.854 31.911 1.00 14.74 91 ALA C O 1
ATOM 3798 N N . ILE C 1 93 ? -0.958 -19.779 31.172 1.00 13.10 92 ILE C N 1
ATOM 3799 C CA . ILE C 1 93 ? 0.408 -19.715 31.672 1.00 14.23 92 ILE C CA 1
ATOM 3800 C C . ILE C 1 93 ? 0.495 -18.470 32.520 1.00 13.75 92 ILE C C 1
ATOM 3801 O O . ILE C 1 93 ? -0.127 -17.442 32.216 1.00 13.33 92 ILE C O 1
ATOM 3806 N N . SER C 1 94 ? 1.228 -18.586 33.627 1.00 12.49 93 SER C N 1
ATOM 3807 C CA . SER C 1 94 ? 1.453 -17.432 34.498 1.00 13.80 93 SER C CA 1
ATOM 3808 C C . SER C 1 94 ? 2.953 -17.266 34.671 1.00 14.11 93 SER C C 1
ATOM 3809 O O . SER C 1 94 ? 3.711 -18.247 34.615 1.00 13.66 93 SER C O 1
ATOM 3812 N N . PRO C 1 95 ? 3.408 -16.015 34.870 1.00 14.01 94 PRO C N 1
ATOM 3813 C CA . PRO C 1 95 ? 4.850 -15.818 35.033 1.00 13.61 94 PRO C CA 1
ATOM 3814 C C . PRO C 1 95 ? 5.386 -16.273 36.392 1.00 13.49 94 PRO C C 1
ATOM 3815 O O . PRO C 1 95 ? 6.586 -16.504 36.505 1.00 14.45 94 PRO C O 1
ATOM 3819 N N . GLY C 1 96 ? 4.503 -16.360 37.374 1.00 12.84 95 GLY C N 1
ATOM 3820 C CA . GLY C 1 96 ? 4.779 -16.866 38.716 1.00 13.10 95 GLY C CA 1
ATOM 3821 C C . GLY C 1 96 ? 3.494 -17.431 39.261 1.00 14.00 95 GLY C C 1
ATOM 3822 O O . GLY C 1 96 ? 2.500 -17.550 38.526 1.00 13.59 95 GLY C O 1
ATOM 3823 N N . LEU C 1 97 ? 3.506 -17.788 40.533 1.00 12.28 96 LEU C N 1
ATOM 3824 C CA . LEU C 1 97 ? 2.305 -18.381 41.112 1.00 11.28 96 LEU C CA 1
ATOM 3825 C C . LEU C 1 97 ? 1.933 -17.727 42.442 1.00 12.73 96 LEU C C 1
ATOM 3826 O O . LEU C 1 97 ? 2.791 -17.154 43.133 1.00 12.81 96 LEU C O 1
ATOM 3831 N N . THR C 1 98 ? 0.659 -17.847 42.791 1.00 12.38 97 THR C N 1
ATOM 3832 C CA . THR C 1 98 ? 0.119 -17.431 44.083 1.00 13.23 97 THR C CA 1
ATOM 3833 C C . THR C 1 98 ? -0.899 -18.459 44.475 1.00 13.21 97 THR C C 1
ATOM 3834 O O . THR C 1 98 ? -1.387 -19.209 43.619 1.00 13.15 97 THR C O 1
ATOM 3838 N N . GLU C 1 99 ? -1.218 -18.512 45.757 1.00 13.40 98 GLU C N 1
ATOM 3839 C CA . GLU C 1 99 ? -2.189 -19.503 46.203 1.00 14.80 98 GLU C CA 1
ATOM 3840 C C . GLU C 1 99 ? -3.594 -19.260 45.603 1.00 15.04 98 GLU C C 1
ATOM 3841 O O . GLU C 1 99 ? -4.260 -20.232 45.175 1.00 15.94 98 GLU C O 1
ATOM 3847 N N . PRO C 1 100 ? -4.060 -17.974 45.548 1.00 14.13 99 PRO C N 1
ATOM 3848 C CA . PRO C 1 100 ? -5.398 -17.801 44.911 1.00 14.73 99 PRO C CA 1
ATOM 3849 C C . PRO C 1 100 ? -5.436 -18.230 43.461 1.00 14.42 99 PRO C C 1
ATOM 3850 O O . PRO C 1 100 ? -6.413 -18.839 43.021 1.00 15.02 99 PRO C O 1
ATOM 3854 N N . LEU C 1 101 ? -4.344 -18.009 42.730 1.00 13.76 100 LEU C N 1
ATOM 3855 C CA . LEU C 1 101 ? -4.326 -18.424 41.336 1.00 13.78 100 LEU C CA 1
ATOM 3856 C C . LEU C 1 101 ? -4.258 -19.963 41.227 1.00 13.25 100 LEU C C 1
ATOM 3857 O O . LEU C 1 101 ? -4.964 -20.549 40.407 1.00 14.08 100 LEU C O 1
ATOM 3862 N N . LEU C 1 102 ? -3.431 -20.597 42.040 1.00 13.35 101 LEU C N 1
ATOM 3863 C CA . LEU C 1 102 ? -3.342 -22.057 42.051 1.00 13.64 101 LEU C CA 1
ATOM 3864 C C . LEU C 1 102 ? -4.687 -22.684 42.435 1.00 13.98 101 LEU C C 1
ATOM 3865 O O . LEU C 1 102 ? -5.140 -23.660 41.804 1.00 14.68 101 LEU C O 1
ATOM 3870 N N . LYS C 1 103 ? -5.334 -22.135 43.457 1.00 14.15 102 LYS C N 1
ATOM 3871 C CA . LYS C 1 103 ? -6.637 -22.688 43.880 1.00 14.66 102 LYS C CA 1
ATOM 3872 C C . LYS C 1 103 ? -7.658 -22.569 42.747 1.00 14.59 102 LYS C C 1
ATOM 3873 O O . LYS C 1 103 ? -8.359 -23.557 42.423 1.00 15.85 102 LYS C O 1
ATOM 3879 N N . ALA C 1 104 ? -7.749 -21.382 42.143 1.00 14.04 103 ALA C N 1
ATOM 3880 C CA . ALA C 1 104 ? -8.705 -21.193 41.066 1.00 13.79 103 ALA C CA 1
ATOM 3881 C C . ALA C 1 104 ? -8.434 -22.121 39.891 1.00 14.63 103 ALA C C 1
ATOM 3882 O O . ALA C 1 104 ? -9.380 -22.684 39.292 1.00 15.81 103 ALA C O 1
ATOM 3884 N N . ALA C 1 105 ? -7.159 -22.252 39.528 1.00 13.33 104 ALA C N 1
ATOM 3885 C CA . ALA C 1 105 ? -6.797 -23.116 38.419 1.00 14.07 104 ALA C CA 1
ATOM 3886 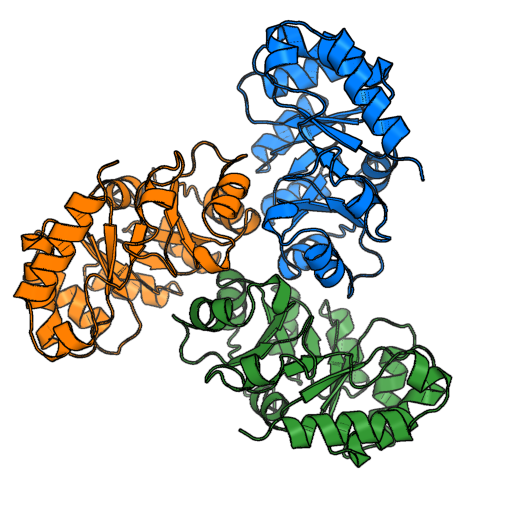C C . ALA C 1 105 ? -7.241 -24.550 38.670 1.00 14.57 104 ALA C C 1
ATOM 3887 O O . ALA C 1 105 ? -7.866 -25.174 37.796 1.00 14.33 104 ALA C O 1
ATOM 3889 N N . THR C 1 106 ? -6.932 -25.089 39.851 1.00 15.45 105 THR C N 1
ATOM 3890 C CA . THR C 1 106 ? -7.262 -26.487 40.104 1.00 17.95 105 THR C CA 1
ATOM 3891 C C . THR C 1 106 ? -8.772 -26.739 40.229 1.00 18.76 105 THR C C 1
ATOM 3892 O O . THR C 1 106 ? -9.243 -27.883 40.029 1.00 20.12 105 THR C O 1
ATOM 3896 N N . GLU C 1 107 ? -9.516 -25.665 40.489 1.00 18.03 106 GLU C N 1
ATOM 3897 C CA . GLU C 1 107 ? -10.980 -25.702 40.521 1.00 18.97 106 GLU C CA 1
ATOM 3898 C C . GLU C 1 107 ? -11.607 -25.560 39.138 1.00 19.10 106 GLU C C 1
ATOM 3899 O O . GLU C 1 107 ? -12.797 -25.899 38.933 1.00 20.70 106 GLU C O 1
ATOM 3905 N N . GLY C 1 108 ? -10.823 -25.058 38.184 1.00 17.33 107 GLY C N 1
ATOM 3906 C CA . GLY C 1 108 ? -11.362 -24.763 36.850 1.00 16.30 107 GLY C CA 1
ATOM 3907 C C . GLY C 1 108 ? -11.087 -25.849 35.826 1.00 16.04 107 GLY C C 1
ATOM 3908 O O . GLY C 1 108 ? -10.604 -26.924 36.155 1.00 16.93 107 GLY C O 1
ATOM 3909 N N . THR C 1 109 ? -11.400 -25.544 34.572 1.00 16.38 108 THR C N 1
ATOM 3910 C CA . THR C 1 109 ? -11.448 -26.585 33.533 1.00 15.65 108 THR C CA 1
ATOM 3911 C C . THR C 1 109 ? -10.242 -26.715 32.637 1.00 15.56 108 THR C C 1
ATOM 3912 O O . THR C 1 109 ? -10.167 -27.682 31.866 1.00 17.15 108 THR C O 1
ATOM 3916 N N . ILE C 1 110 ? -9.302 -25.768 32.745 1.00 14.14 109 ILE C N 1
ATOM 3917 C CA . ILE C 1 110 ? -8.127 -25.764 31.860 1.00 12.55 109 ILE C CA 1
ATOM 3918 C C . ILE C 1 110 ? -6.809 -25.809 32.650 1.00 12.90 109 ILE C C 1
ATOM 3919 O O . ILE C 1 110 ? -6.728 -25.283 33.760 1.00 12.76 109 ILE C O 1
ATOM 3924 N N . PRO C 1 111 ? -5.777 -26.425 32.072 1.00 12.18 110 PRO C N 1
ATOM 3925 C CA . PRO C 1 111 ? -4.538 -26.521 32.818 1.00 12.51 110 PRO C CA 1
ATOM 3926 C C . PRO C 1 111 ? -3.878 -25.152 32.924 1.00 12.93 110 PRO C C 1
ATOM 3927 O O . PRO C 1 111 ? -3.878 -24.376 31.949 1.00 13.73 110 PRO C O 1
ATOM 3931 N N . LEU C 1 112 ? -3.295 -24.886 34.098 1.00 13.09 111 LEU C N 1
ATOM 3932 C CA . LEU C 1 112 ? -2.384 -23.775 34.349 1.00 13.26 111 LEU C CA 1
ATOM 3933 C C . LEU C 1 112 ? -0.990 -24.362 34.408 1.00 13.33 111 LEU C C 1
ATOM 3934 O O . LEU C 1 112 ? -0.756 -25.339 35.121 1.00 13.54 111 LEU C O 1
ATOM 3939 N N . ILE C 1 113 ? -0.086 -23.751 33.650 1.00 12.81 112 ILE C N 1
ATOM 3940 C CA . ILE C 1 113 ? 1.341 -24.073 33.736 1.00 12.76 112 ILE C CA 1
ATOM 3941 C C . ILE C 1 113 ? 2.010 -22.809 34.305 1.00 13.46 112 ILE C C 1
ATOM 3942 O O . ILE C 1 113 ? 2.240 -21.837 33.600 1.00 12.81 112 ILE C O 1
ATOM 3947 N N . PRO C 1 114 ? 2.222 -22.800 35.624 1.00 13.16 113 PRO C N 1
ATOM 3948 C CA . PRO C 1 114 ? 2.666 -21.554 36.259 1.00 13.73 113 PRO C CA 1
ATOM 3949 C C . PRO C 1 114 ? 4.187 -21.480 36.352 1.00 13.31 113 PRO C C 1
ATOM 3950 O O . PRO C 1 114 ? 4.877 -22.518 36.470 1.00 13.00 113 PRO C O 1
ATOM 3954 N N . GLY C 1 115 ? 4.711 -20.263 36.273 1.00 13.25 114 GLY C N 1
ATOM 3955 C CA . GLY C 1 115 ? 6.160 -20.051 36.375 1.00 13.26 114 GLY C CA 1
ATOM 3956 C C . GLY C 1 115 ? 6.635 -20.175 37.809 1.00 13.38 114 GLY C C 1
ATOM 3957 O O . GLY C 1 115 ? 5.940 -19.772 38.779 1.00 12.15 114 GLY C O 1
ATOM 3958 N N . ILE C 1 116 ? 7.846 -20.717 37.948 1.00 12.99 115 ILE C N 1
ATOM 3959 C CA . ILE C 1 116 ? 8.548 -20.657 39.227 1.00 12.96 115 ILE C CA 1
ATOM 3960 C C . ILE C 1 116 ? 9.976 -20.236 38.957 1.00 12.43 115 ILE C C 1
ATOM 3961 O O . ILE C 1 116 ? 10.486 -20.381 37.814 1.00 12.92 115 ILE C O 1
ATOM 3966 N N . SER C 1 117 ? 10.597 -19.689 40.004 1.00 12.53 116 SER C N 1
ATOM 3967 C CA . SER C 1 117 ? 12.015 -19.348 39.993 1.00 12.42 116 SER C CA 1
ATOM 3968 C C . SER C 1 117 ? 12.815 -20.116 41.018 1.00 12.58 116 SER C C 1
ATOM 3969 O O . SER C 1 117 ? 14.009 -20.248 40.873 1.00 15.99 116 SER C O 1
ATOM 3972 N N . THR C 1 118 ? 12.161 -20.566 42.078 1.00 11.37 117 THR C N 1
ATOM 3973 C CA . THR C 1 118 ? 12.871 -21.159 43.214 1.00 12.58 117 THR C CA 1
ATOM 3974 C C . THR C 1 118 ? 12.210 -22.446 43.631 1.00 13.00 117 THR C C 1
ATOM 3975 O O . THR C 1 118 ? 11.055 -22.702 43.325 1.00 13.05 117 THR C O 1
ATOM 3979 N N . VAL C 1 119 ? 12.955 -23.237 44.390 1.00 13.00 118 VAL C N 1
ATOM 3980 C CA . VAL C 1 119 ? 12.401 -24.517 44.851 1.00 13.31 118 VAL C CA 1
ATOM 3981 C C . VAL C 1 119 ? 11.224 -24.318 45.779 1.00 11.61 118 VAL C C 1
ATOM 3982 O O . VAL C 1 119 ? 10.306 -25.134 45.778 1.00 13.11 118 VAL C O 1
ATOM 3986 N N . SER C 1 120 ? 11.214 -23.255 46.590 1.00 11.34 119 SER C N 1
ATOM 3987 C CA . SER C 1 120 ? 10.058 -23.064 47.506 1.00 10.48 119 SER C CA 1
ATOM 3988 C C . SER C 1 120 ? 8.812 -22.796 46.645 1.00 10.92 119 SER C C 1
ATOM 3989 O O . SER C 1 120 ? 7.716 -23.198 47.000 1.00 12.63 119 SER C O 1
ATOM 3992 N N . GLU C 1 121 ? 8.970 -22.050 45.549 1.00 11.55 120 GLU C N 1
ATOM 3993 C CA . GLU C 1 121 ? 7.822 -21.780 44.689 1.00 11.46 120 GLU C CA 1
ATOM 3994 C C . GLU C 1 121 ? 7.339 -23.088 44.038 1.00 13.40 120 GLU C C 1
ATOM 3995 O O . GLU C 1 121 ? 6.135 -23.333 43.938 1.00 13.51 120 GLU C O 1
ATOM 4001 N N . LEU C 1 122 ? 8.289 -23.922 43.609 1.00 12.12 121 LEU C N 1
ATOM 4002 C CA . LEU C 1 122 ? 7.981 -25.234 43.046 1.00 12.52 121 LEU C CA 1
ATOM 4003 C C . LEU C 1 122 ? 7.217 -26.063 44.060 1.00 12.43 121 LEU C C 1
ATOM 4004 O O . LEU C 1 122 ? 6.193 -26.657 43.744 1.00 13.52 121 LEU C O 1
ATOM 4009 N N . MET C 1 123 ? 7.703 -26.079 45.302 1.00 13.21 122 MET C N 1
ATOM 4010 C CA . MET C 1 123 ? 7.035 -26.822 46.380 1.00 13.00 122 MET C CA 1
ATOM 4011 C C . MET C 1 123 ? 5.609 -26.344 46.621 1.00 13.81 122 MET C C 1
ATOM 4012 O O . MET C 1 123 ? 4.698 -27.163 46.836 1.00 14.24 122 MET C O 1
ATOM 4017 N N . LEU C 1 124 ? 5.380 -25.040 46.556 1.00 13.17 123 LEU C N 1
ATOM 4018 C CA . LEU C 1 124 ? 4.016 -24.516 46.718 1.00 13.34 123 LEU C CA 1
ATOM 4019 C C . LEU C 1 124 ? 3.114 -25.044 45.577 1.00 13.98 123 LEU C C 1
ATOM 4020 O O . LEU C 1 124 ? 2.017 -25.545 45.823 1.00 14.76 123 LEU C O 1
ATOM 4025 N N . GLY C 1 125 ? 3.607 -24.980 44.340 1.00 13.02 124 GLY C N 1
ATOM 4026 C CA . GLY C 1 125 ? 2.801 -25.481 43.200 1.00 14.07 124 GLY C CA 1
ATOM 4027 C C . GLY C 1 125 ? 2.537 -26.975 43.380 1.00 14.97 124 GLY C C 1
ATOM 4028 O O . GLY C 1 125 ? 1.428 -27.441 43.097 1.00 14.45 124 GLY C O 1
ATOM 4029 N N . MET C 1 126 ? 3.547 -27.729 43.841 1.00 14.47 125 MET C N 1
ATOM 4030 C CA . MET C 1 126 ? 3.371 -29.181 44.021 1.00 15.58 125 MET C CA 1
ATOM 4031 C C . MET C 1 126 ? 2.383 -29.470 45.134 1.00 14.63 125 MET C C 1
ATOM 4032 O O . MET C 1 126 ? 1.696 -30.525 45.083 1.00 16.33 125 MET C O 1
ATOM 4037 N N . ASP C 1 127 ? 2.249 -28.552 46.114 1.00 14.62 126 ASP C N 1
ATOM 4038 C CA . ASP C 1 127 ? 1.288 -28.746 47.200 1.00 15.71 126 ASP C CA 1
ATOM 4039 C C . ASP C 1 127 ? -0.160 -28.675 46.684 1.00 15.75 126 ASP C C 1
ATOM 4040 O O . ASP C 1 127 ? -1.114 -29.140 47.347 1.00 17.07 126 ASP C O 1
ATOM 4045 N N . TYR C 1 128 ? -0.316 -28.031 45.520 1.00 15.29 127 TYR C N 1
ATOM 4046 C CA . TYR C 1 128 ? -1.600 -27.994 44.820 1.00 15.28 127 TYR C CA 1
ATOM 4047 C C . TYR C 1 128 ? -1.762 -29.097 43.777 1.00 16.45 127 TYR C C 1
ATOM 4048 O O . TYR C 1 128 ? -2.772 -29.109 43.030 1.00 17.00 127 TYR C O 1
ATOM 4057 N N . GLY C 1 129 ? -0.814 -30.013 43.720 1.00 16.25 128 GLY C N 1
ATOM 4058 C CA . GLY C 1 129 ? -0.916 -31.144 42.781 1.00 17.01 128 GLY C CA 1
ATOM 4059 C C . GLY C 1 129 ? -0.337 -30.970 41.396 1.00 17.03 128 GLY C C 1
ATOM 4060 O O . GLY C 1 129 ? -0.516 -31.854 40.540 1.00 18.92 128 GLY C O 1
ATOM 4061 N N . LEU C 1 130 ? 0.333 -29.840 41.143 1.00 16.38 129 LEU C N 1
ATOM 4062 C CA . LEU C 1 130 ? 0.894 -29.598 39.811 1.00 16.48 129 LEU C CA 1
ATOM 4063 C C . LEU C 1 130 ? 2.263 -30.262 39.667 1.00 16.67 129 LEU C C 1
ATOM 4064 O O . LEU C 1 130 ? 3.038 -30.385 40.647 1.00 16.28 129 LEU C O 1
ATOM 4069 N N . LYS C 1 131 ? 2.577 -30.712 38.447 1.00 17.32 130 LYS C N 1
ATOM 4070 C CA . LYS C 1 131 ? 3.850 -31.369 38.194 1.00 19.69 130 LYS C CA 1
ATOM 4071 C C . LYS C 1 131 ? 4.521 -30.818 36.956 1.00 18.09 130 LYS C C 1
ATOM 4072 O O . LYS C 1 131 ? 5.646 -31.195 36.690 1.00 18.82 130 LYS C O 1
ATOM 4078 N N . GLU C 1 132 ? 3.835 -29.919 36.228 1.00 17.15 131 GLU C N 1
ATOM 4079 C CA . GLU C 1 132 ? 4.444 -29.232 35.082 1.00 16.37 131 GLU C CA 1
ATOM 4080 C C . GLU C 1 132 ? 4.506 -27.734 35.361 1.00 15.70 131 GLU C C 1
ATOM 4081 O O . GLU C 1 132 ? 3.513 -27.165 35.763 1.00 14.97 131 GLU C O 1
ATOM 4087 N N . PHE C 1 133 ? 5.669 -27.111 35.137 1.00 13.60 132 PHE C N 1
ATOM 4088 C CA . PHE C 1 133 ? 5.847 -25.709 35.494 1.00 13.32 132 PHE C CA 1
ATOM 4089 C C . PHE C 1 133 ? 6.540 -24.960 34.400 1.00 14.13 132 PHE C C 1
ATOM 4090 O O . PHE C 1 133 ? 7.229 -25.579 33.595 1.00 15.26 132 PHE C O 1
ATOM 4098 N N . LYS C 1 134 ? 6.378 -23.631 34.377 1.00 14.23 133 LYS C N 1
ATOM 4099 C CA . LYS C 1 134 ? 7.223 -22.783 33.564 1.00 14.06 133 LYS C CA 1
ATOM 4100 C C . LYS C 1 134 ? 8.426 -22.416 34.450 1.00 14.13 133 LYS C C 1
ATOM 4101 O O . LYS C 1 134 ? 8.307 -22.348 35.664 1.00 15.31 133 LYS C O 1
ATOM 4107 N N . PHE C 1 135 ? 9.593 -22.277 33.856 1.00 13.76 134 PHE C N 1
ATOM 4108 C CA . PHE C 1 135 ? 10.788 -21.812 34.591 1.00 14.84 134 PHE C CA 1
ATOM 4109 C C . PHE C 1 135 ? 11.083 -20.441 34.030 1.00 15.16 134 PHE C C 1
ATOM 4110 O O . PHE C 1 135 ? 11.630 -20.343 32.930 1.00 15.31 134 PHE C O 1
ATOM 4118 N N . PHE C 1 136 ? 10.738 -19.384 34.785 1.00 15.21 135 PHE C N 1
ATOM 4119 C CA . PHE C 1 136 ? 10.734 -18.032 34.263 1.00 15.87 135 PHE C CA 1
ATOM 4120 C C . PHE C 1 136 ? 11.229 -17.042 35.306 1.00 16.63 135 PHE C C 1
ATOM 4121 O O . PHE C 1 136 ? 10.888 -17.158 36.484 1.00 17.04 135 PHE C O 1
ATOM 4129 N N . PRO C 1 137 ? 12.046 -16.072 34.895 1.00 16.73 136 PRO C N 1
ATOM 4130 C CA . PRO C 1 137 ? 12.752 -15.948 33.589 1.00 17.56 136 PRO C CA 1
ATOM 4131 C C . PRO C 1 137 ? 13.948 -16.865 33.652 1.00 18.57 136 PRO C C 1
ATOM 4132 O O . PRO C 1 137 ? 14.756 -16.766 34.579 1.00 19.59 136 PRO C O 1
ATOM 4136 N N . ALA C 1 138 ? 14.002 -17.821 32.722 1.00 17.97 137 ALA C N 1
ATOM 4137 C CA . ALA C 1 138 ? 14.983 -18.903 32.802 1.00 18.20 137 ALA C CA 1
ATOM 4138 C C . ALA C 1 138 ? 16.411 -18.393 32.931 1.00 19.64 137 ALA C C 1
ATO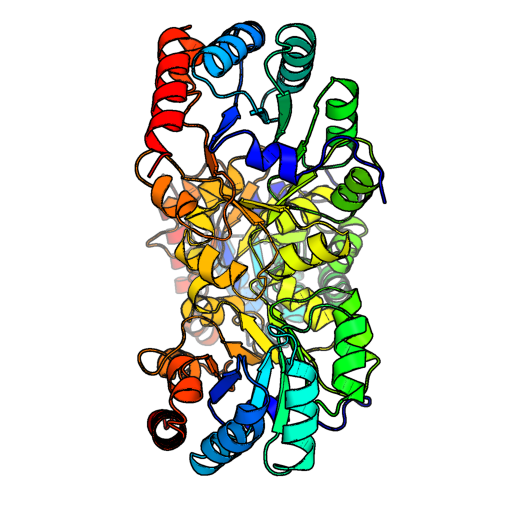M 4139 O O . ALA C 1 138 ? 17.148 -18.876 33.770 1.00 18.91 137 ALA C O 1
ATOM 4141 N N . GLU C 1 139 ? 16.827 -17.464 32.077 1.00 20.48 138 GLU C N 1
ATOM 4142 C CA . GLU C 1 139 ? 18.229 -17.051 32.154 1.00 23.31 138 GLU C CA 1
ATOM 4143 C C . GLU C 1 139 ? 18.471 -16.392 33.530 1.00 24.39 138 GLU C C 1
ATOM 4144 O O . GLU C 1 139 ? 19.422 -16.748 34.246 1.00 25.26 138 GLU C O 1
ATOM 4150 N N . ALA C 1 140 ? 17.541 -15.540 33.937 1.00 25.21 139 ALA C N 1
ATOM 4151 C CA . ALA C 1 140 ? 17.674 -14.852 35.232 1.00 25.78 139 ALA C CA 1
ATOM 4152 C C . ALA C 1 140 ? 17.644 -15.756 36.462 1.00 25.84 139 ALA C C 1
ATOM 4153 O O . ALA C 1 140 ? 18.190 -15.393 37.518 1.00 27.57 139 ALA C O 1
ATOM 4155 N N . ASN C 1 141 ? 16.994 -16.912 36.340 1.00 24.73 140 ASN C N 1
ATOM 4156 C CA . ASN C 1 141 ? 16.851 -17.907 37.390 1.00 24.09 140 ASN C CA 1
ATOM 4157 C C . ASN C 1 141 ? 18.116 -18.745 37.633 1.00 24.08 140 ASN C C 1
ATOM 4158 O O . ASN C 1 141 ? 18.130 -19.639 38.496 1.00 25.01 140 ASN C O 1
ATOM 4163 N N . GLY C 1 142 ? 19.136 -18.563 36.801 1.00 24.73 141 GLY C N 1
ATOM 4164 C CA . GLY C 1 142 ? 20.280 -19.470 36.882 1.00 24.06 141 GLY C CA 1
ATOM 4165 C C . GLY C 1 142 ? 20.371 -20.496 35.758 1.00 24.79 141 GLY C C 1
ATOM 4166 O O . GLY C 1 142 ? 21.297 -21.316 35.706 1.00 26.02 141 GLY C O 1
ATOM 4167 N N . GLY C 1 143 ? 19.409 -20.443 34.838 1.00 23.78 142 GLY C N 1
ATOM 4168 C CA . GLY C 1 143 ? 19.567 -21.142 33.570 1.00 22.35 142 GLY C CA 1
ATOM 4169 C C . GLY C 1 143 ? 19.631 -22.633 33.663 1.00 22.16 142 GLY C C 1
ATOM 4170 O O . GLY C 1 143 ? 19.059 -23.259 34.547 1.00 22.29 142 GLY C O 1
ATOM 4171 N N . VAL C 1 144 ? 20.319 -23.234 32.684 1.00 21.37 143 VAL C N 1
ATOM 4172 C CA . VAL C 1 144 ? 20.449 -24.654 32.665 1.00 20.85 143 VAL C CA 1
ATOM 4173 C C . VAL C 1 144 ? 21.025 -25.251 33.950 1.00 20.10 143 VAL C C 1
ATOM 4174 O O . VAL C 1 144 ? 20.523 -26.266 34.437 1.00 20.67 143 VAL C O 1
ATOM 4178 N N . LYS C 1 145 ? 22.064 -24.628 34.506 1.00 20.96 144 LYS C N 1
ATOM 4179 C CA . LYS C 1 145 ? 22.644 -25.115 35.760 1.00 22.06 144 LYS C CA 1
ATOM 4180 C C . LYS C 1 145 ? 21.649 -25.148 36.944 1.00 21.30 144 LYS C C 1
ATOM 4181 O O . LYS C 1 145 ? 21.637 -26.085 37.737 1.00 22.49 144 LYS C O 1
ATOM 4187 N N . ALA C 1 146 ? 20.762 -24.171 37.001 1.00 22.82 145 ALA C N 1
ATOM 4188 C CA . ALA C 1 146 ? 19.694 -24.195 38.009 1.00 22.86 145 ALA C CA 1
ATOM 4189 C C . ALA C 1 146 ? 18.749 -25.381 37.850 1.00 23.29 145 ALA C C 1
ATOM 4190 O O . ALA C 1 146 ? 18.445 -26.076 38.809 1.00 23.38 145 ALA C O 1
ATOM 4192 N N . LEU C 1 147 ? 18.315 -25.677 36.624 1.00 22.96 146 LEU C N 1
ATOM 4193 C CA . LEU C 1 147 ? 17.461 -26.843 36.445 1.00 21.83 146 LEU C CA 1
ATOM 4194 C C . LEU C 1 147 ? 18.150 -28.172 36.726 1.00 23.22 146 LEU C C 1
ATOM 4195 O O . LEU C 1 147 ? 17.520 -29.139 37.164 1.00 21.76 146 LEU C O 1
ATOM 4200 N N . GLN C 1 148 ? 19.441 -28.248 36.454 1.00 22.49 147 GLN C N 1
ATOM 4201 C CA . GLN C 1 148 ? 20.136 -29.459 36.756 1.00 24.77 147 GLN C CA 1
ATOM 4202 C C . GLN C 1 148 ? 20.125 -29.611 38.263 1.00 26.30 147 GLN C C 1
ATOM 4203 O O . GLN C 1 148 ? 20.111 -30.762 38.756 1.00 26.25 147 GLN C O 1
ATOM 4209 N N . ALA C 1 149 ? 20.121 -28.442 38.937 1.00 26.97 148 ALA C N 1
ATOM 4210 C CA . ALA C 1 149 ? 20.092 -28.282 40.412 1.00 28.68 148 ALA C CA 1
ATOM 4211 C C . ALA C 1 149 ? 18.701 -28.036 41.015 1.00 29.38 148 ALA C C 1
ATOM 4212 O O . ALA C 1 149 ? 18.428 -28.657 42.026 1.00 31.29 148 ALA C O 1
ATOM 4214 N N . ILE C 1 150 ? 17.911 -27.066 40.494 1.00 30.35 149 ILE C N 1
ATOM 4215 C CA . ILE C 1 150 ? 16.505 -26.754 40.967 1.00 29.47 149 ILE C CA 1
ATOM 4216 C C . ILE C 1 150 ? 15.635 -27.964 40.757 1.00 30.79 149 ILE C C 1
ATOM 4217 O O . ILE C 1 150 ? 14.837 -28.331 41.636 1.00 32.23 149 ILE C O 1
ATOM 4222 N N . ALA C 1 151 ? 15.806 -28.601 39.612 1.00 31.33 150 ALA C N 1
ATOM 4223 C CA . ALA C 1 151 ? 15.086 -29.839 39.296 1.00 31.42 150 ALA C CA 1
ATOM 4224 C C . ALA C 1 151 ? 15.710 -31.091 39.949 1.00 31.98 150 ALA C C 1
ATOM 4225 O O . ALA C 1 151 ? 15.077 -32.171 39.957 1.00 31.95 150 ALA C O 1
ATOM 4227 N N . GLY C 1 152 ? 16.926 -30.972 40.462 1.00 31.01 151 GLY C N 1
ATOM 4228 C CA . GLY C 1 152 ? 17.630 -32.147 41.130 1.00 29.14 151 GLY C CA 1
ATOM 4229 C C . GLY C 1 152 ? 16.835 -33.094 42.061 1.00 29.98 151 GLY C C 1
ATOM 4230 O O . GLY C 1 152 ? 16.575 -34.221 41.668 1.00 32.85 151 GLY C O 1
ATOM 4231 N N . PRO C 1 153 ? 16.520 -32.692 43.331 1.00 27.86 152 PRO C N 1
ATOM 4232 C CA . PRO C 1 153 ? 15.613 -33.287 44.352 1.00 24.89 152 PRO C CA 1
ATOM 4233 C C . PRO C 1 153 ? 14.190 -33.538 43.863 1.00 22.40 152 PRO C C 1
ATOM 4234 O O . PRO C 1 153 ? 13.343 -34.021 44.620 1.00 21.24 152 PRO C O 1
ATOM 4238 N N . PHE C 1 154 ? 13.919 -33.178 42.616 1.00 20.15 153 PHE C N 1
ATOM 4239 C CA . PHE C 1 154 ? 12.588 -33.273 42.047 1.00 20.22 153 PHE C CA 1
ATOM 4240 C C . PHE C 1 154 ? 12.642 -33.980 40.700 1.00 22.15 153 PHE C C 1
ATOM 4241 O O . PHE C 1 154 ? 12.373 -33.374 39.649 1.00 21.50 153 PHE C O 1
ATOM 4249 N N . SER C 1 155 ? 13.007 -35.256 40.736 1.00 23.25 154 SER C N 1
ATOM 4250 C CA . SER C 1 155 ? 13.237 -36.011 39.492 1.00 24.87 154 SER C CA 1
ATOM 4251 C C . SER C 1 155 ? 12.016 -36.096 38.581 1.00 24.46 154 SER C C 1
ATOM 4252 O O . SER C 1 155 ? 12.179 -36.264 37.362 1.00 25.28 154 SER C O 1
ATOM 4255 N N . GLN C 1 156 ? 10.817 -36.009 39.155 1.00 24.24 155 GLN C N 1
ATOM 4256 C CA . GLN C 1 156 ? 9.546 -36.177 38.425 1.00 24.65 155 GLN C CA 1
ATOM 4257 C C . GLN C 1 156 ? 8.954 -34.910 37.837 1.00 23.14 155 GLN C C 1
ATOM 4258 O O . GLN C 1 156 ? 8.045 -34.960 36.989 1.00 23.90 155 GLN C O 1
ATOM 4264 N N . VAL C 1 157 ? 9.424 -33.767 38.318 1.00 21.19 156 VAL C N 1
ATOM 4265 C CA . VAL C 1 157 ? 8.889 -32.502 37.854 1.00 18.95 156 VAL C CA 1
ATOM 4266 C C . VAL C 1 157 ? 9.412 -32.162 36.459 1.00 17.89 156 VAL C C 1
ATOM 4267 O O . VAL C 1 157 ? 10.564 -32.433 36.119 1.00 18.68 156 VAL C O 1
ATOM 4271 N N . ARG C 1 158 ? 8.550 -31.583 35.639 1.00 16.69 157 ARG C N 1
ATOM 4272 C CA . ARG C 1 158 ? 8.951 -31.189 34.300 1.00 15.67 157 ARG C CA 1
ATOM 4273 C C . ARG C 1 158 ? 8.682 -29.713 34.028 1.00 15.60 157 ARG C C 1
ATOM 4274 O O . ARG C 1 158 ? 7.751 -29.141 34.595 1.00 15.88 157 ARG C O 1
ATOM 4282 N N . PHE C 1 159 ? 9.482 -29.144 33.125 1.00 15.30 158 PHE C N 1
ATOM 4283 C CA . PHE C 1 159 ? 9.477 -27.699 32.870 1.00 15.30 158 PHE C CA 1
ATOM 4284 C C . PHE C 1 159 ? 9.342 -27.254 31.437 1.00 17.43 158 PHE C C 1
ATOM 4285 O O . PHE C 1 159 ? 9.782 -27.948 30.519 1.00 17.58 158 PHE C O 1
ATOM 4293 N N . CYS C 1 160 ? 8.821 -26.014 31.289 1.00 18.25 159 CYS C N 1
ATOM 4294 C CA . CYS C 1 160 ? 8.955 -25.170 30.090 1.00 17.51 159 CYS C CA 1
ATOM 4295 C C . CYS C 1 160 ? 9.712 -23.862 30.439 1.00 16.61 159 CYS C C 1
ATOM 4296 O O . CYS C 1 160 ? 9.128 -22.883 30.882 1.00 16.00 159 CYS C O 1
ATOM 4299 N N . PRO C 1 161 ? 11.037 -23.856 30.269 1.00 15.41 160 PRO C N 1
ATOM 4300 C CA . PRO C 1 161 ? 11.817 -22.651 30.480 1.00 14.62 160 PRO C CA 1
ATOM 4301 C C . PRO C 1 161 ? 11.455 -21.575 29.452 1.00 14.91 160 PRO C C 1
ATOM 4302 O O . PRO C 1 161 ? 11.382 -21.837 28.249 1.00 14.39 160 PRO C O 1
ATOM 4306 N N . THR C 1 162 ? 11.330 -20.344 29.934 1.00 15.11 161 THR C N 1
ATOM 4307 C CA . THR C 1 162 ? 11.011 -19.195 29.109 1.00 15.88 161 THR C CA 1
ATOM 4308 C C . THR C 1 162 ? 11.734 -18.013 29.709 1.00 15.68 161 THR C C 1
ATOM 4309 O O . THR C 1 162 ? 11.781 -17.892 30.935 1.00 16.35 161 THR C O 1
ATOM 4313 N N . GLY C 1 163 ? 12.309 -17.151 28.857 1.00 14.98 162 GLY C N 1
ATOM 4314 C CA . GLY C 1 163 ? 12.946 -15.913 29.305 1.00 17.08 162 GLY C CA 1
ATOM 4315 C C . GLY C 1 163 ? 14.401 -15.940 28.902 1.00 17.78 162 GLY C C 1
ATOM 4316 O O . GLY C 1 163 ? 15.219 -16.619 29.535 1.00 19.40 162 GLY C O 1
ATOM 4317 N N . GLY C 1 164 ? 14.690 -15.208 27.834 1.00 17.11 163 GLY C N 1
ATOM 4318 C CA . GLY C 1 164 ? 16.049 -15.097 27.276 1.00 17.62 163 GLY C CA 1
ATOM 4319 C C . GLY C 1 164 ? 16.512 -16.309 26.486 1.00 18.44 163 GLY C C 1
ATOM 4320 O O . GLY C 1 164 ? 17.719 -16.499 26.299 1.00 20.08 163 GLY C O 1
ATOM 4321 N N . ILE C 1 165 ? 15.548 -17.075 25.984 1.00 18.32 164 ILE C N 1
ATOM 4322 C CA . ILE C 1 165 ? 15.852 -18.246 25.193 1.00 17.52 164 ILE C CA 1
ATOM 4323 C C . ILE C 1 165 ? 15.652 -17.906 23.721 1.00 18.03 164 ILE C C 1
ATOM 4324 O O . ILE C 1 165 ? 14.723 -17.194 23.349 1.00 19.41 164 ILE C O 1
ATOM 4329 N N . SER C 1 166 ? 16.574 -18.370 22.880 1.00 17.71 165 SER C N 1
ATOM 4330 C CA . SER C 1 166 ? 16.510 -18.095 21.453 1.00 18.11 165 SER C CA 1
ATOM 4331 C C . SER C 1 166 ? 17.168 -19.267 20.757 1.00 17.09 165 SER C C 1
ATOM 4332 O O . SER C 1 166 ? 17.534 -20.237 21.426 1.00 15.25 165 SER C O 1
ATOM 4335 N N . PRO C 1 167 ? 17.303 -19.210 19.421 1.00 16.57 166 PRO C N 1
ATOM 4336 C CA . PRO C 1 167 ? 18.009 -20.317 18.755 1.00 17.75 166 PRO C CA 1
ATOM 4337 C C . PRO C 1 167 ? 19.436 -20.564 19.260 1.00 17.71 166 PRO C C 1
ATOM 4338 O O . PRO C 1 167 ? 19.969 -21.688 19.121 1.00 18.22 166 PRO C O 1
ATOM 4342 N N . ALA C 1 168 ? 20.062 -19.543 19.835 1.00 18.30 167 ALA C N 1
ATOM 4343 C CA . ALA C 1 168 ? 21.449 -19.656 20.299 1.00 19.27 167 ALA C CA 1
ATOM 4344 C C . ALA C 1 168 ? 21.571 -20.608 21.487 1.00 19.42 167 ALA C C 1
ATOM 4345 O O . ALA C 1 168 ? 22.626 -21.222 21.694 1.00 21.29 167 ALA C O 1
ATOM 4347 N N . ASN C 1 169 ? 20.507 -20.739 22.275 1.00 17.24 168 ASN C N 1
ATOM 4348 C CA . ASN C 1 169 ? 20.597 -21.534 23.494 1.00 17.16 168 ASN C CA 1
ATOM 4349 C C . ASN C 1 169 ? 19.439 -22.485 23.773 1.00 15.15 168 ASN C C 1
ATOM 4350 O O . ASN C 1 169 ? 19.478 -23.252 24.742 1.00 16.31 168 ASN C O 1
ATOM 4355 N N . TYR C 1 170 ? 18.411 -22.495 22.921 1.00 14.45 169 TYR C N 1
ATOM 4356 C CA . TYR C 1 170 ? 17.265 -23.327 23.274 1.00 15.03 169 TYR C CA 1
ATOM 4357 C C . TYR C 1 170 ? 17.597 -24.808 23.359 1.00 15.10 169 TYR C C 1
ATOM 4358 O O . TYR C 1 170 ? 17.010 -25.541 24.156 1.00 14.57 169 TYR C O 1
ATOM 4367 N N . ARG C 1 171 ? 18.568 -25.247 22.559 1.00 15.30 170 ARG C N 1
ATOM 4368 C CA . ARG C 1 171 ? 18.957 -26.645 22.606 1.00 14.79 170 ARG C CA 1
ATOM 4369 C C . ARG C 1 171 ? 19.613 -27.053 23.910 1.00 14.87 170 ARG C C 1
ATOM 4370 O O . ARG C 1 171 ? 19.561 -28.234 24.286 1.00 16.44 170 ARG C O 1
ATOM 4378 N N . ASP C 1 172 ? 20.206 -26.080 24.598 1.00 15.66 171 ASP C N 1
ATOM 4379 C CA . ASP C 1 172 ? 20.888 -26.327 25.868 1.00 16.39 171 ASP C CA 1
ATOM 4380 C C . ASP C 1 172 ? 19.831 -26.749 26.883 1.00 16.11 171 ASP C C 1
ATOM 4381 O O . ASP C 1 172 ? 20.070 -27.606 27.724 1.00 16.48 171 ASP C O 1
ATOM 4386 N N . TYR C 1 173 ? 18.657 -26.106 26.789 1.00 14.83 172 TYR C N 1
ATOM 4387 C CA . TYR C 1 173 ? 17.530 -26.468 27.640 1.00 14.41 172 TYR C CA 1
ATOM 4388 C C . TYR C 1 173 ? 16.826 -27.771 27.209 1.00 15.82 172 TYR C C 1
ATOM 4389 O O . TYR C 1 173 ? 16.468 -28.637 28.035 1.00 14.89 172 TYR C O 1
ATOM 4398 N N . LEU C 1 174 ? 16.585 -27.881 25.902 1.00 15.74 173 LEU C N 1
ATOM 4399 C CA . LEU C 1 174 ? 15.871 -29.053 25.402 1.00 16.58 173 LEU C CA 1
ATOM 4400 C C . LEU C 1 174 ? 16.653 -30.339 25.639 1.00 16.60 173 LEU C C 1
ATOM 4401 O O . LEU C 1 174 ? 16.041 -31.422 25.639 1.00 18.04 173 LEU C O 1
ATOM 4406 N N . ALA C 1 175 ? 17.972 -30.229 25.894 1.00 17.43 174 ALA C N 1
ATOM 4407 C CA . ALA C 1 175 ? 18.813 -31.415 26.172 1.00 18.55 174 ALA C CA 1
ATOM 4408 C C . ALA C 1 175 ? 18.517 -32.041 27.545 1.00 18.84 174 ALA C C 1
ATOM 4409 O O . ALA C 1 175 ? 18.872 -33.199 27.793 1.00 20.52 174 ALA C O 1
ATOM 4411 N N . LEU C 1 176 ? 17.839 -31.291 28.406 1.00 17.75 175 LEU C N 1
ATOM 4412 C CA . LEU C 1 176 ? 17.637 -31.723 29.792 1.00 19.73 175 LEU C CA 1
ATOM 4413 C C . LEU C 1 176 ? 16.480 -32.683 29.915 1.00 19.87 175 LEU C C 1
ATOM 4414 O O . LEU C 1 176 ? 15.402 -32.470 29.319 1.00 18.73 175 LEU C O 1
ATOM 4419 N N . LYS C 1 177 ? 16.660 -33.741 30.701 1.00 21.53 176 LYS C N 1
ATOM 4420 C CA . LYS C 1 177 ? 15.583 -34.684 30.901 1.00 23.60 176 LYS C CA 1
ATOM 4421 C C . LYS C 1 177 ? 14.323 -34.050 31.511 1.00 21.88 176 LYS C C 1
ATOM 4422 O O . LYS C 1 177 ? 13.199 -34.502 31.266 1.00 22.99 176 LYS C O 1
ATOM 4428 N N . SER C 1 178 ? 14.520 -33.014 32.312 1.00 20.78 177 SER C N 1
ATOM 4429 C CA . SER C 1 178 ? 13.393 -32.396 33.008 1.00 18.68 177 SER C CA 1
ATOM 4430 C C . SER C 1 178 ? 12.640 -31.371 32.140 1.00 16.98 177 SER C C 1
ATOM 4431 O O . SER C 1 178 ? 11.669 -30.790 32.605 1.00 17.87 177 SER C O 1
ATOM 4434 N N . VAL C 1 179 ? 13.111 -31.116 30.929 1.00 14.49 178 VAL C N 1
ATOM 4435 C CA . VAL C 1 179 ? 12.521 -30.056 30.071 1.00 14.64 178 VAL C CA 1
ATOM 4436 C C . VAL C 1 179 ? 11.716 -30.711 28.956 1.00 15.79 178 VAL C C 1
ATOM 4437 O O . VAL C 1 179 ? 12.215 -31.590 28.247 1.00 16.64 178 VAL C O 1
ATOM 4441 N N . LEU C 1 180 ? 10.467 -30.276 28.807 1.00 15.51 179 LEU C N 1
ATOM 4442 C CA . LEU C 1 180 ? 9.608 -30.810 27.752 1.00 16.24 179 LEU C CA 1
ATOM 4443 C C . LEU C 1 180 ? 9.629 -29.917 26.515 1.00 16.20 179 LEU C C 1
ATOM 4444 O O . LEU C 1 180 ? 9.542 -30.402 25.377 1.00 18.15 179 LEU C O 1
ATOM 4449 N N . CYS C 1 181 ? 9.733 -28.611 26.743 1.00 14.40 180 CYS C N 1
ATOM 4450 C CA . CYS C 1 181 ? 9.679 -27.630 25.643 1.00 14.19 180 CYS C CA 1
ATOM 4451 C C . CYS C 1 181 ? 10.186 -26.334 26.223 1.00 14.69 180 CYS C C 1
ATOM 4452 O O . CYS C 1 181 ? 10.444 -26.257 27.419 1.00 14.71 180 CYS C O 1
ATOM 4455 N N . ILE C 1 182 ? 10.377 -25.329 25.371 1.00 13.44 181 ILE C N 1
ATOM 4456 C CA . ILE C 1 182 ? 10.794 -24.014 25.849 1.00 13.70 181 ILE C CA 1
ATOM 4457 C C . ILE C 1 182 ? 9.861 -22.962 25.261 1.00 14.62 181 ILE C C 1
ATOM 4458 O O . ILE C 1 182 ? 9.123 -23.225 24.309 1.00 14.08 181 ILE C O 1
ATOM 4463 N N . GLY C 1 183 ? 9.898 -21.760 25.820 1.00 13.85 182 GLY C N 1
ATOM 4464 C CA . GLY C 1 183 ? 9.130 -20.634 25.251 1.00 14.92 182 GLY C CA 1
ATOM 4465 C C . GLY C 1 183 ? 10.025 -19.467 24.881 1.00 15.88 182 GLY C C 1
ATOM 4466 O O . GLY C 1 183 ? 11.113 -19.289 25.421 1.00 15.12 182 GLY C O 1
ATOM 4467 N N . GLY C 1 184 ? 9.567 -18.650 23.952 1.00 15.49 183 GLY C N 1
ATOM 4468 C CA . GLY C 1 184 ? 10.282 -17.428 23.671 1.00 16.72 183 GLY C CA 1
ATOM 4469 C C . GLY C 1 184 ? 9.553 -16.537 22.703 1.00 16.72 183 GLY C C 1
ATOM 4470 O O . GLY C 1 184 ? 8.714 -16.999 21.913 1.00 16.45 183 GLY C O 1
ATOM 4471 N N . SER C 1 185 ? 9.883 -15.245 22.772 1.00 16.61 184 SER C N 1
ATOM 4472 C CA . SER C 1 185 ? 9.226 -14.250 21.918 1.00 17.52 184 SER C CA 1
ATOM 4473 C C . SER C 1 185 ? 9.886 -14.133 20.553 1.00 17.47 184 SER C C 1
ATOM 4474 O O . SER C 1 185 ? 9.341 -13.497 19.681 1.00 17.99 184 SER C O 1
ATOM 4477 N N . TRP C 1 186 ? 11.011 -14.800 20.320 1.00 16.99 185 TRP C N 1
ATOM 4478 C CA . TRP C 1 186 ? 11.722 -14.557 19.058 1.00 18.02 185 TRP C CA 1
ATOM 4479 C C . TRP C 1 186 ? 10.950 -14.982 17.807 1.00 18.77 185 TRP C C 1
ATOM 4480 O O . TRP C 1 186 ? 11.231 -14.483 16.716 1.00 19.75 185 TRP C O 1
ATOM 4491 N N . LEU C 1 187 ? 10.034 -15.936 17.961 1.00 18.48 186 LEU C N 1
ATOM 4492 C CA . LEU C 1 187 ? 9.263 -16.457 16.830 1.00 21.04 186 LEU C CA 1
ATOM 4493 C C . LEU C 1 187 ? 8.287 -15.440 16.250 1.00 21.72 186 LEU C C 1
ATOM 4494 O O . LEU C 1 187 ? 7.899 -15.546 15.094 1.00 22.84 186 LEU C O 1
ATOM 4499 N N . VAL C 1 188 ? 7.892 -14.445 17.048 1.00 21.38 187 VAL C N 1
ATOM 4500 C CA . VAL C 1 188 ? 6.908 -13.438 16.596 1.00 22.36 187 VAL C CA 1
ATOM 4501 C C . VAL C 1 188 ? 7.475 -12.074 16.946 1.00 23.55 187 VAL C C 1
ATOM 4502 O O . VAL C 1 188 ? 7.083 -11.457 17.954 1.00 22.82 187 VAL C O 1
ATOM 4506 N N . PRO C 1 189 ? 8.442 -11.614 16.141 1.00 24.35 188 PRO C N 1
ATOM 4507 C CA . PRO C 1 189 ? 9.028 -10.302 16.404 1.00 25.71 188 PRO C CA 1
ATOM 4508 C C . PRO C 1 189 ? 7.997 -9.196 16.222 1.00 25.86 188 PRO C C 1
ATOM 4509 O O . PRO C 1 189 ? 7.222 -9.223 15.282 1.00 25.73 188 PRO C O 1
ATOM 4513 N N . ALA C 1 190 ? 7.967 -8.244 17.145 1.00 27.57 189 ALA C N 1
ATOM 4514 C CA . ALA C 1 190 ? 6.985 -7.148 17.056 1.00 28.81 189 ALA C CA 1
ATOM 4515 C C . ALA C 1 190 ? 6.912 -6.472 15.682 1.00 29.90 189 ALA C C 1
ATOM 4516 O O . ALA C 1 190 ? 5.811 -6.207 15.174 1.00 30.89 189 ALA C O 1
ATOM 4518 N N . ASP C 1 191 ? 8.071 -6.208 15.078 1.00 29.96 190 ASP C N 1
ATOM 4519 C CA . ASP C 1 191 ? 8.085 -5.504 13.791 1.00 31.30 190 ASP C CA 1
ATOM 4520 C C . ASP C 1 191 ? 7.623 -6.372 12.618 1.00 31.07 190 ASP C C 1
ATOM 4521 O O . ASP C 1 191 ? 7.241 -5.842 11.572 1.00 31.58 190 ASP C O 1
ATOM 4526 N N . ALA C 1 192 ? 7.723 -7.697 12.765 1.00 30.82 191 ALA C N 1
ATOM 4527 C CA . ALA C 1 192 ? 7.241 -8.600 11.707 1.00 30.94 191 ALA C CA 1
ATOM 4528 C C . ALA C 1 192 ? 5.723 -8.526 11.571 1.00 32.03 191 ALA C C 1
ATOM 4529 O O . ALA C 1 192 ? 5.206 -8.496 10.460 1.00 32.26 191 ALA C O 1
ATOM 4531 N N . LEU C 1 193 ? 5.021 -8.510 12.698 1.00 32.96 192 LEU C N 1
ATOM 4532 C CA . LEU C 1 193 ? 3.561 -8.282 12.738 1.00 34.33 192 LEU C CA 1
ATOM 4533 C C . LEU C 1 193 ? 3.184 -6.948 12.088 1.00 35.72 192 LEU C C 1
ATOM 4534 O O . LEU C 1 193 ? 2.307 -6.901 11.216 1.00 35.36 192 LEU C O 1
ATOM 4539 N N . GLU C 1 194 ? 3.874 -5.874 12.490 1.00 36.76 193 GLU C N 1
ATOM 4540 C CA . GLU C 1 194 ? 3.663 -4.549 11.891 1.00 37.58 193 GLU C CA 1
ATOM 4541 C C . GLU C 1 194 ? 3.728 -4.636 10.374 1.00 37.58 193 GLU C C 1
ATOM 4542 O O . GLU C 1 194 ? 2.791 -4.230 9.679 1.00 38.47 193 GLU C O 1
ATOM 4548 N N . ALA C 1 195 ? 4.849 -5.162 9.878 1.00 36.27 194 ALA C N 1
ATOM 4549 C CA . ALA C 1 195 ? 5.157 -5.215 8.452 1.00 34.95 194 ALA C CA 1
ATOM 4550 C C . ALA C 1 195 ? 4.321 -6.237 7.676 1.00 34.63 194 ALA C C 1
ATOM 4551 O O . ALA C 1 195 ? 4.467 -6.334 6.446 1.00 35.56 194 ALA C O 1
ATOM 4553 N N . GLY C 1 196 ? 3.456 -6.977 8.377 1.00 33.60 195 GLY C N 1
ATOM 4554 C CA . GLY C 1 196 ? 2.717 -8.103 7.776 1.00 31.71 195 GLY C CA 1
ATOM 4555 C C . GLY C 1 196 ? 3.666 -9.135 7.185 1.00 30.37 195 GLY C C 1
ATOM 4556 O O . GLY C 1 196 ? 3.428 -9.681 6.097 1.00 29.76 195 GLY C O 1
ATOM 4557 N N . ASP C 1 197 ? 4.765 -9.393 7.887 1.00 28.91 196 ASP C N 1
ATOM 4558 C CA . ASP C 1 197 ? 5.798 -10.284 7.374 1.00 27.10 196 ASP C CA 1
ATOM 4559 C C . ASP C 1 197 ? 5.526 -11.675 7.938 1.00 26.10 196 ASP C C 1
ATOM 4560 O O . ASP C 1 197 ? 6.290 -12.208 8.742 1.00 25.94 196 ASP C O 1
ATOM 4565 N N . TYR C 1 198 ? 4.422 -12.249 7.494 1.00 24.85 197 TYR C N 1
ATOM 4566 C CA . TYR C 1 198 ? 4.017 -13.579 7.923 1.00 24.08 197 TYR C CA 1
ATOM 4567 C C . TYR C 1 198 ? 4.981 -14.652 7.420 1.00 23.90 197 TYR C C 1
ATOM 4568 O O . TYR C 1 198 ? 5.161 -15.682 8.081 1.00 23.20 197 TYR C O 1
ATOM 4577 N N . ASP C 1 199 ? 5.638 -14.412 6.281 1.00 23.59 198 ASP C N 1
ATOM 4578 C CA . ASP C 1 199 ? 6.620 -15.353 5.743 1.00 23.80 198 ASP C CA 1
ATOM 4579 C C . ASP C 1 199 ? 7.762 -15.515 6.733 1.00 23.07 198 ASP C C 1
ATOM 4580 O O . ASP C 1 199 ? 8.260 -16.634 6.957 1.00 22.59 198 ASP C O 1
ATOM 4585 N N . ARG C 1 200 ? 8.177 -14.389 7.307 1.00 21.87 199 ARG C N 1
ATOM 4586 C CA . ARG C 1 200 ? 9.272 -14.352 8.272 1.00 21.09 199 ARG C CA 1
ATOM 4587 C C . ARG C 1 200 ? 8.890 -15.190 9.491 1.00 20.41 199 ARG C C 1
ATOM 4588 O O . ARG C 1 200 ? 9.725 -15.913 10.005 1.00 21.65 199 ARG C O 1
ATOM 4596 N N . ILE C 1 201 ? 7.639 -15.052 9.942 1.00 19.50 200 ILE C N 1
ATOM 4597 C CA . ILE C 1 201 ? 7.145 -15.819 11.101 1.00 18.42 200 ILE C CA 1
ATOM 4598 C C . ILE C 1 201 ? 7.143 -17.310 10.815 1.00 17.46 200 ILE C C 1
ATOM 4599 O O . ILE C 1 201 ? 7.660 -18.115 11.606 1.00 16.69 200 ILE C O 1
ATOM 4604 N N . THR C 1 202 ? 6.573 -17.698 9.682 1.00 17.84 201 THR C N 1
ATOM 4605 C CA . THR C 1 202 ? 6.588 -19.096 9.290 1.00 18.55 201 THR C CA 1
ATOM 4606 C C . THR C 1 202 ? 8.011 -19.672 9.217 1.00 18.73 201 THR C C 1
ATOM 4607 O O . THR C 1 202 ? 8.255 -20.782 9.713 1.00 17.54 201 THR C O 1
ATOM 4611 N N . LYS C 1 203 ? 8.945 -18.933 8.597 1.00 19.25 202 LYS C N 1
ATOM 4612 C CA . LYS C 1 203 ? 10.352 -19.355 8.526 1.00 20.64 202 LYS C CA 1
ATOM 4613 C C . LYS C 1 203 ? 10.983 -19.517 9.917 1.00 19.19 202 LYS C C 1
ATOM 4614 O O . LYS C 1 203 ? 11.630 -20.514 10.192 1.00 17.78 202 LYS C O 1
ATOM 4620 N N . LEU C 1 204 ? 10.806 -18.532 10.798 1.00 17.46 203 LEU C N 1
ATOM 4621 C CA . LEU C 1 204 ? 11.362 -18.677 12.160 1.00 17.99 203 LEU C CA 1
ATOM 4622 C C . LEU C 1 204 ? 10.787 -19.917 12.845 1.00 16.78 203 LEU C C 1
ATOM 4623 O O . LEU C 1 204 ? 11.518 -20.653 13.542 1.00 17.19 203 LEU C O 1
ATOM 4628 N N . ALA C 1 205 ? 9.495 -20.174 12.632 1.00 16.10 204 ALA C N 1
ATOM 4629 C CA . AL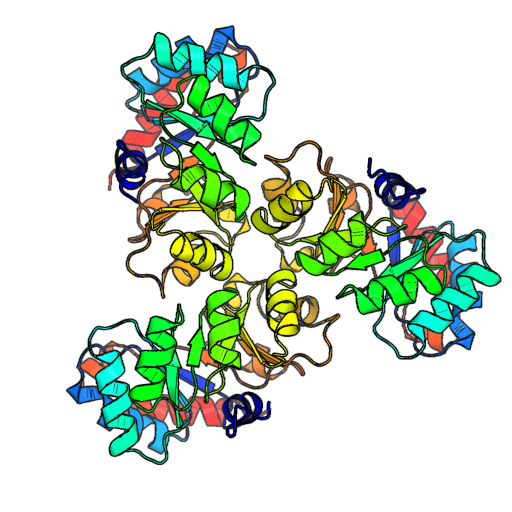A C 1 205 ? 8.858 -21.357 13.256 1.00 15.51 204 ALA C CA 1
ATOM 4630 C C . ALA C 1 205 ? 9.486 -22.634 12.693 1.00 17.22 204 ALA C C 1
ATOM 4631 O O . ALA C 1 205 ? 9.878 -23.524 13.451 1.00 16.19 204 ALA C O 1
ATOM 4633 N N . ARG C 1 206 ? 9.570 -22.706 11.366 1.00 17.88 205 ARG C N 1
ATOM 4634 C CA . ARG C 1 206 ? 10.087 -23.884 10.682 1.00 19.73 205 ARG C CA 1
ATOM 4635 C C . ARG C 1 206 ? 11.533 -24.107 11.138 1.00 18.33 205 ARG C C 1
ATOM 4636 O O . ARG C 1 206 ? 11.929 -25.244 11.445 1.00 19.31 205 ARG C O 1
ATOM 4644 N N . GLU C 1 207 ? 12.317 -23.030 11.187 1.00 18.26 206 GLU C N 1
ATOM 4645 C CA . GLU C 1 207 ? 13.695 -23.145 11.649 1.00 17.88 206 GLU C CA 1
ATOM 4646 C C . GLU C 1 207 ? 13.786 -23.634 13.082 1.00 18.05 206 GLU C C 1
ATOM 4647 O O . GLU C 1 207 ? 14.681 -24.425 13.427 1.00 19.48 206 GLU C O 1
ATOM 4653 N N . ALA C 1 208 ? 12.882 -23.138 13.937 1.00 17.41 207 ALA C N 1
ATOM 4654 C CA . ALA C 1 208 ? 12.948 -23.507 15.359 1.00 16.48 207 ALA C CA 1
ATOM 4655 C C . ALA C 1 208 ? 12.628 -24.979 15.547 1.00 16.24 207 ALA C C 1
ATOM 4656 O O . ALA C 1 208 ? 13.299 -25.687 16.307 1.00 16.80 207 ALA C O 1
ATOM 4658 N N . VAL C 1 209 ? 11.613 -25.466 14.833 1.00 16.95 208 VAL C N 1
ATOM 4659 C CA . VAL C 1 209 ? 11.245 -26.880 14.967 1.00 17.98 208 VAL C CA 1
ATOM 4660 C C . VAL C 1 209 ? 12.360 -27.754 14.384 1.00 18.94 208 VAL C C 1
ATOM 4661 O O . VAL C 1 209 ? 12.774 -28.753 14.994 1.00 20.92 208 VAL C O 1
ATOM 4665 N N . GLU C 1 210 ? 12.891 -27.356 13.240 1.00 20.12 209 GLU C N 1
ATOM 4666 C CA . GLU C 1 210 ? 13.901 -28.204 12.588 1.00 22.77 209 GLU C CA 1
ATOM 4667 C C . GLU C 1 210 ? 15.201 -28.199 13.404 1.00 22.89 209 GLU C C 1
ATOM 4668 O O . GLU C 1 210 ? 15.909 -29.204 13.480 1.00 22.91 209 GLU C O 1
ATOM 4674 N N . GLY C 1 211 ? 15.530 -27.033 13.962 1.00 22.25 210 GLY C N 1
ATOM 4675 C CA . GLY C 1 211 ? 16.755 -26.856 14.728 1.00 22.87 210 GLY C CA 1
ATOM 4676 C C . GLY C 1 211 ? 16.754 -27.539 16.075 1.00 23.09 210 GLY C C 1
ATOM 4677 O O . GLY C 1 211 ? 17.837 -27.694 16.700 1.00 23.79 210 GLY C O 1
ATOM 4678 N N . ALA C 1 212 ? 15.573 -27.992 16.502 1.00 23.51 211 ALA C N 1
ATOM 4679 C CA . ALA C 1 212 ? 15.362 -28.619 17.809 1.00 25.58 211 ALA C CA 1
ATOM 4680 C C . ALA C 1 212 ? 15.674 -30.121 17.882 1.00 27.33 211 ALA C C 1
ATOM 4681 O O . ALA C 1 212 ? 15.699 -30.694 18.976 1.00 28.19 211 ALA C O 1
ATOM 4683 N N . LYS C 1 213 ? 15.932 -30.746 16.734 1.00 27.66 212 LYS C N 1
ATOM 4684 C CA . LYS C 1 213 ? 16.091 -32.201 16.680 1.00 28.61 212 LYS C CA 1
ATOM 4685 C C . LYS C 1 213 ? 17.433 -32.649 17.350 0.0000 23.16 212 LYS C C 1
ATOM 4686 O O . LYS C 1 213 ? 18.509 -32.377 16.826 0.0000 23.23 212 LYS C O 1
ATOM 4692 N N . LEU C 1 214 ? 17.332 -33.356 18.472 0.0000 23.23 213 LEU C N 1
ATOM 4693 C CA . LEU C 1 214 ? 18.508 -33.878 19.160 0.0000 23.24 213 LEU C CA 1
ATOM 4694 C C . LEU C 1 214 ? 18.608 -35.395 19.019 0.0000 23.23 213 LEU C C 1
ATOM 4695 O O . LEU C 1 214 ? 17.609 -36.088 18.828 0.0000 23.19 213 LEU C O 1
#

Nearest PDB structures (foldseek):
  2c0a-assembly1_B  TM=1.005E+00  e=3.162E-45  Escherichia coli
  1eua-assembly1_B  TM=1.003E+00  e=3.102E-42  Escherichia coli
  1fwr-assembly1_C  TM=1.000E+00  e=5.500E-41  Escherichia coli
  6ovi-assembly1_B  TM=9.884E-01  e=1.792E-28  Legionella pneumophila
  1mxs-assembly1_A  TM=9.797E-01  e=1.420E-26  Pseudomonas putida

B-factor: mean 21.09, std 8.53, range [7.0, 98.46]

Foldseek 3Di:
DPQEPQDPLCLLQQAFEEEADEAADLVLLQLLQVLLVLLVHAEYAQEPPYPCRLVSLLCCQPPPVSHQYAYEQQDALVSVVSNVVSRHQEYEHAADDVRVLVSQLVHYHYYAYEDLALVRVVVNVVSVDQEHEHPQQVVSVHPVNCCVSCVVPVRHAYAHHHPDDLVCSLVQLPDPRYRHYYYNPLPDPVCSVVVVSVSSSVSSNCVRVSNDD/DFVQEPDDPVCLLQQAFEEEADEAADLVLLQLLQVLLVLLVHAEYAQEPPYPCSLVSLLVCCPRVVVGQYAYEQQDALVSVVSNVVSRHQEYEHQADDVRRLVSQSVHYHYYAYEDLALVRVVSNVVSVDQEHEHPQAVVSPHPVNCCVSCPVPVRHAYAHHHPDDLVCSLVQLVDPRYRHYYYNPLPDPVCSVVVVSNSSSVSSNCVRVSNDD/DVQEPCDPLNLLQQAFEEEADEDADLVLLQLLQVLLVLLPHAEYAQEPPYPCSLVSQLVCVPRPVSHQYAYEQQDALVSVVSSVVSPHQAYEHQADDPRRLVSQLVHRHYYAYEDLALVSVVVSVVSPDQEHEHPQQVVSVHPVCCVVSCVVPVRHAYAHEHPDALVCSLVQLVDPRYNHYYYNPLPDPVCSVVVVSVSSSVRSNCVRVSNDD

Secondary structure (DSSP, 8-state):
----SS-HHHHHHS-SEEEEE--SSGGGHHHHHHHHHHTT--EEEEES-STTHHHHHHHHHHH-TTSEEEEES--SHHHHHHHHHHT-S-EEESS--HHHHHHHHHSSS-EEEEESSHHHHHHHHHTT--EEEETTTTTTTHHHHHHHHHTT-TT-EEEEBSS--TTTHHHHHTSTTBS-EEEGGGS-HHHHHHT-HHHHHHHHHHHHHHT--/--TT-SS-HHHHHHS-SEEEEE--SSGGGHHHHHHHHHHTT--EEEEETTSTTHHHHHHHHHHH-TTSEEEEES--SHHHHHHHHHHT-S-EEESS--HHHHHHHHHSSS-EEEEESSHHHHHHHHHTT--EEEETTTTTTTHHHHHHHHHTT-TT-EEEEBSS--TTTHHHHHTSTTBS-EEESTTS-HHHHHHT-HHHHHHHHHHHHHHT--/-TT-SS-HHHHHHS-SEEEEE--SSGGGHHHHHHHHHHTT--EEEEETTSTTHHHHHHHHHHH-TTSEEEEES--SHHHHHHHHHTT-S-EEESS--HHHHHHHHHSSS-EEEEESSHHHHHHHHHTT--EEEETTTTTTTHHHHHHHHSTT-TT-EEEEBSS--TTTHHHHHTSTTBS-EEEGGGS-HHHHHTT-HHHHHHHHHHHHHHT--

InterPro domains:
  IPR000887 KDPG/KHG aldolase [PF01081] (9-203)
  IPR000887 KDPG/KHG aldolase [PTHR30246] (5-211)
  IPR000887 KDPG/KHG aldolase [TIGR01182] (9-209)
  IPR000887 KDPG/KHG aldolase [cd00452] (27-203)
  IPR013785 Aldolase-type TIM barrel [G3DSA:3.20.20.70] (1-213)
  IPR031337 KDPG/KHG aldolase, active site 1 [PS00159] (40-49)
  IPR031338 KDPG/KHG aldolase, active site 2 [PS00160] (128-141)

Organism: Escherichia coli (strain K12) (NCBI:txid83333)

CATH classification: 3.20.20.70